Protein AF-A0A0M0JMT9-F1 (afdb_monomer_lite)

pLDDT: mean 76.73, std 19.04, range [31.12, 98.38]

Radius of gyration: 69.78 Å; chains: 1; bounding box: 155×120×174 Å

Organism: NCBI:txid1460289

Sequence (520 aa):
MPRNSSKAKDHQEELEELQKRFSHLVEQQKSTELSNSTLLLATRKSEKSLKGSSGFYDATEEGETKDAYAKEMELLKLDEQIVSLRRKHDQLHEKNAKKREELDLLADKLRDLHNTKFDPKVTPESRLAEMEQRLAECAARYDEEHRLRMSYDQVINRLKSEQLEWPAEVKQLETVLAQKEQDYEQLLVMSHDANSSKESAKAELSKFEALVLEERKQREKELQERRAILQKKQQIANELERTERERRQQLAEQQRMAGEDGAKEATRKVEEDIKIEQAKIRAYEAAFQQIKEATGVADVNEVIQRFTLQEETHQNLISMTKESQARIDELRRAVEEEKHLVMAAEYSRESKGASGSDEDQGRSSTLAAQKQLNRARERGRKTLKISTSVKNAVQHIVDVLEPLREKDEVVAPMSDDTLLQHMAFVESKLAVIAAAFAQIEEEHKELLTKVSGSKASKPPATLKKEATATFGLPEKDDDDDDDFEEDMEEEVMDRSSLKKQSENLVDKASGKKKGKKKKA

Secondary structure (DSSP, 8-state):
--SHHHHHHHHHHHHHHHHHHHHHHHHHHHHHHHHHHHHHHHHHHHHHHHTSS-----------TTHHHHHHHHHHHHHHHHHHHHHHHHHHHHHHHHHHHHHHHHHHHHHHHHHTS--TT--HHHHHHHHHHHHHHHHHHHHHHHHHHHHHHHHHHHHHHHHHHHHHHHHHHHHHHHHHHHHHHHHHHHHHHHHHHHHHHHHHHHHHHHHHHHHHHHHHHHHHHHHHHHHHHHHHHHHHHHHHHHHHHHHHHHTTT--TTHHHHHHHHHHHHHHHHHHHHHHHHHHHHHHHHHHT-S-HHHHHHHHHHHHHHHHHHHHHHHHHHHHHHHHHHHHHHHHHHHHHHHHHHHH-SS--SHHHHHHHHHHHHHHHHHHHHHHHHHHHHHHHHHHHHHHHHHHHHGGG--TT--PPP--TTTHHHHHHHHHHHHHHHHHHHHHHHHHHHHHHHHHHTT---------------PPPPPP-----------S-------HHHHHHHHHHHHHHHTT--PPPPPP-

Structure (mmCIF, N/CA/C/O backbone):
data_AF-A0A0M0JMT9-F1
#
_entry.id   AF-A0A0M0JMT9-F1
#
loop_
_atom_site.group_PDB
_atom_site.id
_atom_site.type_symbol
_atom_site.label_atom_id
_atom_site.label_alt_id
_atom_site.label_comp_id
_atom_site.label_asym_id
_atom_site.label_entity_id
_atom_site.label_seq_id
_atom_site.pdbx_PDB_ins_code
_atom_site.Cartn_x
_atom_site.Cartn_y
_atom_site.Cartn_z
_atom_site.occupancy
_atom_site.B_iso_or_equiv
_atom_site.auth_seq_id
_atom_site.auth_comp_id
_atom_site.auth_asym_id
_atom_site.auth_atom_id
_atom_site.pdbx_PDB_model_num
ATOM 1 N N . MET A 1 1 ? 34.679 -6.606 -24.581 1.00 52.38 1 MET A N 1
ATOM 2 C CA . MET A 1 1 ? 35.245 -5.244 -24.719 1.00 52.38 1 MET A CA 1
ATOM 3 C C . MET A 1 1 ? 36.747 -5.268 -24.398 1.00 52.38 1 MET A C 1
ATOM 5 O O . MET A 1 1 ? 37.092 -5.083 -23.242 1.00 52.38 1 MET A O 1
ATOM 9 N N . PRO A 1 2 ? 37.631 -5.637 -25.354 1.00 47.19 2 PRO A N 1
ATOM 10 C CA . PRO A 1 2 ? 38.920 -4.930 -25.486 1.00 47.19 2 PRO A CA 1
ATOM 11 C C . PRO A 1 2 ? 39.500 -5.022 -26.923 1.00 47.19 2 PRO A C 1
ATOM 13 O O . PRO A 1 2 ? 40.379 -5.833 -27.191 1.00 47.19 2 PRO A O 1
ATOM 16 N N . ARG A 1 3 ? 39.003 -4.238 -27.891 1.00 49.22 3 ARG A N 1
ATOM 17 C CA . ARG A 1 3 ? 39.617 -4.155 -29.245 1.00 49.22 3 ARG A CA 1
ATOM 18 C C . ARG A 1 3 ? 39.965 -2.734 -29.708 1.00 49.22 3 ARG A C 1
ATOM 20 O O . ARG A 1 3 ? 40.711 -2.586 -30.665 1.00 49.22 3 ARG A O 1
ATOM 27 N N . ASN A 1 4 ? 39.528 -1.697 -28.987 1.00 51.00 4 ASN A N 1
ATOM 28 C CA . ASN A 1 4 ? 39.838 -0.299 -29.326 1.00 51.00 4 ASN A CA 1
ATOM 29 C C . ASN A 1 4 ? 41.143 0.236 -28.714 1.00 51.00 4 ASN A C 1
ATOM 31 O O . ASN A 1 4 ? 41.581 1.317 -29.090 1.00 51.00 4 ASN A O 1
ATOM 35 N N . SER A 1 5 ? 41.784 -0.496 -27.797 1.00 53.25 5 SER A N 1
ATOM 36 C CA . SER A 1 5 ? 42.999 -0.008 -27.127 1.00 53.25 5 SER A CA 1
ATOM 37 C C . SER A 1 5 ? 44.284 -0.203 -27.940 1.00 53.25 5 SER A C 1
ATOM 39 O O . SER A 1 5 ? 45.241 0.513 -27.661 1.00 53.25 5 SER A O 1
ATOM 41 N N . SER A 1 6 ? 44.352 -1.149 -28.889 1.00 56.19 6 SER A N 1
ATOM 42 C CA . SER A 1 6 ? 45.591 -1.385 -29.654 1.00 56.19 6 SER A CA 1
ATOM 43 C C . SER A 1 6 ? 45.752 -0.371 -30.786 1.00 56.19 6 SER A C 1
ATOM 45 O O . SER A 1 6 ? 46.769 0.299 -30.843 1.00 56.19 6 SER A O 1
ATOM 47 N N . LYS A 1 7 ? 44.699 -0.132 -31.581 1.00 59.09 7 LYS A N 1
ATOM 48 C CA . LYS A 1 7 ? 44.728 0.869 -32.664 1.00 59.09 7 LYS A CA 1
ATOM 49 C C . LYS A 1 7 ? 45.003 2.289 -32.162 1.00 59.09 7 LYS A C 1
ATOM 51 O O . LYS A 1 7 ? 45.662 3.065 -32.837 1.00 59.09 7 LYS A O 1
ATOM 56 N N . ALA A 1 8 ? 44.521 2.629 -30.965 1.00 59.72 8 ALA A N 1
ATOM 57 C CA . ALA A 1 8 ? 44.813 3.922 -30.350 1.00 59.72 8 ALA A CA 1
ATOM 58 C C . ALA A 1 8 ? 46.289 4.067 -29.934 1.00 59.72 8 ALA A C 1
ATOM 60 O O . ALA A 1 8 ? 46.797 5.182 -29.927 1.00 59.72 8 ALA A O 1
ATOM 61 N N . LYS A 1 9 ? 46.977 2.962 -29.606 1.00 65.12 9 LYS A N 1
ATOM 62 C CA . LYS A 1 9 ? 48.421 2.967 -29.328 1.00 65.12 9 LYS A CA 1
ATOM 63 C C . LYS A 1 9 ? 49.237 3.066 -30.613 1.00 65.12 9 LYS A C 1
ATOM 65 O O . LYS A 1 9 ? 50.156 3.871 -30.651 1.00 65.12 9 LYS A O 1
ATOM 70 N N . ASP A 1 10 ? 48.835 2.357 -31.666 1.00 71.19 10 ASP A N 1
ATOM 71 C CA . ASP A 1 10 ? 49.525 2.399 -32.963 1.00 71.19 10 ASP A CA 1
ATOM 72 C C . ASP A 1 10 ? 49.504 3.822 -33.561 1.00 71.19 10 ASP A C 1
ATOM 74 O O . ASP A 1 10 ? 50.532 4.343 -33.982 1.00 71.19 10 ASP A O 1
ATOM 78 N N . HIS A 1 11 ? 48.363 4.522 -33.493 1.00 69.69 11 HIS A N 1
ATOM 79 C CA . HIS A 1 11 ? 48.275 5.920 -33.943 1.00 69.69 11 HIS A CA 1
ATOM 80 C C . HIS A 1 11 ? 49.051 6.907 -33.056 1.00 69.69 11 HIS A C 1
ATOM 82 O O . HIS A 1 11 ? 49.479 7.959 -33.532 1.00 69.69 11 HIS A O 1
ATOM 88 N N . GLN A 1 12 ? 49.233 6.588 -31.772 1.00 76.62 12 GLN A N 1
ATOM 89 C CA . GLN A 1 12 ? 50.043 7.397 -30.861 1.00 76.62 12 GLN A CA 1
ATOM 90 C C . GLN A 1 12 ? 51.539 7.229 -31.169 1.00 76.62 12 GLN A C 1
ATOM 92 O O . GLN A 1 12 ? 52.265 8.220 -31.197 1.00 76.62 12 GLN A O 1
ATOM 97 N N . GLU A 1 13 ? 51.986 6.006 -31.468 1.00 78.81 13 GLU A N 1
ATOM 98 C CA . GLU A 1 13 ? 53.363 5.717 -31.890 1.00 78.81 13 GLU A CA 1
ATOM 99 C C . GLU A 1 13 ? 53.690 6.368 -33.246 1.00 78.81 13 GLU A C 1
ATOM 101 O O . GLU A 1 13 ? 54.735 7.008 -33.382 1.00 78.81 13 GLU A O 1
ATOM 106 N N . GLU A 1 14 ? 52.768 6.322 -34.216 1.00 77.81 14 GLU A N 1
ATOM 107 C CA . GLU A 1 14 ? 52.911 7.024 -35.503 1.00 77.81 14 GLU A CA 1
ATOM 108 C C . GLU A 1 14 ? 53.031 8.550 -35.321 1.00 77.81 14 GLU A C 1
ATOM 110 O O . GLU A 1 14 ? 53.843 9.205 -35.983 1.00 77.81 14 GLU A O 1
ATOM 115 N N . LEU A 1 15 ? 52.259 9.136 -34.396 1.00 81.00 15 LEU A N 1
ATOM 116 C CA . LEU A 1 15 ? 52.325 10.566 -34.085 1.00 81.00 15 LEU A CA 1
ATOM 117 C C . LEU A 1 15 ? 53.666 10.946 -33.437 1.00 81.00 15 LEU A C 1
ATOM 119 O O . LEU A 1 15 ? 54.246 11.981 -33.781 1.00 81.00 15 LEU A O 1
ATOM 123 N N . GLU A 1 16 ? 54.177 10.111 -32.531 1.00 83.75 16 GLU A N 1
ATOM 124 C CA . GLU A 1 16 ? 55.479 10.309 -31.888 1.00 83.75 16 GLU A CA 1
ATOM 125 C C . GLU A 1 16 ? 56.641 10.195 -32.888 1.00 83.75 16 GLU A C 1
ATOM 127 O O . GLU A 1 16 ? 57.587 10.989 -32.833 1.00 83.75 16 GLU A O 1
ATOM 132 N N . GLU A 1 17 ? 56.577 9.264 -33.844 1.00 84.81 17 GLU A N 1
ATOM 133 C CA . GLU A 1 17 ? 57.560 9.170 -34.928 1.00 84.81 17 GLU A CA 1
ATOM 134 C C . GLU A 1 17 ? 57.517 10.386 -35.861 1.00 84.81 17 GLU A C 1
ATOM 136 O O . GLU A 1 17 ? 58.570 10.932 -36.216 1.00 84.81 17 GLU A O 1
ATOM 141 N N . LEU A 1 18 ? 56.324 10.879 -36.210 1.00 83.19 18 LEU A N 1
ATOM 142 C CA . LEU A 1 18 ? 56.176 12.104 -36.999 1.00 83.19 18 LEU A CA 1
ATOM 143 C C . LEU A 1 18 ? 56.733 13.332 -36.266 1.00 83.19 18 LEU A C 1
ATOM 145 O O . LEU A 1 18 ? 57.430 14.143 -36.880 1.00 83.19 18 LEU A O 1
ATOM 149 N N . GLN A 1 19 ? 56.491 13.457 -34.959 1.00 83.31 19 GLN A N 1
ATOM 150 C CA . GLN A 1 19 ? 57.044 14.542 -34.142 1.00 83.31 19 GLN A CA 1
ATOM 151 C C . GLN A 1 19 ? 58.576 14.485 -34.060 1.00 83.31 19 GLN A C 1
ATOM 153 O O . GLN A 1 19 ? 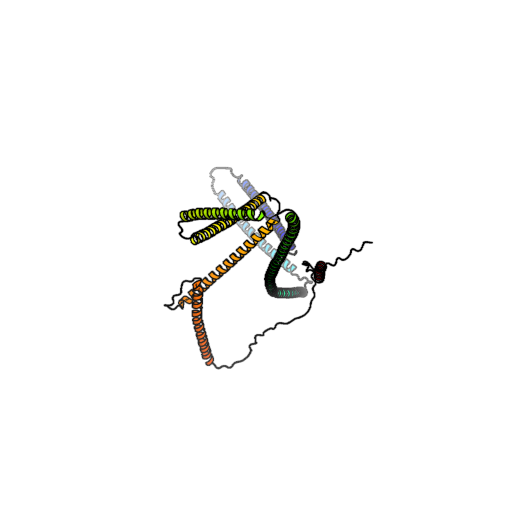59.238 15.523 -34.173 1.00 83.31 19 GLN A O 1
ATOM 158 N N . LYS A 1 20 ? 59.167 13.289 -33.938 1.00 86.94 20 LYS A N 1
ATOM 159 C CA . LYS A 1 20 ? 60.628 13.099 -33.996 1.00 86.94 20 LYS A CA 1
ATOM 160 C C . LYS A 1 20 ? 61.196 13.498 -35.357 1.00 86.94 20 LYS A C 1
ATOM 162 O O . LYS A 1 20 ? 62.201 14.207 -35.416 1.00 86.94 20 LYS A O 1
ATOM 167 N N . ARG A 1 21 ? 60.533 13.113 -36.452 1.00 84.56 21 ARG A N 1
ATOM 168 C CA . ARG A 1 21 ? 60.968 13.454 -37.816 1.00 84.56 21 ARG A CA 1
ATOM 169 C C . ARG A 1 21 ? 60.894 14.959 -38.085 1.00 84.56 21 ARG A C 1
ATOM 171 O O . ARG A 1 21 ? 61.818 15.512 -38.677 1.00 84.56 21 ARG A O 1
ATOM 178 N N . PHE A 1 22 ? 59.852 15.629 -37.592 1.00 84.81 22 PHE A N 1
ATOM 179 C CA . PHE A 1 22 ? 59.735 17.090 -37.655 1.00 84.81 22 PHE A CA 1
ATOM 180 C C . PHE A 1 22 ? 60.820 17.795 -36.845 1.00 84.81 22 PHE A C 1
ATOM 182 O O . PHE A 1 22 ? 61.413 18.759 -37.322 1.00 84.81 22 PHE A O 1
ATOM 189 N N . SER A 1 23 ? 61.120 17.288 -35.652 1.00 84.38 23 SER A N 1
ATOM 190 C CA . SER A 1 23 ? 62.161 17.846 -34.788 1.00 84.38 23 SER A CA 1
ATOM 191 C C . SER A 1 23 ? 63.531 17.759 -35.459 1.00 84.38 23 SER A C 1
ATOM 193 O O . SER A 1 23 ? 64.245 18.756 -35.520 1.00 84.38 23 SER A O 1
ATOM 195 N N . HIS A 1 24 ? 63.842 16.616 -36.075 1.00 82.69 24 HIS A N 1
ATOM 196 C CA . HIS A 1 24 ? 65.083 16.427 -36.820 1.00 82.69 24 HIS A CA 1
ATOM 197 C C . HIS A 1 24 ? 65.187 17.347 -38.045 1.00 82.69 24 HIS A C 1
ATOM 199 O O . HIS A 1 24 ? 66.246 17.914 -38.303 1.00 82.69 24 HIS A O 1
ATOM 205 N N . LEU A 1 25 ? 64.083 17.558 -38.772 1.00 82.88 25 LEU A N 1
ATOM 206 C CA . LEU A 1 25 ? 64.057 18.465 -39.922 1.00 82.88 25 LEU A CA 1
ATOM 207 C C . LEU A 1 25 ? 64.271 19.930 -39.505 1.00 82.88 25 LEU A C 1
ATOM 209 O O . LEU A 1 25 ? 65.023 20.652 -40.157 1.00 82.88 25 LEU A O 1
ATOM 213 N N . VAL A 1 26 ? 63.668 20.360 -38.391 1.00 83.31 26 VAL A N 1
ATOM 214 C CA . VAL A 1 26 ? 63.870 21.706 -37.822 1.00 83.31 26 VAL A CA 1
ATOM 215 C C . VAL A 1 26 ? 65.314 21.895 -37.349 1.00 83.31 26 VAL A C 1
ATOM 217 O O . VAL A 1 26 ? 65.897 22.965 -37.534 1.00 83.31 26 VAL A O 1
ATOM 220 N N . GLU A 1 27 ? 65.919 20.862 -36.767 1.00 80.00 27 GLU A N 1
ATOM 221 C CA . GLU A 1 27 ? 67.322 20.875 -36.346 1.00 80.00 27 GLU A CA 1
ATOM 222 C C . GLU A 1 27 ? 68.274 20.950 -37.549 1.00 80.00 27 GLU A C 1
ATOM 224 O O . GLU A 1 27 ? 69.220 21.743 -37.554 1.00 80.00 27 GLU A O 1
ATOM 229 N N . GLN A 1 28 ? 67.969 20.205 -38.616 1.00 77.69 28 GLN A N 1
ATOM 230 C CA . GLN A 1 28 ? 68.702 20.258 -39.876 1.00 77.69 28 GLN A CA 1
ATOM 231 C C . GLN A 1 28 ? 68.597 21.651 -40.513 1.00 77.69 28 GLN A C 1
ATOM 233 O O . GLN A 1 28 ? 69.620 22.219 -40.901 1.00 77.69 28 GLN A O 1
ATOM 238 N N . GLN A 1 29 ? 67.406 22.256 -40.530 1.00 77.94 29 GLN A N 1
ATOM 239 C CA . GLN A 1 29 ? 67.199 23.604 -41.058 1.00 77.94 29 GLN A CA 1
ATOM 240 C C . GLN A 1 29 ? 67.978 24.657 -40.249 1.00 77.94 29 GLN A C 1
ATOM 242 O O . GLN A 1 29 ? 68.728 25.443 -40.833 1.00 77.94 29 GLN A O 1
ATOM 247 N N . LYS A 1 30 ? 67.936 24.599 -38.910 1.00 78.06 30 LYS A N 1
ATOM 248 C CA . LYS A 1 30 ? 68.764 25.461 -38.043 1.00 78.06 30 LYS A CA 1
ATOM 249 C C . LYS A 1 30 ? 70.262 25.291 -38.301 1.00 78.06 30 LYS A C 1
ATOM 251 O O . LYS A 1 30 ? 70.990 26.282 -38.311 1.00 78.06 30 LYS A O 1
ATOM 256 N N . SER A 1 31 ? 70.735 24.065 -38.541 1.00 74.81 31 SER A N 1
ATOM 257 C CA . SER A 1 31 ? 72.148 23.819 -38.868 1.00 74.81 31 SER A CA 1
ATOM 258 C C . SER A 1 31 ? 72.556 24.475 -40.195 1.00 74.81 31 SER A C 1
ATOM 260 O O . SER A 1 31 ? 73.622 25.090 -40.281 1.00 74.81 31 SER A O 1
ATOM 262 N N . THR A 1 32 ? 71.678 24.434 -41.205 1.00 73.75 32 THR A N 1
ATOM 263 C CA . THR A 1 32 ? 71.921 25.079 -42.504 1.00 73.75 32 THR A CA 1
ATOM 264 C C . THR A 1 32 ? 71.874 26.603 -42.410 1.00 73.75 32 THR A C 1
ATOM 266 O O . THR A 1 32 ? 72.713 27.277 -43.003 1.00 73.75 32 THR A O 1
ATOM 269 N N . GLU A 1 33 ? 70.974 27.166 -41.602 1.00 73.88 33 GLU A N 1
ATOM 270 C CA . GLU A 1 33 ? 70.904 28.611 -41.357 1.00 73.88 33 GLU A CA 1
ATOM 271 C C . GLU A 1 33 ? 72.137 29.126 -40.600 1.00 73.88 33 GLU A C 1
ATOM 273 O O . GLU A 1 33 ? 72.692 30.166 -40.959 1.00 73.88 33 GLU A O 1
ATOM 278 N N . LEU A 1 34 ? 72.634 28.375 -39.610 1.00 73.88 34 LEU A N 1
ATOM 279 C CA . LEU A 1 34 ? 73.882 28.690 -38.905 1.00 73.88 34 LEU A CA 1
ATOM 280 C C . LEU A 1 34 ? 75.102 28.620 -39.838 1.00 73.88 34 LEU A C 1
ATOM 282 O O . LEU A 1 34 ? 75.978 29.489 -39.773 1.00 73.88 34 LEU A O 1
ATOM 286 N N . SER A 1 35 ? 75.150 27.633 -40.737 1.00 73.81 35 SER A N 1
ATOM 287 C CA . SER A 1 35 ? 76.201 27.515 -41.757 1.00 73.81 35 SER A CA 1
ATOM 288 C C . SER A 1 35 ? 76.169 28.687 -42.750 1.00 73.81 35 SER A C 1
ATOM 290 O O . SER A 1 35 ? 77.191 29.323 -43.005 1.00 73.81 35 SER A O 1
ATOM 292 N N . ASN A 1 36 ? 74.984 29.073 -43.224 1.00 72.00 36 ASN A N 1
ATOM 293 C CA . ASN A 1 36 ? 74.830 30.208 -44.137 1.00 72.00 36 ASN A CA 1
ATOM 294 C C . ASN A 1 36 ? 75.137 31.554 -43.451 1.00 72.00 36 ASN A C 1
ATOM 296 O O . ASN A 1 36 ? 75.783 32.422 -44.040 1.00 72.00 36 ASN A O 1
ATOM 300 N N . SER A 1 37 ? 74.750 31.720 -42.181 1.00 73.88 37 SER A N 1
ATOM 301 C CA . SER A 1 37 ? 75.074 32.905 -41.375 1.00 73.88 37 SER A CA 1
ATOM 302 C C . SER A 1 37 ? 76.581 33.035 -41.115 1.00 73.88 37 SER A C 1
ATOM 304 O O . SER A 1 37 ? 77.141 34.132 -41.194 1.00 73.88 37 SER A O 1
ATOM 306 N N . THR A 1 38 ? 77.273 31.924 -40.846 1.00 72.56 38 THR A N 1
ATOM 307 C CA . THR A 1 38 ? 78.737 31.926 -40.677 1.00 72.56 38 THR A CA 1
ATOM 308 C C . THR A 1 38 ? 79.467 32.236 -41.985 1.00 72.56 38 THR A C 1
ATOM 310 O O . THR A 1 38 ? 80.443 32.990 -41.957 1.00 72.56 38 THR A O 1
ATOM 313 N N . LEU A 1 39 ? 78.956 31.772 -43.131 1.00 68.81 39 LEU A N 1
ATOM 314 C CA . LEU A 1 39 ? 79.492 32.120 -44.451 1.00 68.81 39 LEU A CA 1
ATOM 315 C C . LEU A 1 39 ? 79.332 33.621 -44.768 1.00 68.81 39 LEU A C 1
ATOM 317 O O . LEU A 1 39 ? 80.271 34.256 -45.246 1.00 68.81 39 LEU A O 1
ATOM 321 N N . LEU A 1 40 ? 78.182 34.216 -44.424 1.00 66.50 40 LEU A N 1
ATOM 322 C CA . LEU A 1 40 ? 77.915 35.656 -44.587 1.00 66.50 40 LEU A CA 1
ATOM 323 C C . LEU A 1 40 ? 78.757 36.541 -43.651 1.00 66.50 40 LEU A C 1
ATOM 325 O O . LEU A 1 40 ? 79.148 37.654 -44.005 1.00 66.50 40 LEU A O 1
ATOM 329 N N . LEU A 1 41 ? 79.070 36.060 -42.445 1.00 67.31 41 LEU A N 1
ATOM 330 C CA . LEU A 1 41 ? 79.998 36.736 -41.533 1.00 67.31 41 LEU A CA 1
ATOM 331 C C . LEU A 1 41 ? 81.451 36.656 -42.025 1.00 67.31 41 LEU A C 1
ATOM 333 O O . LEU A 1 41 ? 82.211 37.607 -41.822 1.00 67.31 41 LEU A O 1
ATOM 337 N N . ALA A 1 42 ? 81.835 35.562 -42.692 1.00 65.31 42 ALA A N 1
ATOM 338 C CA . ALA A 1 42 ? 83.150 35.416 -43.311 1.00 65.31 42 ALA A CA 1
ATOM 339 C C . ALA A 1 42 ? 83.329 36.372 -44.504 1.00 65.31 42 ALA A C 1
ATOM 341 O O . ALA A 1 42 ? 84.352 37.057 -44.574 1.00 65.31 42 ALA A O 1
ATOM 342 N N . THR A 1 43 ? 82.318 36.516 -45.369 1.00 62.31 43 THR A N 1
ATOM 343 C CA . THR A 1 43 ? 82.355 37.473 -46.490 1.00 62.31 43 THR A CA 1
ATOM 344 C C . THR A 1 43 ? 82.334 38.930 -46.021 1.00 62.31 43 THR A C 1
ATOM 346 O O . THR A 1 43 ? 83.093 39.756 -46.531 1.00 62.31 43 THR A O 1
ATOM 349 N N . ARG A 1 44 ? 81.585 39.260 -44.957 1.00 62.25 44 ARG A N 1
ATOM 350 C CA . ARG A 1 44 ? 81.666 40.595 -44.331 1.00 62.25 44 ARG A CA 1
ATOM 351 C C . ARG A 1 44 ? 83.026 40.879 -43.692 1.00 62.25 44 ARG A C 1
ATOM 353 O O . ARG A 1 44 ? 83.476 42.022 -43.735 1.00 62.25 44 ARG A O 1
ATOM 360 N N . LYS A 1 45 ? 83.701 39.883 -43.102 1.00 61.41 45 LYS A N 1
ATOM 361 C CA . LYS A 1 45 ? 85.076 40.048 -42.590 1.00 61.41 45 LYS A CA 1
ATOM 362 C C . LYS A 1 45 ? 86.082 40.274 -43.722 1.00 61.41 45 LYS A C 1
ATOM 364 O O . LYS A 1 45 ? 86.952 41.128 -43.557 1.00 61.41 45 LYS A O 1
ATOM 369 N N . SER A 1 46 ? 85.945 39.599 -44.868 1.00 57.28 46 SER A N 1
ATOM 370 C CA . SER A 1 46 ? 86.806 39.861 -46.032 1.00 57.28 46 SER A CA 1
ATOM 371 C C . SER A 1 46 ? 86.559 41.244 -46.641 1.00 57.28 46 SER A C 1
ATOM 373 O O . SER A 1 46 ? 87.518 41.958 -46.918 1.00 57.28 46 SER A O 1
ATOM 375 N N . GLU A 1 47 ? 85.305 41.694 -46.747 1.00 54.69 47 GLU A N 1
ATOM 376 C CA . GLU A 1 47 ? 84.987 43.044 -47.243 1.00 54.69 47 GLU A CA 1
ATOM 377 C C . GLU A 1 47 ? 85.461 44.153 -46.286 1.00 54.69 47 GLU A C 1
ATOM 379 O O . GLU A 1 47 ? 85.914 45.210 -46.728 1.00 54.69 47 GLU A O 1
ATOM 384 N N . LYS A 1 48 ? 85.440 43.909 -44.966 1.00 57.28 48 LYS A N 1
ATOM 385 C CA . LYS A 1 48 ? 85.973 44.849 -43.962 1.00 57.28 48 LYS A CA 1
ATOM 386 C C . LYS A 1 48 ? 87.509 44.876 -43.929 1.00 57.28 48 LYS A C 1
ATOM 388 O O . LYS A 1 48 ? 88.073 45.908 -43.582 1.00 57.28 48 LYS A O 1
ATOM 393 N N . SER A 1 49 ? 88.178 43.791 -44.337 1.00 51.81 49 SER A N 1
ATOM 394 C CA . SER A 1 49 ? 89.642 43.726 -44.490 1.00 51.81 49 SER A CA 1
ATOM 395 C C . SER A 1 49 ? 90.143 44.417 -45.765 1.00 51.81 49 SER A C 1
ATOM 397 O O . SER A 1 49 ? 91.260 44.924 -45.773 1.00 51.81 49 SER A O 1
ATOM 399 N N . LEU A 1 50 ? 89.324 44.488 -46.820 1.00 51.53 50 LEU A N 1
ATOM 400 C CA . LEU A 1 50 ? 89.645 45.181 -48.079 1.00 51.53 50 LEU A CA 1
ATOM 401 C C . LEU A 1 50 ? 89.396 46.700 -48.033 1.00 51.53 50 LEU A C 1
ATOM 403 O O . LEU A 1 50 ? 89.893 47.428 -48.886 1.00 51.53 50 LEU A O 1
ATOM 407 N N . LYS A 1 51 ? 88.684 47.205 -47.015 1.00 49.81 51 LYS A N 1
ATOM 408 C CA . LYS A 1 51 ? 88.433 48.647 -46.813 1.00 49.81 51 LYS A CA 1
ATOM 409 C C . LYS A 1 51 ? 89.430 49.330 -45.857 1.00 49.81 51 LYS A C 1
ATOM 411 O O . LYS A 1 51 ? 89.289 50.515 -45.576 1.00 49.81 51 LYS A O 1
ATOM 416 N N . GLY A 1 52 ? 90.430 48.591 -45.364 1.00 46.91 52 GLY A N 1
ATOM 417 C CA . GLY A 1 52 ? 91.448 49.060 -44.413 1.00 46.91 52 GLY A CA 1
ATOM 418 C C . GLY A 1 52 ? 92.827 49.374 -45.008 1.00 46.91 52 GLY A C 1
ATOM 419 O O . GLY A 1 52 ? 93.744 49.643 -44.241 1.00 46.91 52 GLY A O 1
ATOM 420 N N . SER A 1 53 ? 93.007 49.330 -46.336 1.00 45.47 53 SER A N 1
ATOM 421 C CA . SER A 1 53 ? 94.337 49.453 -46.965 1.00 45.47 53 SER A CA 1
ATOM 422 C C . SER A 1 53 ? 94.428 50.425 -48.149 1.00 45.47 53 SER A C 1
ATOM 424 O O . SER A 1 53 ? 95.252 50.226 -49.038 1.00 45.47 53 SER A O 1
ATOM 426 N N . SER A 1 54 ? 93.616 51.483 -48.197 1.00 38.28 54 SER A N 1
ATOM 427 C CA . SER A 1 54 ? 93.861 52.577 -49.149 1.00 38.28 54 SER A CA 1
ATOM 428 C C . SER A 1 54 ? 93.369 53.911 -48.599 1.00 38.28 54 SER A C 1
ATOM 430 O O . SER A 1 54 ? 92.308 54.420 -48.943 1.00 38.28 54 SER A O 1
ATOM 432 N N . GLY A 1 55 ? 94.154 54.453 -47.677 1.00 37.88 55 GLY A N 1
ATOM 433 C CA . GLY A 1 55 ? 94.206 55.882 -47.435 1.00 37.88 55 GLY A CA 1
ATOM 434 C C . GLY A 1 55 ? 95.668 56.256 -47.311 1.00 37.88 55 GLY A C 1
ATOM 435 O O . GLY A 1 55 ? 96.259 55.943 -46.285 1.00 37.88 55 GLY A O 1
ATOM 436 N N . PHE A 1 56 ? 96.252 56.862 -48.347 1.00 38.00 56 PHE A N 1
ATOM 437 C CA . PHE A 1 56 ? 97.425 57.717 -48.194 1.00 38.00 56 PHE A CA 1
ATOM 438 C C . PHE A 1 56 ? 97.739 58.489 -49.486 1.00 38.00 56 PHE A C 1
ATOM 440 O O . PHE A 1 56 ? 97.735 57.903 -50.564 1.00 38.00 56 PHE A O 1
ATOM 447 N N . TYR A 1 57 ? 98.081 59.765 -49.303 1.00 39.03 57 TYR A N 1
ATOM 448 C CA . TYR A 1 57 ? 98.591 60.764 -50.251 1.00 39.03 57 TYR A CA 1
ATOM 449 C C . TYR A 1 57 ? 97.591 61.691 -50.957 1.00 39.03 57 TYR A C 1
ATOM 451 O O . TYR A 1 57 ? 97.077 61.466 -52.047 1.00 39.03 57 TYR A O 1
ATOM 459 N N . ASP A 1 58 ? 97.387 62.764 -50.201 1.00 31.12 58 ASP A N 1
ATOM 460 C CA . ASP A 1 58 ? 97.125 64.157 -50.525 1.00 31.12 58 ASP A CA 1
ATOM 461 C C . ASP A 1 58 ? 98.004 64.754 -51.650 1.00 31.12 58 ASP A C 1
ATOM 463 O O . ASP A 1 58 ? 99.120 64.291 -51.877 1.00 31.12 58 ASP A O 1
ATOM 467 N N . ALA A 1 59 ? 97.454 65.809 -52.265 1.00 35.31 59 ALA A N 1
ATOM 468 C CA . ALA A 1 59 ? 98.067 66.963 -52.937 1.00 35.31 59 ALA A CA 1
ATOM 469 C C . ALA A 1 59 ? 99.290 66.779 -53.867 1.00 35.31 59 ALA A C 1
ATOM 471 O O . ALA A 1 59 ? 100.361 66.395 -53.425 1.00 35.31 59 ALA A O 1
ATOM 472 N N . THR A 1 60 ? 99.154 67.177 -55.143 1.00 32.88 60 THR A N 1
ATOM 473 C CA . THR A 1 60 ? 99.685 68.440 -55.728 1.00 32.88 60 THR A CA 1
ATOM 474 C C . THR A 1 60 ? 99.864 68.344 -57.253 1.00 32.88 60 THR A C 1
ATOM 476 O O . THR A 1 60 ? 100.369 67.350 -57.761 1.00 32.88 60 THR A O 1
ATOM 479 N N . GLU A 1 61 ? 99.508 69.443 -57.926 1.00 37.81 61 GLU A N 1
ATOM 480 C CA . GLU A 1 61 ? 100.201 70.036 -59.087 1.00 37.81 61 GLU A CA 1
ATOM 481 C C . GLU A 1 61 ? 100.135 69.358 -60.475 1.00 37.81 61 GLU A C 1
ATOM 483 O O . GLU A 1 61 ? 100.832 68.408 -60.808 1.00 37.81 61 GLU A O 1
ATOM 488 N N . GLU A 1 62 ? 99.266 69.951 -61.304 1.00 36.25 62 GLU A N 1
ATOM 489 C CA . GLU A 1 62 ? 99.595 70.592 -62.592 1.00 36.25 62 GLU A CA 1
ATOM 490 C C . GLU A 1 62 ? 100.589 69.876 -63.532 1.00 36.25 62 GLU A C 1
ATOM 492 O O . GLU A 1 62 ? 101.805 69.986 -63.407 1.00 36.25 62 GLU A O 1
ATOM 497 N N . GLY A 1 63 ? 100.044 69.218 -64.567 1.00 40.88 63 GLY A N 1
ATOM 498 C CA . GLY A 1 63 ? 100.830 68.611 -65.647 1.00 40.88 63 GLY A CA 1
ATOM 499 C C . GLY A 1 63 ? 100.005 67.909 -66.735 1.00 40.88 63 GLY A C 1
ATOM 500 O O . GLY A 1 63 ? 100.139 66.711 -66.947 1.00 40.88 63 GLY A O 1
ATOM 501 N N . GLU A 1 64 ? 99.122 68.653 -67.404 1.00 47.53 64 GLU A N 1
ATOM 502 C CA . GLU A 1 64 ? 98.854 68.531 -68.854 1.00 47.53 64 GLU A CA 1
ATOM 503 C C . GLU A 1 64 ? 98.478 67.143 -69.446 1.00 47.53 64 GLU A C 1
ATOM 505 O O . GLU A 1 64 ? 99.078 66.636 -70.389 1.00 47.53 64 GLU A O 1
ATOM 510 N N . THR A 1 65 ? 97.412 66.540 -68.912 1.00 51.62 65 THR A N 1
ATOM 511 C CA . THR A 1 65 ? 96.123 66.223 -69.591 1.00 51.62 65 THR A CA 1
ATOM 512 C C . THR A 1 65 ? 96.038 65.530 -70.972 1.00 51.62 65 THR A C 1
ATOM 514 O O . THR A 1 65 ? 94.924 65.182 -71.361 1.00 51.62 65 THR A O 1
ATOM 517 N N . LYS A 1 66 ? 97.117 65.243 -71.716 1.00 53.97 66 LYS A N 1
ATOM 518 C CA . LYS A 1 66 ? 97.031 64.549 -73.028 1.00 53.97 66 LYS A CA 1
ATOM 519 C C . LYS A 1 66 ? 97.376 63.056 -72.983 1.00 53.97 66 LYS A C 1
ATOM 521 O O . LYS A 1 66 ? 96.634 62.259 -73.553 1.00 53.97 66 LYS A O 1
ATOM 526 N N . ASP A 1 67 ? 98.412 62.651 -72.249 1.00 56.53 67 ASP A N 1
ATOM 527 C CA . ASP A 1 67 ? 98.778 61.227 -72.103 1.00 56.53 67 ASP A CA 1
ATOM 528 C C . ASP A 1 67 ? 97.848 60.462 -71.150 1.00 56.53 67 ASP A C 1
ATOM 530 O O . ASP A 1 67 ? 97.596 59.271 -71.342 1.00 56.53 67 ASP A O 1
ATOM 534 N N . ALA A 1 68 ? 97.289 61.147 -70.147 1.00 60.50 68 ALA A N 1
ATOM 535 C CA . ALA A 1 68 ? 96.251 60.586 -69.285 1.00 60.50 68 ALA A CA 1
ATOM 536 C C . ALA A 1 68 ? 94.976 60.284 -70.087 1.00 60.50 68 ALA A C 1
ATOM 538 O O . ALA A 1 68 ? 94.428 59.196 -69.959 1.00 60.50 68 ALA A O 1
ATOM 539 N N . TYR A 1 69 ? 94.582 61.184 -70.995 1.00 63.88 69 TYR A N 1
ATOM 540 C CA . TYR A 1 69 ? 93.409 61.008 -71.854 1.00 63.88 69 TYR A CA 1
ATOM 541 C C . TYR A 1 69 ? 93.603 59.883 -72.884 1.00 63.88 69 TYR A C 1
ATOM 543 O O . TYR A 1 69 ? 92.679 59.124 -73.162 1.00 63.88 69 TYR A O 1
ATOM 551 N N . ALA A 1 70 ? 94.814 59.718 -73.429 1.00 66.75 70 ALA A N 1
ATOM 552 C CA . ALA A 1 70 ? 95.132 58.610 -74.333 1.00 66.75 70 ALA A CA 1
ATOM 553 C C . ALA A 1 70 ? 95.104 57.244 -73.620 1.00 66.75 70 ALA A C 1
ATOM 555 O O . ALA A 1 70 ? 94.496 56.303 -74.131 1.00 66.75 70 ALA A O 1
ATOM 556 N N . LYS A 1 71 ? 95.692 57.144 -72.418 1.00 72.69 71 LYS A N 1
ATOM 557 C CA . LYS A 1 71 ? 95.627 55.932 -71.581 1.00 72.69 71 LYS A CA 1
ATOM 558 C C . LYS A 1 71 ? 94.208 55.639 -71.103 1.00 72.69 71 LYS A C 1
ATOM 560 O O . LYS A 1 71 ? 93.808 54.484 -71.090 1.00 72.69 71 LYS A O 1
ATOM 565 N N . GLU A 1 72 ? 93.435 56.664 -70.762 1.00 74.88 72 GLU A N 1
ATOM 566 C CA . GLU A 1 72 ? 92.022 56.534 -70.398 1.00 74.88 72 GLU A CA 1
ATOM 567 C C . GLU A 1 72 ? 91.185 56.034 -71.585 1.00 74.88 72 GLU A C 1
ATOM 569 O O . GLU A 1 72 ? 90.384 55.117 -71.430 1.00 74.88 72 GLU A O 1
ATOM 574 N N . MET A 1 73 ? 91.444 56.518 -72.804 1.00 74.56 73 MET A N 1
ATOM 575 C CA . MET A 1 73 ? 90.799 56.011 -74.022 1.00 74.56 73 MET A CA 1
ATOM 576 C C . MET A 1 73 ? 91.217 54.576 -74.389 1.00 74.56 73 MET A C 1
ATOM 578 O O . MET A 1 73 ? 90.404 53.825 -74.931 1.00 74.56 73 MET A O 1
ATOM 582 N N . GLU A 1 74 ? 92.458 54.160 -74.121 1.00 79.38 74 GLU A N 1
ATOM 583 C CA . GLU A 1 74 ? 92.887 52.761 -74.280 1.00 79.38 74 GLU A CA 1
ATOM 584 C C . GLU A 1 74 ? 92.294 51.841 -73.207 1.00 79.38 74 GLU A C 1
ATOM 586 O O . GLU A 1 74 ? 91.859 50.735 -73.534 1.00 79.38 74 GLU A O 1
ATOM 591 N N . LEU A 1 75 ? 92.202 52.308 -71.959 1.00 80.69 75 LEU A N 1
ATOM 592 C CA . LEU A 1 75 ? 91.512 51.606 -70.877 1.00 80.69 75 LEU A CA 1
ATOM 593 C C . LEU A 1 75 ? 90.027 51.433 -71.195 1.00 80.69 75 LEU A C 1
ATOM 595 O O . LEU A 1 75 ? 89.524 50.326 -71.063 1.00 80.69 75 LEU A O 1
ATOM 599 N N . LEU A 1 76 ? 89.355 52.456 -71.732 1.00 82.19 76 LEU A N 1
ATOM 600 C CA . LEU A 1 76 ? 87.962 52.349 -72.179 1.00 82.19 76 LEU A CA 1
ATOM 601 C C . LEU A 1 76 ? 87.784 51.314 -73.300 1.00 82.19 76 LEU A C 1
ATOM 603 O O . LEU A 1 76 ? 86.813 50.561 -73.290 1.00 82.19 76 LEU A O 1
ATOM 607 N N . LYS A 1 77 ? 88.726 51.225 -74.249 1.00 83.19 77 LYS A N 1
ATOM 608 C CA . LYS A 1 77 ? 88.700 50.189 -75.300 1.00 83.19 77 LYS A CA 1
ATOM 609 C C . LYS A 1 77 ? 88.942 48.790 -74.738 1.00 83.19 77 LYS A C 1
ATOM 611 O O . LYS A 1 77 ? 88.301 47.840 -75.184 1.00 83.19 77 LYS A O 1
ATOM 616 N N . LEU A 1 78 ? 89.862 48.644 -73.786 1.00 83.62 78 LEU A N 1
ATOM 617 C CA . LEU A 1 78 ? 90.109 47.376 -73.097 1.00 83.62 78 LEU A CA 1
ATOM 618 C C . LEU A 1 78 ? 88.908 46.971 -72.242 1.00 83.62 78 LEU A C 1
ATOM 620 O O . LEU A 1 78 ? 88.519 45.808 -72.275 1.00 83.62 78 LEU A O 1
ATOM 624 N N . ASP A 1 79 ? 88.265 47.916 -71.563 1.00 84.38 79 ASP A N 1
ATOM 625 C CA . ASP A 1 79 ? 87.030 47.691 -70.817 1.00 84.38 79 ASP A CA 1
ATOM 626 C C . ASP A 1 79 ? 85.889 47.286 -71.751 1.00 84.38 79 ASP A C 1
ATOM 628 O O . ASP A 1 79 ? 85.187 46.314 -71.476 1.00 84.38 79 ASP A O 1
ATOM 632 N N . GLU A 1 80 ? 85.742 47.935 -72.908 1.00 86.62 80 GLU A N 1
ATOM 633 C CA . GLU A 1 80 ? 84.770 47.533 -73.927 1.00 86.62 80 GLU A CA 1
ATOM 634 C C . GLU A 1 80 ? 85.062 46.118 -74.457 1.00 86.62 80 GLU A C 1
ATOM 636 O O . GLU A 1 80 ? 84.149 45.294 -74.594 1.00 86.62 80 GLU A O 1
ATOM 641 N N . GLN A 1 81 ? 86.336 45.776 -74.675 1.00 89.38 81 GLN A N 1
ATOM 642 C CA . GLN A 1 81 ? 86.749 44.423 -75.048 1.00 89.38 81 GLN A CA 1
ATOM 643 C C . GLN A 1 81 ? 86.464 43.406 -73.937 1.00 89.38 81 GLN A C 1
ATOM 645 O O . GLN A 1 81 ? 85.922 42.339 -74.234 1.00 89.38 81 GLN A O 1
ATOM 650 N N . ILE A 1 82 ? 86.742 43.727 -72.672 1.00 88.12 82 ILE A N 1
ATOM 651 C CA . ILE A 1 82 ? 86.446 42.884 -71.506 1.00 88.12 82 ILE A CA 1
ATOM 652 C C . ILE A 1 82 ? 84.938 42.672 -71.380 1.00 88.12 82 ILE A C 1
ATOM 654 O O . ILE A 1 82 ? 84.498 41.538 -71.192 1.00 88.12 82 ILE A O 1
ATOM 658 N N . VAL A 1 83 ? 84.129 43.721 -71.543 1.00 88.25 83 VAL A N 1
ATOM 659 C CA . VAL A 1 83 ? 82.664 43.623 -71.553 1.00 88.25 83 VAL A CA 1
ATOM 660 C C . VAL A 1 83 ? 82.199 42.749 -72.718 1.00 88.25 83 VAL A C 1
ATOM 662 O O . VAL A 1 83 ? 81.335 41.891 -72.532 1.00 88.25 83 VAL A O 1
ATOM 665 N N . SER A 1 84 ? 82.793 42.890 -73.906 1.00 89.44 84 SER A N 1
ATOM 666 C CA . SER A 1 84 ? 82.459 42.053 -75.065 1.00 89.44 84 SER A CA 1
ATOM 667 C C . SER A 1 84 ? 82.815 40.575 -74.846 1.00 89.44 84 SER A C 1
ATOM 669 O O . SER A 1 84 ? 82.041 39.691 -75.218 1.00 89.44 84 SER A O 1
ATOM 671 N N . LEU A 1 85 ? 83.953 40.292 -74.204 1.00 90.25 85 LEU A N 1
ATOM 672 C CA . LEU A 1 85 ? 84.410 38.940 -73.891 1.00 90.25 85 LEU A CA 1
ATOM 673 C C . LEU A 1 85 ? 83.579 38.315 -72.774 1.00 90.25 85 LEU A C 1
ATOM 675 O O . LEU A 1 85 ? 83.209 37.151 -72.899 1.00 90.25 85 LEU A O 1
ATOM 679 N N . ARG A 1 86 ? 83.210 39.084 -71.743 1.00 90.38 86 ARG A N 1
ATOM 680 C CA . ARG A 1 86 ? 82.266 38.648 -70.704 1.00 90.38 86 ARG A CA 1
ATOM 681 C C . ARG A 1 86 ? 80.910 38.308 -71.310 1.00 90.38 86 ARG A C 1
ATOM 683 O O . ARG A 1 86 ? 80.442 37.198 -71.119 1.00 90.38 86 ARG A O 1
ATOM 690 N N . ARG A 1 87 ? 80.350 39.175 -72.164 1.00 90.94 87 ARG A N 1
ATOM 691 C CA . ARG A 1 87 ? 79.098 38.877 -72.887 1.00 90.94 87 ARG A CA 1
ATOM 692 C C . ARG A 1 87 ? 79.199 37.597 -73.720 1.00 90.94 87 ARG A C 1
ATOM 694 O O . ARG A 1 87 ? 78.273 36.795 -73.708 1.00 90.94 87 ARG A O 1
ATOM 701 N N . LYS A 1 88 ? 80.310 37.380 -74.435 1.00 92.31 88 LYS A N 1
ATOM 702 C CA . LYS A 1 88 ? 80.538 36.138 -75.200 1.00 92.31 88 LYS A CA 1
ATOM 703 C C . LYS A 1 88 ? 80.666 34.915 -74.290 1.00 92.31 88 LYS A C 1
ATOM 705 O O . LYS A 1 88 ? 80.122 33.865 -74.624 1.00 92.31 88 LYS A O 1
ATOM 710 N N . HIS A 1 89 ? 81.364 35.043 -73.165 1.00 92.81 89 HIS A N 1
ATOM 711 C CA . HIS A 1 89 ? 81.485 33.988 -72.166 1.00 92.81 89 HIS A CA 1
ATOM 712 C C . HIS A 1 89 ? 80.116 33.634 -71.582 1.00 92.81 89 HIS A C 1
ATOM 714 O O . HIS A 1 89 ? 79.750 32.465 -71.596 1.00 92.81 89 HIS A O 1
ATOM 720 N N . ASP A 1 90 ? 79.328 34.625 -71.170 1.00 91.44 90 ASP A N 1
ATOM 721 C CA . ASP A 1 90 ? 77.992 34.426 -70.607 1.00 91.44 90 ASP A CA 1
ATOM 722 C C . ASP A 1 90 ? 77.056 33.770 -71.631 1.00 91.44 90 ASP A C 1
ATOM 724 O O . ASP A 1 90 ? 76.371 32.803 -71.312 1.00 91.44 90 ASP A O 1
ATOM 728 N N . GLN A 1 91 ? 77.110 34.195 -72.900 1.00 93.19 91 GLN A N 1
ATOM 729 C CA . GLN A 1 91 ? 76.362 33.556 -73.989 1.00 93.19 91 GLN A CA 1
ATOM 730 C C . GLN A 1 91 ? 76.779 32.099 -74.231 1.00 93.19 91 GLN A C 1
ATOM 732 O O . GLN A 1 91 ? 75.932 31.246 -74.500 1.00 93.19 91 GLN A O 1
ATOM 737 N N . LEU A 1 92 ? 78.079 31.791 -74.193 1.00 92.62 92 LEU A N 1
ATOM 738 C CA . LEU A 1 92 ? 78.564 30.419 -74.351 1.00 92.62 92 LEU A CA 1
ATOM 739 C C . LEU A 1 92 ? 78.229 29.562 -73.131 1.00 92.62 92 LEU A C 1
ATOM 741 O O . LEU A 1 92 ? 77.862 28.401 -73.301 1.00 92.62 92 LEU A O 1
ATOM 745 N N . HIS A 1 93 ? 78.310 30.131 -71.932 1.00 94.44 93 HIS A N 1
ATOM 746 C CA . HIS A 1 93 ? 77.940 29.475 -70.688 1.00 94.44 93 HIS A CA 1
ATOM 747 C C . HIS A 1 93 ? 76.445 29.145 -70.675 1.00 94.44 93 HIS A C 1
ATOM 749 O O . HIS A 1 93 ? 76.083 28.003 -70.411 1.00 94.44 93 HIS A O 1
ATOM 755 N N . GLU A 1 94 ? 75.581 30.085 -71.070 1.00 92.25 94 GLU A N 1
ATOM 756 C CA . GLU A 1 94 ? 74.139 29.857 -71.209 1.00 92.25 94 GLU A CA 1
ATOM 757 C C . GLU A 1 94 ? 73.836 28.778 -72.262 1.00 92.25 94 GLU A C 1
ATOM 759 O O . GLU A 1 94 ? 73.040 27.874 -72.019 1.00 92.25 94 GLU A O 1
ATOM 764 N N . LYS A 1 95 ? 74.508 28.803 -73.421 1.00 94.06 95 LYS A N 1
ATOM 765 C CA . LYS A 1 95 ? 74.355 27.751 -74.444 1.00 94.06 95 LYS A CA 1
ATOM 766 C C . LYS A 1 95 ? 74.826 26.380 -73.952 1.00 94.06 95 LYS A C 1
ATOM 768 O O . LYS A 1 95 ? 74.221 25.373 -74.310 1.00 94.06 95 LYS A O 1
ATOM 773 N N . ASN A 1 96 ? 75.905 26.319 -73.173 1.00 91.81 96 ASN A N 1
ATOM 774 C CA . ASN A 1 96 ? 76.407 25.066 -72.606 1.00 91.81 96 ASN A CA 1
ATOM 775 C C . ASN A 1 96 ? 75.457 24.540 -71.522 1.00 91.81 96 ASN A C 1
ATOM 777 O O . ASN A 1 96 ? 75.159 23.351 -71.518 1.00 91.81 96 ASN A O 1
ATOM 781 N N . ALA A 1 97 ? 74.920 25.425 -70.676 1.00 92.88 97 ALA A N 1
ATOM 782 C CA . ALA A 1 97 ? 73.899 25.091 -69.688 1.00 92.88 97 ALA A CA 1
ATOM 783 C C . ALA A 1 97 ? 72.646 24.503 -70.356 1.00 92.88 97 ALA A C 1
ATOM 785 O O . ALA A 1 97 ? 72.256 23.393 -70.011 1.00 92.88 97 ALA A O 1
ATOM 786 N N . LYS A 1 98 ? 72.115 25.153 -71.402 1.00 93.81 98 LYS A N 1
ATOM 787 C CA . LYS A 1 98 ? 70.970 24.633 -72.176 1.00 93.81 98 LYS A CA 1
ATOM 788 C C . LYS A 1 98 ? 71.244 23.256 -72.780 1.00 93.81 98 LYS A C 1
ATOM 790 O O . LYS A 1 98 ? 70.407 22.370 -72.697 1.00 93.81 98 LYS A O 1
ATOM 795 N N . LYS A 1 99 ? 72.437 23.036 -73.344 1.00 92.94 99 LYS A N 1
ATOM 796 C CA . LYS A 1 99 ? 72.809 21.716 -73.883 1.00 92.94 99 LYS A CA 1
ATOM 797 C C . LYS A 1 99 ? 72.957 20.643 -72.806 1.00 92.94 99 LYS A C 1
ATOM 799 O O . LYS A 1 99 ? 72.685 19.482 -73.086 1.00 92.94 99 LYS A O 1
ATOM 804 N N . ARG A 1 100 ? 73.413 20.998 -71.602 1.00 92.25 100 ARG A N 1
ATOM 805 C CA . ARG A 1 100 ? 73.468 20.064 -70.468 1.00 92.25 100 ARG A CA 1
ATOM 806 C C . ARG A 1 100 ? 72.066 19.701 -69.998 1.00 92.25 100 ARG A C 1
ATOM 808 O O . ARG A 1 100 ? 71.790 18.520 -69.881 1.00 92.25 100 ARG A O 1
ATOM 815 N N . GLU A 1 101 ? 71.175 20.682 -69.868 1.00 92.12 101 GLU A N 1
ATOM 816 C CA . GLU A 1 101 ? 69.759 20.433 -69.569 1.00 92.12 101 GLU A CA 1
ATOM 817 C C . GLU A 1 101 ? 69.105 19.539 -70.633 1.00 92.12 101 GLU A C 1
ATOM 819 O O . GLU A 1 101 ? 68.405 18.589 -70.299 1.00 92.12 101 GLU A O 1
ATOM 824 N N . GLU A 1 102 ? 69.370 19.776 -71.921 1.00 92.94 102 GLU A N 1
ATOM 825 C CA . GLU A 1 102 ? 68.884 18.909 -73.002 1.00 92.94 102 GLU A CA 1
ATOM 826 C C . GLU A 1 102 ? 69.434 17.478 -72.903 1.00 92.94 102 GLU A C 1
ATOM 828 O O . GLU A 1 102 ? 68.695 16.523 -73.144 1.00 92.94 102 GLU A O 1
ATOM 833 N N . LEU A 1 103 ? 70.713 17.314 -72.548 1.00 92.38 103 LEU A N 1
ATOM 834 C CA . LEU A 1 103 ? 71.325 15.999 -72.349 1.00 92.38 103 LEU A CA 1
ATOM 835 C C . LEU A 1 103 ? 70.761 15.280 -71.124 1.00 92.38 103 LEU A C 1
ATOM 837 O O . LEU A 1 103 ? 70.509 14.083 -71.220 1.00 92.38 103 LEU A O 1
ATOM 841 N N . ASP A 1 104 ? 70.517 15.990 -70.024 1.00 91.94 104 ASP A N 1
ATOM 842 C CA . ASP A 1 104 ? 69.895 15.433 -68.822 1.00 91.94 104 ASP A CA 1
ATOM 843 C C . ASP A 1 104 ? 68.456 15.000 -69.123 1.00 91.94 104 ASP A C 1
ATOM 845 O O . ASP A 1 104 ? 68.073 13.867 -68.837 1.00 91.94 104 ASP A O 1
ATOM 849 N N . LEU A 1 105 ? 67.693 15.826 -69.846 1.00 92.75 105 LEU A N 1
ATOM 850 C CA . LEU A 1 105 ? 66.356 15.466 -70.320 1.00 92.75 105 LEU A CA 1
ATOM 851 C C . LEU A 1 105 ? 66.374 14.250 -71.254 1.00 92.75 105 LEU A C 1
ATOM 853 O O . LEU A 1 105 ? 65.468 13.416 -71.201 1.00 92.75 105 LEU A O 1
ATOM 857 N N . LEU A 1 106 ? 67.362 14.136 -72.145 1.00 91.69 106 LEU A N 1
ATOM 858 C CA . LEU A 1 106 ? 67.504 12.957 -73.002 1.00 91.69 106 LEU A CA 1
ATOM 859 C C . LEU A 1 106 ? 67.930 11.719 -72.207 1.00 91.69 106 LEU A C 1
ATOM 861 O O . LEU A 1 106 ? 67.465 10.623 -72.518 1.00 91.69 106 LEU A O 1
ATOM 865 N N . ALA A 1 107 ? 68.789 11.876 -71.202 1.00 90.12 107 ALA A N 1
ATOM 866 C CA . ALA A 1 107 ? 69.228 10.797 -70.328 1.00 90.12 107 ALA A CA 1
ATOM 867 C C . ALA A 1 107 ? 68.071 10.269 -69.470 1.00 90.12 107 ALA A C 1
ATOM 869 O O . ALA A 1 107 ? 67.902 9.054 -69.369 1.00 90.12 107 ALA A O 1
ATOM 870 N N . ASP A 1 108 ? 67.231 11.157 -68.938 1.00 86.56 108 ASP A N 1
ATOM 871 C CA . ASP A 1 108 ? 66.020 10.790 -68.205 1.00 86.56 108 ASP A CA 1
ATOM 872 C C . ASP A 1 108 ? 65.018 10.088 -69.119 1.00 86.56 108 ASP A C 1
ATOM 874 O O . ASP A 1 108 ? 64.559 8.993 -68.802 1.00 86.56 108 ASP A O 1
ATOM 878 N N . LYS A 1 109 ? 64.785 10.612 -70.329 1.00 87.31 109 LYS A N 1
ATOM 879 C CA . LYS A 1 109 ? 63.951 9.923 -71.329 1.00 87.31 109 LYS A CA 1
ATOM 880 C C . LYS A 1 109 ? 64.497 8.542 -71.686 1.00 87.31 109 LYS A C 1
ATOM 882 O O . LYS A 1 109 ? 63.722 7.602 -71.837 1.00 87.31 109 LYS A O 1
ATOM 887 N N . LEU A 1 110 ? 65.815 8.391 -71.825 1.00 83.94 110 LEU A N 1
ATOM 888 C CA . LEU A 1 110 ? 66.454 7.095 -72.072 1.00 83.94 110 LEU A CA 1
ATOM 889 C C . LEU A 1 110 ? 66.298 6.143 -70.886 1.00 83.94 110 LEU A C 1
ATOM 891 O O . LEU A 1 110 ? 66.084 4.951 -71.098 1.00 83.94 110 LEU A O 1
ATOM 895 N N . ARG A 1 111 ? 66.384 6.650 -69.655 1.00 84.62 111 ARG A N 1
ATOM 896 C CA . ARG A 1 111 ? 66.166 5.874 -68.432 1.00 84.62 111 ARG A CA 1
ATOM 897 C C . ARG A 1 111 ? 64.707 5.428 -68.314 1.00 84.62 111 ARG A C 1
ATOM 899 O O . ARG A 1 111 ? 64.470 4.261 -68.021 1.00 84.62 111 ARG A O 1
ATOM 906 N N . ASP A 1 112 ? 63.751 6.286 -68.647 1.00 79.75 112 ASP A N 1
ATOM 907 C CA . ASP A 1 112 ? 62.326 5.944 -68.690 1.00 79.75 112 ASP A CA 1
ATOM 908 C C . ASP A 1 112 ? 62.023 4.919 -69.790 1.00 79.75 112 ASP A C 1
ATOM 910 O O . ASP A 1 112 ? 61.340 3.922 -69.556 1.00 79.75 112 ASP A O 1
ATOM 914 N N . LEU A 1 113 ? 62.600 5.089 -70.982 1.00 78.31 113 LEU A N 1
ATOM 915 C CA . LEU A 1 113 ? 62.523 4.108 -72.071 1.00 78.31 113 LEU A CA 1
ATOM 916 C C . LEU A 1 113 ? 63.179 2.772 -71.700 1.00 78.31 113 LEU A C 1
ATOM 918 O O . LEU A 1 113 ? 62.754 1.717 -72.166 1.00 78.31 113 LEU A O 1
ATOM 922 N N . HIS A 1 114 ? 64.218 2.794 -70.866 1.00 73.31 114 HIS A N 1
ATOM 923 C CA . HIS A 1 114 ? 64.857 1.586 -70.364 1.00 73.31 114 HIS A CA 1
ATOM 924 C C . HIS A 1 114 ? 64.001 0.883 -69.305 1.00 73.31 114 HIS A C 1
ATOM 926 O O . HIS A 1 114 ? 63.828 -0.329 -69.386 1.00 73.31 114 HIS A O 1
ATOM 932 N N . ASN A 1 115 ? 63.403 1.638 -68.381 1.00 68.44 115 ASN A N 1
ATOM 933 C CA . ASN A 1 115 ? 62.506 1.127 -67.340 1.00 68.44 115 ASN A CA 1
ATOM 934 C C . ASN A 1 115 ? 61.148 0.657 -67.888 1.00 68.44 115 ASN A C 1
ATOM 936 O O . ASN A 1 115 ? 60.461 -0.131 -67.247 1.00 68.44 115 ASN A O 1
ATOM 940 N N . THR A 1 116 ? 60.761 1.118 -69.078 1.00 63.50 116 THR A N 1
ATOM 941 C CA . THR A 1 116 ? 59.558 0.666 -69.797 1.00 63.50 116 THR A CA 1
ATOM 942 C C . THR A 1 116 ? 59.825 -0.504 -70.744 1.00 63.50 116 THR A C 1
ATOM 944 O O . THR A 1 116 ? 58.893 -0.974 -71.403 1.00 63.50 116 THR A O 1
ATOM 947 N N . LYS A 1 117 ? 61.062 -1.027 -70.816 1.00 60.28 117 LYS A N 1
ATOM 948 C CA . LYS A 1 117 ? 61.317 -2.283 -71.529 1.00 60.28 117 LYS A CA 1
ATOM 949 C C . LYS A 1 117 ? 60.569 -3.411 -70.823 1.00 60.28 117 LYS A C 1
ATOM 951 O O . LYS A 1 117 ? 60.932 -3.828 -69.732 1.00 60.28 117 LYS A O 1
ATOM 956 N N . PHE A 1 118 ? 59.517 -3.852 -71.503 1.00 56.22 118 PHE A N 1
ATOM 957 C CA . PHE A 1 118 ? 58.704 -5.041 -71.282 1.00 56.22 118 PHE A CA 1
ATOM 958 C C . PHE A 1 118 ? 59.414 -6.132 -70.470 1.00 56.22 118 PHE A C 1
ATOM 960 O O . PHE A 1 118 ? 60.376 -6.742 -70.940 1.00 56.22 118 PHE A O 1
ATOM 967 N N . ASP A 1 119 ? 58.901 -6.381 -69.267 1.00 60.03 119 ASP A N 1
ATOM 968 C CA . ASP A 1 119 ? 59.324 -7.484 -68.416 1.00 60.03 119 ASP A CA 1
ATOM 969 C C . ASP A 1 119 ? 58.582 -8.754 -68.889 1.00 60.03 119 ASP A C 1
ATOM 971 O O . ASP A 1 119 ? 57.360 -8.839 -68.736 1.00 60.03 119 ASP A O 1
ATOM 975 N N . PRO A 1 120 ? 59.251 -9.750 -69.501 1.00 59.34 120 PRO A N 1
ATOM 976 C CA . PRO A 1 120 ? 58.592 -10.863 -70.199 1.00 59.34 120 PRO A CA 1
ATOM 977 C C . PRO A 1 120 ? 57.830 -11.834 -69.281 1.00 59.34 120 PRO A C 1
ATOM 979 O O . PRO A 1 120 ? 57.252 -12.808 -69.759 1.00 59.34 120 PRO A O 1
ATOM 982 N N . LYS A 1 121 ? 57.826 -11.585 -67.966 1.00 60.66 121 LYS A N 1
ATOM 983 C CA . LYS A 1 121 ? 57.060 -12.336 -66.962 1.00 60.66 121 LYS A CA 1
ATOM 984 C C . LYS A 1 121 ? 55.718 -11.695 -66.604 1.00 60.66 121 LYS A C 1
ATOM 986 O O . LYS A 1 121 ? 54.869 -12.386 -66.055 1.00 60.66 121 LYS A O 1
ATOM 991 N N . VAL A 1 122 ? 55.505 -10.415 -66.918 1.00 63.31 122 VAL A N 1
ATOM 992 C CA . VAL A 1 122 ? 54.226 -9.725 -66.692 1.00 63.31 122 VAL A CA 1
ATOM 993 C C . VAL A 1 122 ? 53.581 -9.488 -68.048 1.00 63.31 122 VAL A C 1
ATOM 995 O O . VAL A 1 122 ? 53.568 -8.381 -68.587 1.00 63.31 122 VAL A O 1
ATOM 998 N N . THR A 1 123 ? 53.062 -10.564 -68.634 1.00 74.19 123 THR A N 1
ATOM 999 C CA . THR A 1 123 ? 52.176 -10.435 -69.788 1.00 74.19 123 THR A CA 1
ATOM 1000 C C . THR A 1 123 ? 50.921 -9.662 -69.366 1.00 74.19 123 THR A C 1
ATOM 1002 O O . THR A 1 123 ? 50.471 -9.784 -68.221 1.00 74.19 123 THR A O 1
ATOM 1005 N N . PRO A 1 124 ? 50.321 -8.859 -70.263 1.00 75.38 124 PRO A N 1
ATOM 1006 C CA . PRO A 1 124 ? 49.061 -8.171 -69.973 1.00 75.38 124 PRO A CA 1
ATOM 1007 C C . PRO A 1 124 ? 47.970 -9.149 -69.509 1.00 75.38 124 PRO A C 1
ATOM 1009 O O . PRO A 1 124 ? 47.147 -8.795 -68.673 1.00 75.38 124 PRO A O 1
ATOM 1012 N N . GLU A 1 125 ? 48.031 -10.397 -69.977 1.00 78.12 125 GLU A N 1
ATOM 1013 C CA . GLU A 1 125 ? 47.176 -11.512 -69.564 1.00 78.12 125 GLU A CA 1
ATOM 1014 C C . GLU A 1 125 ? 47.390 -11.925 -68.099 1.00 78.12 125 GLU A C 1
ATOM 1016 O O . GLU A 1 125 ? 46.418 -12.088 -67.370 1.00 78.12 125 GLU A O 1
ATOM 1021 N N . SER A 1 126 ? 48.637 -12.026 -67.620 1.00 80.88 126 SER A N 1
ATOM 1022 C CA . SER A 1 126 ? 48.912 -12.330 -66.206 1.00 80.88 126 SER A CA 1
ATOM 1023 C C . SER A 1 126 ? 48.436 -11.211 -65.281 1.00 80.88 126 SER A C 1
ATOM 1025 O O . SER A 1 126 ? 47.964 -11.481 -64.178 1.00 80.88 126 SER A O 1
ATOM 1027 N N . ARG A 1 127 ? 48.549 -9.953 -65.722 1.00 82.62 127 ARG A N 1
ATOM 1028 C CA . ARG A 1 127 ? 48.040 -8.802 -64.969 1.00 82.62 127 ARG A CA 1
ATOM 1029 C C . ARG A 1 127 ? 46.513 -8.773 -64.963 1.00 82.62 127 ARG A C 1
ATOM 1031 O O . ARG A 1 127 ? 45.930 -8.439 -63.940 1.00 82.62 127 ARG A O 1
ATOM 1038 N N . LEU A 1 128 ? 45.872 -9.128 -66.076 1.00 84.38 128 LEU A N 1
ATOM 1039 C CA . LEU A 1 128 ? 44.420 -9.272 -66.158 1.00 84.38 128 LEU A CA 1
ATOM 1040 C C . LEU A 1 128 ? 43.929 -10.359 -65.190 1.00 84.38 128 LEU A C 1
ATOM 1042 O O . LEU A 1 128 ? 43.065 -10.071 -64.371 1.00 84.38 128 LEU A O 1
ATOM 1046 N N . ALA A 1 129 ? 44.560 -11.537 -65.193 1.00 87.25 129 ALA A N 1
ATOM 1047 C CA . ALA A 1 129 ? 44.227 -12.637 -64.286 1.00 87.25 129 ALA A CA 1
ATOM 1048 C C . ALA A 1 129 ? 44.401 -12.262 -62.801 1.00 87.25 129 ALA A C 1
ATOM 1050 O O . ALA A 1 129 ? 43.561 -12.599 -61.970 1.00 87.25 129 ALA A O 1
ATOM 1051 N N . GLU A 1 130 ? 45.454 -11.516 -62.450 1.00 88.75 130 GLU A N 1
ATOM 1052 C CA . GLU A 1 130 ? 45.640 -11.015 -61.081 1.00 88.75 130 GLU A CA 1
ATOM 1053 C C . GLU A 1 130 ? 44.539 -10.019 -60.678 1.00 88.75 130 GLU A C 1
ATOM 1055 O O . GLU A 1 130 ? 44.027 -10.070 -59.559 1.00 88.75 130 GLU A O 1
ATOM 1060 N N . MET A 1 131 ? 44.149 -9.108 -61.577 1.00 88.44 131 MET A N 1
ATOM 1061 C CA . MET A 1 131 ? 43.060 -8.164 -61.305 1.00 88.44 131 MET A CA 1
ATOM 1062 C C . MET A 1 131 ? 41.705 -8.873 -61.200 1.00 88.44 131 MET A C 1
ATOM 1064 O O . MET A 1 131 ? 40.902 -8.510 -60.343 1.00 88.44 131 MET A O 1
ATOM 1068 N N . GLU A 1 132 ? 41.465 -9.901 -62.015 1.00 91.44 132 GLU A N 1
ATOM 1069 C CA . GLU A 1 132 ? 40.278 -10.758 -61.933 1.00 91.44 132 GLU A CA 1
ATOM 1070 C C . GLU A 1 132 ? 40.229 -11.524 -60.608 1.00 91.44 132 GLU A C 1
ATOM 1072 O O . GLU A 1 132 ? 39.191 -11.531 -59.947 1.00 91.44 132 GLU A O 1
ATOM 1077 N N . GLN A 1 133 ? 41.353 -12.094 -60.162 1.00 93.81 133 GLN A N 1
ATOM 1078 C CA . GLN A 1 133 ? 41.446 -12.747 -58.856 1.00 93.81 133 GLN A CA 1
ATOM 1079 C C . GLN A 1 133 ? 41.148 -11.761 -57.720 1.00 93.81 133 GL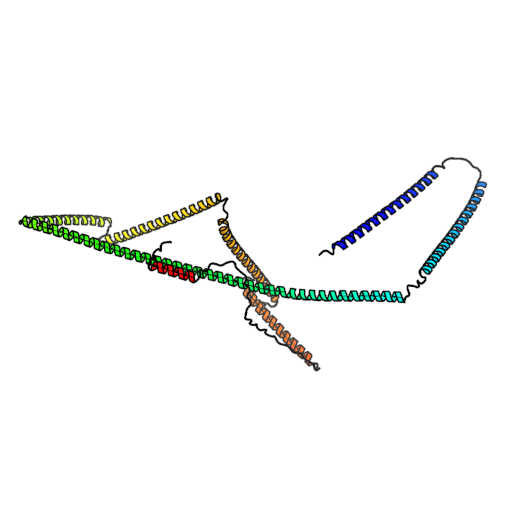N A C 1
ATOM 1081 O O . GLN A 1 133 ? 40.342 -12.063 -56.842 1.00 93.81 133 GLN A O 1
ATOM 1086 N N . ARG A 1 134 ? 41.740 -10.561 -57.744 1.00 94.75 134 ARG A N 1
ATOM 1087 C CA . ARG A 1 134 ? 41.469 -9.525 -56.732 1.00 94.75 134 ARG A CA 1
ATOM 1088 C C . ARG A 1 134 ? 40.004 -9.095 -56.734 1.00 94.75 134 ARG A C 1
ATOM 1090 O O . ARG A 1 134 ? 39.434 -8.874 -55.670 1.00 94.75 134 ARG A O 1
ATOM 1097 N N . LEU A 1 135 ? 39.381 -8.994 -57.908 1.00 95.81 135 LEU A N 1
ATOM 1098 C CA . LEU A 1 135 ? 37.960 -8.679 -58.026 1.00 95.81 135 LEU A CA 1
ATOM 1099 C C . LEU A 1 135 ? 37.087 -9.799 -57.445 1.00 95.81 135 LEU A C 1
ATOM 1101 O O . LEU A 1 135 ? 36.147 -9.506 -56.707 1.00 95.81 135 LEU A O 1
ATOM 1105 N N . ALA A 1 136 ? 37.426 -11.064 -57.704 1.00 95.62 136 ALA A N 1
ATOM 1106 C CA . ALA A 1 136 ? 36.747 -12.214 -57.112 1.00 95.62 136 ALA A CA 1
ATOM 1107 C C . ALA A 1 136 ? 36.909 -12.255 -55.582 1.00 95.62 136 ALA A C 1
ATOM 1109 O O . ALA A 1 136 ? 35.937 -12.490 -54.866 1.00 95.62 136 ALA A O 1
ATOM 1110 N N . GLU A 1 137 ? 38.102 -11.959 -55.062 1.00 96.00 137 GLU A N 1
ATOM 1111 C CA . GLU A 1 137 ? 38.351 -11.847 -53.620 1.00 96.00 137 GLU A CA 1
ATOM 1112 C C . GLU A 1 137 ? 37.540 -10.706 -52.987 1.00 96.00 137 GLU A C 1
ATOM 1114 O O . GLU A 1 137 ? 36.953 -10.881 -51.919 1.00 96.00 137 GLU A O 1
ATOM 1119 N N . CYS A 1 138 ? 37.461 -9.543 -53.641 1.00 96.44 138 CYS A N 1
ATOM 1120 C CA . CYS A 1 138 ? 36.619 -8.435 -53.192 1.00 96.44 138 CYS A CA 1
ATOM 1121 C C . CYS A 1 138 ? 35.126 -8.792 -53.211 1.00 96.44 138 CYS A C 1
ATOM 1123 O O . CYS A 1 138 ? 34.417 -8.429 -52.273 1.00 96.44 138 CYS A O 1
ATOM 1125 N N . ALA A 1 139 ? 34.657 -9.512 -54.232 1.00 96.06 139 ALA A N 1
ATOM 1126 C CA . ALA A 1 139 ? 33.274 -9.975 -54.318 1.00 96.06 139 ALA A CA 1
ATOM 1127 C C . ALA A 1 139 ? 32.945 -10.982 -53.204 1.00 96.06 139 ALA A C 1
ATOM 1129 O O . ALA A 1 139 ? 31.962 -10.799 -52.494 1.00 96.06 139 ALA A O 1
ATOM 1130 N N . ALA A 1 140 ? 33.815 -11.968 -52.962 1.00 96.44 140 ALA A N 1
ATOM 1131 C CA . ALA A 1 140 ? 33.633 -12.937 -51.881 1.00 96.44 140 ALA A CA 1
ATOM 1132 C C . ALA A 1 140 ? 33.584 -12.262 -50.499 1.00 96.44 140 ALA A C 1
ATOM 1134 O O . ALA A 1 140 ? 32.735 -12.597 -49.674 1.00 96.44 140 ALA A O 1
ATOM 1135 N N . ARG A 1 141 ? 34.450 -11.264 -50.261 1.00 96.56 141 ARG A N 1
ATOM 1136 C CA . ARG A 1 141 ? 34.409 -10.455 -49.031 1.00 96.56 141 ARG A CA 1
ATOM 1137 C C . ARG A 1 141 ? 33.121 -9.643 -48.923 1.00 96.56 141 ARG A C 1
ATOM 1139 O O . ARG A 1 141 ? 32.553 -9.561 -47.841 1.00 96.56 141 ARG A O 1
ATOM 1146 N N . TYR A 1 142 ? 32.650 -9.050 -50.020 1.00 97.19 142 TYR A N 1
ATOM 1147 C CA . TYR A 1 142 ? 31.378 -8.328 -50.031 1.00 97.19 142 TYR A CA 1
ATOM 1148 C C . TYR A 1 142 ? 30.207 -9.247 -49.675 1.00 97.19 142 TYR A C 1
ATOM 1150 O O . TYR A 1 142 ? 29.386 -8.874 -48.843 1.00 97.19 142 TYR A O 1
ATOM 1158 N N . ASP A 1 143 ? 30.150 -10.447 -50.252 1.00 96.81 143 ASP A N 1
ATOM 1159 C CA . ASP A 1 143 ? 29.083 -11.413 -49.981 1.00 96.81 143 ASP A CA 1
ATOM 1160 C C . ASP A 1 143 ? 29.106 -11.898 -48.523 1.00 96.81 143 ASP A C 1
ATOM 1162 O O . ASP A 1 143 ? 28.052 -12.037 -47.896 1.00 96.81 143 ASP A O 1
ATOM 1166 N N . GLU A 1 144 ? 30.294 -12.107 -47.947 1.00 96.81 144 GLU A N 1
ATOM 1167 C CA . GLU A 1 144 ? 30.452 -12.461 -46.533 1.00 96.81 144 GLU A CA 1
ATOM 1168 C C . GLU A 1 144 ? 29.961 -11.340 -45.607 1.00 96.81 144 GLU A C 1
ATOM 1170 O O . GLU A 1 144 ? 29.127 -11.579 -44.727 1.00 96.81 144 GLU A O 1
ATOM 1175 N N . GLU A 1 145 ? 30.408 -10.105 -45.844 1.00 97.69 145 GLU A N 1
ATOM 1176 C CA . GLU A 1 145 ? 29.968 -8.928 -45.089 1.00 97.69 145 GLU A CA 1
ATOM 1177 C C . GLU A 1 145 ? 28.468 -8.671 -45.272 1.00 97.69 145 GLU A C 1
ATOM 1179 O O . GLU A 1 145 ? 27.764 -8.311 -44.326 1.00 97.69 145 GLU A O 1
ATOM 1184 N N . HIS A 1 146 ? 27.936 -8.913 -46.469 1.00 96.88 146 HIS A N 1
ATOM 1185 C CA . HIS A 1 146 ? 26.511 -8.810 -46.740 1.00 96.88 146 HIS A CA 1
ATOM 1186 C C . HIS A 1 146 ? 25.716 -9.857 -45.952 1.00 96.88 146 HIS A C 1
ATOM 1188 O O . HIS A 1 146 ? 24.707 -9.520 -45.328 1.00 96.88 146 HIS A O 1
ATOM 1194 N N . ARG A 1 147 ? 26.185 -11.112 -45.902 1.00 97.50 147 ARG A N 1
ATOM 1195 C CA . ARG A 1 147 ? 25.567 -12.167 -45.084 1.00 97.50 147 ARG A CA 1
ATOM 1196 C C . ARG A 1 147 ? 25.599 -11.811 -43.599 1.00 97.50 147 ARG A C 1
ATOM 1198 O O . ARG A 1 147 ? 24.601 -11.999 -42.902 1.00 97.50 147 ARG A O 1
ATOM 1205 N N . LEU A 1 148 ? 26.720 -11.274 -43.120 1.00 96.81 148 LEU A N 1
ATOM 1206 C CA . LEU A 1 148 ? 26.866 -10.829 -41.739 1.00 96.81 148 LEU A CA 1
ATOM 1207 C C . LEU A 1 148 ? 25.910 -9.668 -41.431 1.00 96.81 148 LEU A C 1
ATOM 1209 O O . LEU A 1 148 ? 25.193 -9.718 -40.430 1.00 96.81 148 LEU A O 1
ATOM 1213 N N . ARG A 1 149 ? 25.807 -8.679 -42.324 1.00 97.88 149 ARG A N 1
ATOM 1214 C CA . ARG A 1 149 ? 24.829 -7.589 -42.222 1.00 97.88 149 ARG A CA 1
ATOM 1215 C C . ARG A 1 149 ? 23.399 -8.116 -42.144 1.00 97.88 149 ARG A C 1
ATOM 1217 O O . ARG A 1 149 ? 22.669 -7.698 -41.256 1.00 97.88 149 ARG A O 1
ATOM 1224 N N . MET A 1 150 ? 23.016 -9.059 -43.005 1.00 97.75 150 MET A N 1
ATOM 1225 C CA . MET A 1 150 ? 21.685 -9.679 -42.954 1.00 97.75 150 MET A CA 1
ATOM 1226 C C . MET A 1 150 ? 21.421 -10.375 -41.615 1.00 97.75 150 MET A C 1
ATOM 1228 O O . MET A 1 150 ? 20.327 -10.249 -41.069 1.00 97.75 150 MET A O 1
ATOM 1232 N N . SER A 1 151 ? 22.419 -11.059 -41.047 1.00 97.75 151 SER A N 1
ATOM 1233 C CA . SER A 1 151 ? 22.275 -11.679 -39.723 1.00 97.75 151 SER A CA 1
ATOM 1234 C C . SER A 1 151 ? 22.109 -10.644 -38.604 1.00 97.75 151 SER A C 1
ATOM 1236 O O . SER A 1 151 ? 21.253 -10.811 -37.737 1.00 97.75 151 SER A O 1
ATOM 1238 N N . TYR A 1 152 ? 22.849 -9.531 -38.648 1.00 98.06 152 TYR A N 1
ATOM 1239 C CA . TYR A 1 152 ? 22.672 -8.444 -37.685 1.00 98.06 152 TYR A CA 1
ATOM 1240 C C . TYR A 1 152 ? 21.330 -7.738 -37.859 1.00 98.06 152 TYR A C 1
ATOM 1242 O O . TYR A 1 152 ? 20.684 -7.437 -36.861 1.00 98.06 152 TYR A O 1
ATOM 1250 N N . ASP A 1 153 ? 20.870 -7.531 -39.092 1.00 97.75 153 ASP A N 1
ATOM 1251 C CA . ASP A 1 153 ? 19.553 -6.959 -39.368 1.00 97.75 153 ASP A CA 1
ATOM 1252 C C . ASP A 1 153 ? 18.435 -7.850 -38.787 1.00 97.75 153 ASP A C 1
ATOM 1254 O O . ASP A 1 153 ? 17.489 -7.336 -38.189 1.00 97.75 153 ASP A O 1
ATOM 1258 N N . GLN A 1 154 ? 18.563 -9.182 -38.865 1.00 97.88 154 GLN A N 1
ATOM 1259 C CA . GLN A 1 154 ? 17.635 -10.117 -38.210 1.00 97.88 154 GLN A CA 1
ATOM 1260 C C . GLN A 1 154 ? 17.650 -9.977 -36.683 1.00 97.88 154 GLN A C 1
ATOM 1262 O O . GLN A 1 154 ? 16.587 -9.871 -36.070 1.00 97.88 154 GLN A O 1
ATOM 1267 N N . VAL A 1 155 ? 18.838 -9.934 -36.070 1.00 97.44 155 VAL A N 1
ATOM 1268 C CA . VAL A 1 155 ? 18.981 -9.733 -34.618 1.00 97.44 155 VAL A CA 1
ATOM 1269 C C . VAL A 1 155 ? 18.370 -8.396 -34.196 1.00 97.44 155 VAL A C 1
ATOM 1271 O O . VAL A 1 155 ? 17.621 -8.346 -33.227 1.00 97.44 155 VAL A O 1
ATOM 1274 N N . ILE A 1 156 ? 18.624 -7.320 -34.943 1.00 97.69 156 ILE A N 1
ATOM 1275 C CA . ILE A 1 156 ? 18.063 -5.992 -34.670 1.00 97.69 156 ILE A CA 1
ATOM 1276 C C . ILE A 1 156 ? 16.537 -6.015 -34.767 1.00 97.69 156 ILE A C 1
ATOM 1278 O O . ILE A 1 156 ? 15.871 -5.426 -33.921 1.00 97.69 156 ILE A O 1
ATOM 1282 N N . ASN A 1 157 ? 15.969 -6.678 -35.775 1.00 97.31 157 ASN A N 1
ATOM 1283 C CA . ASN A 1 157 ? 14.517 -6.757 -35.929 1.00 97.31 157 ASN A CA 1
ATOM 1284 C C . ASN A 1 157 ? 13.863 -7.533 -34.783 1.00 97.31 157 ASN A C 1
ATOM 1286 O O . ASN A 1 157 ? 12.842 -7.083 -34.271 1.00 97.31 157 ASN A O 1
ATOM 1290 N N . ARG A 1 158 ? 14.484 -8.629 -34.334 1.00 96.88 158 ARG A N 1
ATOM 1291 C CA . ARG A 1 158 ? 14.028 -9.373 -33.155 1.00 96.88 158 ARG A CA 1
ATOM 1292 C C . ARG A 1 158 ? 14.127 -8.538 -31.877 1.00 96.88 158 ARG A C 1
ATOM 1294 O O . ARG A 1 158 ? 13.175 -8.472 -31.115 1.00 96.88 158 ARG A O 1
ATOM 1301 N N . LEU A 1 159 ? 15.241 -7.842 -31.660 1.00 96.62 159 LEU A N 1
ATOM 1302 C CA . LEU A 1 159 ? 15.385 -6.970 -30.491 1.00 96.62 159 LEU A CA 1
ATOM 1303 C C . LEU A 1 159 ? 14.368 -5.823 -30.506 1.00 96.62 159 LEU A C 1
ATOM 1305 O O . LEU A 1 159 ? 13.881 -5.429 -29.455 1.00 96.62 159 LEU A O 1
ATOM 1309 N N . LYS A 1 160 ? 14.020 -5.296 -31.685 1.00 96.12 160 LYS A N 1
ATOM 1310 C CA . LYS A 1 160 ? 12.968 -4.280 -31.828 1.00 96.12 160 LYS A CA 1
ATOM 1311 C C . LYS A 1 160 ? 11.569 -4.833 -31.558 1.00 96.12 160 LYS A C 1
ATOM 1313 O O . LYS A 1 160 ? 10.760 -4.098 -30.999 1.00 96.12 160 LYS A O 1
ATOM 1318 N N . SER A 1 161 ? 11.269 -6.075 -31.955 1.00 95.06 161 SER A N 1
ATOM 1319 C CA . SER A 1 161 ? 9.982 -6.702 -31.623 1.00 95.06 161 SER A CA 1
ATOM 1320 C C . SER A 1 161 ? 9.885 -6.984 -30.127 1.00 95.06 161 SER A C 1
ATOM 1322 O O . SER A 1 161 ? 8.925 -6.552 -29.504 1.00 95.06 161 SER A O 1
ATOM 1324 N N . GLU A 1 162 ? 10.930 -7.565 -29.532 1.00 95.06 162 GLU A N 1
ATOM 1325 C CA . GLU A 1 162 ? 11.004 -7.797 -28.084 1.00 95.06 162 GLU A CA 1
ATOM 1326 C C . GLU A 1 162 ? 10.901 -6.466 -27.313 1.00 95.06 162 GLU A C 1
ATOM 1328 O O . GLU A 1 162 ? 10.138 -6.347 -26.361 1.00 95.06 162 GLU A O 1
ATOM 1333 N N . GLN A 1 163 ? 11.581 -5.403 -27.768 1.00 95.00 163 GLN A N 1
ATOM 1334 C CA . GLN A 1 163 ? 11.472 -4.065 -27.171 1.00 95.00 163 GLN A CA 1
ATOM 1335 C C . GLN A 1 163 ? 10.035 -3.516 -27.170 1.00 95.00 163 GLN A C 1
ATOM 1337 O O . GLN A 1 163 ? 9.697 -2.719 -26.294 1.00 95.00 163 GLN A O 1
ATOM 1342 N N . LEU A 1 164 ? 9.203 -3.900 -28.139 1.00 93.00 164 LEU A N 1
ATOM 1343 C CA . LEU A 1 164 ? 7.801 -3.491 -28.192 1.00 93.00 164 LEU A CA 1
ATOM 1344 C C . LEU A 1 164 ? 6.909 -4.340 -27.269 1.00 93.00 164 LEU A C 1
ATOM 1346 O O . LEU A 1 164 ? 5.902 -3.833 -26.778 1.00 93.00 164 LEU A O 1
ATOM 1350 N N . GLU A 1 165 ? 7.282 -5.596 -27.021 1.00 95.38 165 GLU A N 1
ATOM 1351 C CA . GLU A 1 165 ? 6.546 -6.555 -26.186 1.00 95.38 165 GLU A CA 1
ATOM 1352 C C . GLU A 1 165 ? 6.772 -6.311 -24.684 1.00 95.38 165 GLU A C 1
ATOM 1354 O O . GLU A 1 165 ? 5.801 -6.245 -23.927 1.00 95.38 165 GLU A O 1
ATOM 1359 N N . TRP A 1 166 ? 8.015 -6.046 -24.252 1.00 95.62 166 TRP A N 1
ATOM 1360 C CA . TRP A 1 166 ? 8.345 -5.850 -22.829 1.00 95.62 166 TRP A CA 1
ATOM 1361 C C . TRP A 1 166 ? 7.485 -4.799 -22.106 1.00 95.62 166 TRP A C 1
ATOM 1363 O O . TRP A 1 166 ? 7.038 -5.064 -20.992 1.00 95.62 166 TRP A O 1
ATOM 1373 N N . PRO A 1 167 ? 7.190 -3.613 -22.678 1.00 96.44 167 PRO A N 1
ATOM 1374 C CA . PRO A 1 167 ? 6.327 -2.637 -22.017 1.00 96.44 167 PRO A CA 1
ATOM 1375 C C . PRO A 1 167 ? 4.895 -3.140 -21.804 1.00 96.44 167 PRO A C 1
ATOM 1377 O O . PRO A 1 167 ? 4.249 -2.741 -20.836 1.00 96.44 167 PRO A O 1
ATOM 1380 N N . ALA A 1 168 ? 4.381 -3.987 -22.702 1.00 94.88 168 ALA A N 1
ATOM 1381 C CA . ALA A 1 168 ? 3.051 -4.565 -22.560 1.00 94.88 168 ALA A CA 1
ATOM 1382 C C . ALA A 1 168 ? 3.022 -5.588 -21.419 1.00 94.88 168 ALA A C 1
ATOM 1384 O O . ALA A 1 168 ? 2.115 -5.534 -20.589 1.00 94.88 168 ALA A O 1
ATOM 1385 N N . GLU A 1 169 ? 4.037 -6.448 -21.332 1.00 96.81 169 GLU A N 1
ATOM 1386 C CA . GLU A 1 169 ? 4.194 -7.414 -20.238 1.00 96.81 169 GLU A CA 1
ATOM 1387 C C . GLU A 1 169 ? 4.395 -6.720 -18.886 1.00 96.81 169 GLU A C 1
ATOM 1389 O O . GLU A 1 169 ? 3.715 -7.043 -17.914 1.00 96.81 169 GLU A O 1
ATOM 1394 N N . VAL A 1 170 ? 5.251 -5.693 -18.827 1.00 97.75 170 VAL A N 1
ATOM 1395 C CA . VAL A 1 170 ? 5.451 -4.888 -17.611 1.00 97.75 170 VAL A CA 1
ATOM 1396 C C . VAL A 1 170 ? 4.137 -4.251 -17.174 1.00 97.75 170 VAL A C 1
ATOM 1398 O O . VAL A 1 170 ? 3.774 -4.342 -16.006 1.00 97.75 170 VAL A O 1
ATOM 1401 N N . LYS A 1 171 ? 3.372 -3.674 -18.105 1.00 97.44 171 LYS A N 1
ATOM 1402 C CA . LYS A 1 171 ? 2.071 -3.083 -17.784 1.00 97.44 171 LYS A CA 1
ATOM 1403 C C . LYS A 1 171 ? 1.070 -4.127 -17.279 1.00 97.44 171 LYS A C 1
ATOM 1405 O O . LYS A 1 171 ? 0.299 -3.828 -16.373 1.00 97.44 171 LYS A O 1
ATOM 1410 N N . GLN A 1 172 ? 1.063 -5.336 -17.843 1.00 97.69 172 GLN A N 1
ATOM 1411 C CA . GLN A 1 172 ? 0.226 -6.431 -17.344 1.00 97.69 172 GLN A CA 1
ATOM 1412 C C . GLN A 1 172 ? 0.614 -6.803 -15.908 1.00 97.69 172 GLN A C 1
ATOM 1414 O O . GLN A 1 172 ? -0.257 -6.855 -15.038 1.00 97.69 172 GLN A O 1
ATOM 1419 N N . LEU A 1 173 ? 1.909 -6.961 -15.625 1.00 97.62 173 LEU A N 1
ATOM 1420 C CA . LEU A 1 173 ? 2.400 -7.244 -14.274 1.00 97.62 173 LEU A CA 1
ATOM 1421 C C . LEU A 1 173 ? 2.064 -6.118 -13.288 1.00 97.62 173 LEU A C 1
ATOM 1423 O O . LEU A 1 173 ? 1.600 -6.398 -12.188 1.00 97.62 173 LEU A O 1
ATOM 1427 N N . GLU A 1 174 ? 2.210 -4.854 -13.687 1.00 97.88 174 GLU A N 1
ATOM 1428 C CA . GLU A 1 174 ? 1.809 -3.696 -12.878 1.00 97.88 174 GLU A CA 1
ATOM 1429 C C . GLU A 1 174 ? 0.304 -3.706 -12.570 1.00 97.88 174 GLU A C 1
ATOM 1431 O O . GLU A 1 174 ? -0.096 -3.411 -11.444 1.00 97.88 174 GLU A O 1
ATOM 1436 N N . THR A 1 175 ? -0.545 -4.080 -13.537 1.00 98.31 175 THR A N 1
ATOM 1437 C CA . THR A 1 175 ? -1.993 -4.186 -13.293 1.00 98.31 175 THR A CA 1
ATOM 1438 C C . THR A 1 175 ? -2.347 -5.319 -12.337 1.00 98.31 175 THR A C 1
ATOM 1440 O O . THR A 1 175 ? -3.201 -5.128 -11.473 1.00 98.31 175 THR A O 1
ATOM 1443 N N . VAL A 1 176 ? -1.678 -6.469 -12.447 1.00 98.12 176 VAL A N 1
ATOM 1444 C CA . VAL A 1 176 ? -1.883 -7.598 -11.529 1.00 98.12 176 VAL A CA 1
ATOM 1445 C C . VAL A 1 176 ? -1.388 -7.241 -10.131 1.00 98.12 176 VAL A C 1
ATOM 1447 O O . VAL A 1 176 ? -2.085 -7.505 -9.156 1.00 98.12 176 VAL A O 1
ATOM 1450 N N . LEU A 1 177 ? -0.233 -6.582 -10.015 1.00 98.25 177 LEU A N 1
ATOM 1451 C CA . LEU A 1 177 ? 0.286 -6.114 -8.733 1.00 98.25 177 LEU A CA 1
ATOM 1452 C C . LEU A 1 177 ? -0.696 -5.148 -8.060 1.00 98.25 177 LEU A C 1
ATOM 1454 O O . LEU A 1 177 ? -1.033 -5.345 -6.898 1.00 98.25 177 LEU A O 1
ATOM 1458 N N . ALA A 1 178 ? -1.222 -4.168 -8.800 1.00 98.25 178 ALA A N 1
ATOM 1459 C CA . ALA A 1 178 ? -2.208 -3.227 -8.274 1.00 98.25 178 ALA A CA 1
ATOM 1460 C C . ALA A 1 178 ? -3.503 -3.922 -7.809 1.00 98.25 178 ALA A C 1
ATOM 1462 O O . ALA A 1 178 ? -4.071 -3.548 -6.784 1.00 98.25 178 ALA A O 1
ATOM 1463 N N . GLN A 1 179 ? -3.959 -4.955 -8.528 1.00 98.12 179 GLN A N 1
ATOM 1464 C CA . GLN A 1 179 ? -5.099 -5.775 -8.102 1.00 98.12 179 GLN A CA 1
ATOM 1465 C C . GLN A 1 179 ? -4.790 -6.538 -6.810 1.00 98.12 179 GLN A C 1
ATOM 1467 O O . GLN A 1 179 ? -5.594 -6.519 -5.885 1.00 98.12 179 GLN A O 1
ATOM 1472 N N . LYS A 1 180 ? -3.607 -7.155 -6.701 1.00 97.56 180 LYS A N 1
ATOM 1473 C CA . LYS A 1 180 ? -3.199 -7.883 -5.490 1.00 97.56 180 LYS A CA 1
ATOM 1474 C C . LYS A 1 180 ? -3.012 -6.970 -4.281 1.00 97.56 180 LYS A C 1
ATOM 1476 O O . LYS A 1 180 ? -3.373 -7.361 -3.175 1.00 97.56 180 LYS A O 1
ATOM 1481 N N . GLU A 1 181 ? -2.500 -5.759 -4.477 1.00 98.06 181 GLU A N 1
ATOM 1482 C CA . GLU A 1 181 ? -2.439 -4.742 -3.423 1.00 98.06 181 GLU A CA 1
ATOM 1483 C C . GLU A 1 181 ? -3.846 -4.358 -2.944 1.00 98.06 181 GLU A C 1
ATOM 1485 O O . GLU A 1 181 ? -4.085 -4.304 -1.739 1.00 98.06 181 GLU A O 1
ATOM 1490 N N . GLN A 1 182 ? -4.795 -4.169 -3.867 1.00 98.19 182 GLN A N 1
ATOM 1491 C CA . GLN A 1 182 ? -6.191 -3.893 -3.524 1.00 98.19 182 GLN A CA 1
ATOM 1492 C C . GLN A 1 182 ? -6.843 -5.063 -2.765 1.00 98.19 182 GLN A C 1
ATOM 1494 O O . GLN A 1 182 ? -7.509 -4.837 -1.752 1.00 98.19 182 GLN A O 1
ATOM 1499 N N . ASP A 1 183 ? -6.638 -6.301 -3.218 1.00 97.81 183 ASP A N 1
ATOM 1500 C CA . ASP A 1 183 ? -7.149 -7.503 -2.550 1.00 97.81 183 ASP A CA 1
ATOM 1501 C C . ASP A 1 183 ? -6.572 -7.634 -1.131 1.00 97.81 183 ASP A C 1
ATOM 1503 O O . ASP A 1 183 ? -7.291 -7.952 -0.182 1.00 97.81 183 ASP A O 1
ATOM 1507 N N . TYR A 1 184 ? -5.279 -7.343 -0.963 1.00 97.69 184 TYR A N 1
ATOM 1508 C CA . TYR A 1 184 ? -4.617 -7.339 0.340 1.00 97.69 184 TYR A CA 1
ATOM 1509 C C . TYR A 1 184 ? -5.191 -6.265 1.272 1.00 97.69 184 TYR A C 1
ATOM 1511 O O . TYR A 1 184 ? -5.483 -6.548 2.435 1.00 97.69 184 TYR A O 1
ATOM 1519 N N . GLU A 1 185 ? -5.401 -5.043 0.773 1.00 97.81 185 GLU A N 1
ATOM 1520 C CA . GLU A 1 185 ? -6.047 -3.976 1.543 1.00 97.81 185 GLU A CA 1
ATOM 1521 C C . GLU A 1 185 ? -7.463 -4.380 1.981 1.00 97.81 185 GLU A C 1
ATOM 1523 O O . GLU A 1 185 ? -7.832 -4.182 3.142 1.00 97.81 185 GLU A O 1
ATOM 1528 N N . GLN A 1 186 ? -8.242 -5.004 1.093 1.00 97.75 186 GLN A N 1
ATOM 1529 C CA . GLN A 1 186 ? -9.571 -5.513 1.427 1.00 97.75 186 GLN A CA 1
ATOM 1530 C C . GLN A 1 186 ? -9.505 -6.608 2.498 1.00 97.75 186 GLN A C 1
ATOM 1532 O O . GLN A 1 186 ? -10.273 -6.569 3.463 1.00 97.75 186 GLN A O 1
ATOM 1537 N N . LEU A 1 187 ? -8.577 -7.556 2.370 1.00 97.88 187 LEU A N 1
ATOM 1538 C CA . LEU A 1 187 ? -8.399 -8.631 3.342 1.00 97.88 187 LEU A CA 1
ATOM 1539 C C . LEU A 1 187 ? -7.978 -8.092 4.715 1.00 97.88 187 LEU A C 1
ATOM 1541 O O . LEU A 1 187 ? -8.442 -8.587 5.743 1.00 97.88 187 LEU A O 1
ATOM 1545 N N . LEU A 1 188 ? -7.153 -7.044 4.751 1.00 97.81 188 LEU A N 1
ATOM 1546 C CA . LEU A 1 188 ? -6.751 -6.382 5.988 1.00 97.81 188 LEU A CA 1
ATOM 1547 C C . LEU A 1 188 ? -7.949 -5.736 6.698 1.00 97.81 188 LEU A C 1
ATOM 1549 O O . LEU A 1 188 ? -8.092 -5.883 7.914 1.00 97.81 188 LEU A O 1
ATOM 1553 N N . VAL A 1 189 ? -8.834 -5.068 5.951 1.00 97.50 189 VAL A N 1
ATOM 1554 C CA . VAL A 1 189 ? -10.080 -4.510 6.501 1.00 97.50 189 VAL A CA 1
ATOM 1555 C C . VAL A 1 189 ? -10.984 -5.628 7.018 1.00 97.50 189 VAL A C 1
ATOM 1557 O O . VAL A 1 189 ? -11.434 -5.560 8.158 1.00 97.50 189 VAL A O 1
ATOM 1560 N N . MET A 1 190 ? -11.172 -6.700 6.243 1.00 97.56 190 MET A N 1
ATOM 1561 C CA . MET A 1 190 ? -11.955 -7.863 6.677 1.00 97.56 190 MET A CA 1
ATOM 1562 C C . MET A 1 190 ? -11.380 -8.509 7.944 1.00 97.56 190 MET A C 1
ATOM 1564 O O . MET A 1 190 ? -12.137 -8.922 8.821 1.00 97.56 190 MET A O 1
ATOM 1568 N N . SER A 1 191 ? -10.053 -8.576 8.070 1.00 97.12 191 SER A N 1
ATOM 1569 C CA . SER A 1 191 ? -9.372 -9.068 9.272 1.00 97.12 191 SER A CA 1
ATOM 1570 C C . SER A 1 191 ? -9.625 -8.158 10.476 1.00 97.12 191 SER A C 1
ATOM 1572 O O . SER A 1 191 ? -9.944 -8.643 11.565 1.00 97.12 191 SER A O 1
ATOM 1574 N N . HIS A 1 192 ? -9.568 -6.836 10.286 1.00 97.88 192 HIS A N 1
ATOM 1575 C CA . HIS A 1 192 ? -9.893 -5.879 11.340 1.00 97.88 192 HIS A CA 1
ATOM 1576 C C . HIS A 1 192 ? -11.358 -5.992 11.786 1.00 97.88 192 HIS A C 1
ATOM 1578 O O . HIS A 1 192 ? -11.625 -6.057 12.988 1.00 97.88 192 HIS A O 1
ATOM 1584 N N . ASP A 1 193 ? -12.293 -6.107 10.841 1.00 98.00 193 ASP A N 1
ATOM 1585 C CA . ASP A 1 193 ? -13.721 -6.296 11.114 1.00 98.00 193 ASP A CA 1
ATOM 1586 C C . ASP A 1 193 ? -13.984 -7.621 11.843 1.00 98.00 193 ASP A C 1
ATOM 1588 O O . ASP A 1 193 ? -14.719 -7.661 12.835 1.00 98.00 193 ASP A O 1
ATOM 1592 N N . ALA A 1 194 ? -13.336 -8.708 11.414 1.00 97.75 194 ALA A N 1
ATOM 1593 C CA . ALA A 1 194 ? -13.421 -10.006 12.075 1.00 97.75 194 ALA A CA 1
ATOM 1594 C C . ALA A 1 194 ? -12.860 -9.953 13.505 1.00 97.75 194 ALA A C 1
ATOM 1596 O O . ALA A 1 194 ? -13.467 -10.504 14.430 1.00 97.75 194 ALA A O 1
ATOM 1597 N N . ASN A 1 195 ? -11.734 -9.263 13.721 1.00 97.50 195 ASN A N 1
ATOM 1598 C CA . ASN A 1 195 ? -11.165 -9.099 15.055 1.00 97.50 195 ASN A CA 1
ATOM 1599 C C . ASN A 1 195 ? -12.050 -8.216 15.947 1.00 97.50 195 ASN A C 1
ATOM 1601 O O . ASN A 1 195 ? -12.281 -8.568 17.101 1.00 97.50 195 ASN A O 1
ATOM 1605 N N . SER A 1 196 ? -12.622 -7.138 15.409 1.00 97.81 196 SER A N 1
ATOM 1606 C CA . SER A 1 196 ? -13.582 -6.289 16.121 1.00 97.81 196 SER A CA 1
ATOM 1607 C C . SER A 1 196 ? -14.839 -7.068 16.525 1.00 97.81 196 SER A C 1
ATOM 1609 O O . SER A 1 196 ? -15.261 -7.029 17.682 1.00 97.81 196 SER A O 1
ATOM 1611 N N . SER A 1 197 ? -15.393 -7.880 15.617 1.00 97.75 197 SER A N 1
ATOM 1612 C CA . SER A 1 197 ? -16.526 -8.766 15.913 1.00 97.75 197 SER A CA 1
ATOM 1613 C C . SER A 1 197 ? -16.189 -9.782 17.012 1.00 97.75 197 SER A C 1
ATOM 1615 O O . SER A 1 197 ? -16.961 -9.968 17.957 1.00 97.75 197 SER A O 1
ATOM 1617 N N . LYS A 1 198 ? -14.996 -10.387 16.953 1.00 98.38 198 LYS A N 1
ATOM 1618 C CA . LYS A 1 198 ? -14.484 -11.301 17.983 1.00 98.38 198 LYS A CA 1
ATOM 1619 C C . LYS A 1 198 ? -14.302 -10.610 19.336 1.00 98.38 198 LYS A C 1
ATOM 1621 O O . LYS A 1 198 ? -14.640 -11.200 20.361 1.00 98.38 198 LYS A O 1
ATOM 1626 N N . GLU A 1 199 ? -13.759 -9.396 19.369 1.00 97.94 199 GLU A N 1
ATOM 1627 C CA . GLU A 1 199 ? -13.607 -8.609 20.597 1.00 97.94 199 GLU A CA 1
ATOM 1628 C C . GLU A 1 199 ? -14.960 -8.212 21.187 1.00 97.94 199 GLU A C 1
ATOM 1630 O O . GLU A 1 199 ? -15.158 -8.373 22.391 1.00 97.94 199 GLU A O 1
ATOM 1635 N N . SER A 1 200 ? -15.917 -7.807 20.349 1.00 97.38 200 SER A N 1
ATOM 1636 C CA . SER A 1 200 ? -17.294 -7.534 20.767 1.00 97.38 200 SER A CA 1
ATOM 1637 C C . SER A 1 200 ? -17.937 -8.771 21.402 1.00 97.38 200 SER A C 1
ATOM 1639 O O . SER A 1 200 ? -18.405 -8.715 22.540 1.00 97.38 200 SER A O 1
ATOM 1641 N N . ALA A 1 201 ? -17.851 -9.928 20.738 1.00 97.88 201 ALA A N 1
ATOM 1642 C CA . ALA A 1 201 ? -18.388 -11.184 21.256 1.00 97.88 201 ALA A CA 1
ATOM 1643 C C . ALA A 1 201 ? -17.719 -11.610 22.577 1.00 97.88 201 ALA A C 1
ATOM 1645 O O . ALA A 1 201 ? -18.390 -12.074 23.500 1.00 97.88 201 ALA A O 1
ATOM 1646 N N . LYS A 1 202 ? -16.400 -11.417 22.712 1.00 98.19 202 LYS A N 1
ATOM 1647 C CA . LYS A 1 202 ? -15.679 -11.656 23.974 1.00 98.19 202 LYS A CA 1
ATOM 1648 C C . LYS A 1 202 ? -16.116 -10.698 25.081 1.00 98.19 202 LYS A C 1
ATOM 1650 O O . LYS A 1 202 ? -16.254 -11.123 26.227 1.00 98.19 202 LYS A O 1
ATOM 1655 N N . ALA A 1 203 ? -16.327 -9.424 24.761 1.00 98.00 203 ALA A N 1
ATOM 1656 C CA . ALA A 1 203 ? -16.791 -8.431 25.720 1.00 98.00 203 ALA A CA 1
ATOM 1657 C C . ALA A 1 203 ? -18.217 -8.742 26.196 1.00 98.00 203 ALA A C 1
ATOM 1659 O O . ALA A 1 203 ? -18.496 -8.658 27.391 1.00 98.00 203 ALA A O 1
ATOM 1660 N N . GLU A 1 204 ? -19.111 -9.144 25.290 1.00 97.56 204 GLU A N 1
ATOM 1661 C CA . GLU A 1 204 ? -20.452 -9.617 25.640 1.00 97.56 204 GLU A CA 1
ATOM 1662 C C . GLU A 1 204 ? -20.395 -10.865 26.520 1.00 97.56 204 GLU A C 1
ATOM 1664 O O . GLU A 1 204 ? -21.032 -10.892 27.572 1.00 97.56 204 GLU A O 1
ATOM 1669 N N . LEU A 1 205 ? -19.571 -11.855 26.160 1.00 97.88 205 LEU A N 1
ATOM 1670 C CA . LEU A 1 205 ? -19.377 -13.054 26.974 1.00 97.88 205 LEU A CA 1
ATOM 1671 C C . LEU A 1 205 ? -18.899 -12.703 28.389 1.00 97.88 205 LEU A C 1
ATOM 1673 O O . LEU A 1 205 ? -19.480 -13.175 29.361 1.00 97.88 205 LEU A O 1
ATOM 1677 N N . SER A 1 206 ? -17.903 -11.823 28.517 1.00 97.50 206 SER A N 1
ATOM 1678 C CA . SER A 1 206 ? -17.392 -11.380 29.818 1.00 97.50 206 SER A CA 1
ATOM 1679 C C . SER A 1 206 ? -18.461 -10.662 30.654 1.00 97.50 206 SER A C 1
ATOM 1681 O O . SER A 1 206 ? -18.576 -10.907 31.856 1.00 97.50 206 SER A O 1
ATOM 1683 N N . LYS A 1 207 ? -19.305 -9.828 30.028 1.00 97.88 207 LYS A N 1
ATOM 1684 C CA . LYS A 1 207 ? -20.452 -9.193 30.700 1.00 97.88 207 LYS A CA 1
ATOM 1685 C C . LYS A 1 207 ? -21.464 -10.230 31.187 1.00 97.88 207 LYS A C 1
ATOM 1687 O O . LYS A 1 207 ? -21.933 -10.127 32.320 1.00 97.88 207 LYS A O 1
ATOM 1692 N N . PHE A 1 208 ? -21.786 -11.233 30.369 1.00 97.81 208 PHE A N 1
ATOM 1693 C CA . PHE A 1 208 ? -22.684 -12.320 30.767 1.00 97.81 208 PHE A CA 1
ATOM 1694 C C . PHE A 1 208 ? -22.100 -13.157 31.908 1.00 97.81 208 PHE A C 1
ATOM 1696 O O . PHE A 1 208 ? -22.813 -13.462 32.861 1.00 97.81 208 PHE A O 1
ATOM 1703 N N . GLU A 1 209 ? -20.809 -13.484 31.865 1.00 97.69 209 GLU A N 1
ATOM 1704 C CA . GLU A 1 209 ? -20.123 -14.189 32.952 1.00 97.69 209 GLU A CA 1
ATOM 1705 C C . GLU A 1 209 ? -20.170 -13.392 34.261 1.00 97.69 209 GLU A C 1
ATOM 1707 O O . GLU A 1 209 ? -20.507 -13.951 35.308 1.00 97.69 209 GLU A O 1
ATOM 1712 N N . ALA A 1 210 ? -19.908 -12.082 34.208 1.00 97.38 210 ALA A N 1
ATOM 1713 C CA . ALA A 1 210 ? -20.007 -11.199 35.368 1.00 97.38 210 ALA A CA 1
ATOM 1714 C C . ALA A 1 210 ? -21.436 -11.145 35.931 1.00 97.38 210 ALA A C 1
ATOM 1716 O O . ALA A 1 210 ? -21.622 -11.245 37.144 1.00 97.38 210 ALA A O 1
ATOM 1717 N N . LEU A 1 211 ? -22.448 -11.057 35.061 1.00 97.88 211 LEU A N 1
ATOM 1718 C CA . LEU A 1 211 ? -23.856 -11.069 35.461 1.00 97.88 211 LEU A CA 1
ATOM 1719 C C . LEU A 1 211 ? -24.226 -12.389 36.148 1.00 97.88 211 LEU A C 1
ATOM 1721 O O . LEU A 1 211 ? -24.827 -12.376 37.219 1.00 97.88 211 LEU A O 1
ATOM 1725 N N . VAL A 1 212 ? -23.817 -13.530 35.586 1.00 98.06 212 VAL A N 1
ATOM 1726 C CA . VAL A 1 212 ? -24.067 -14.854 36.178 1.00 98.06 212 VAL A CA 1
ATOM 1727 C C . VAL A 1 212 ? -23.361 -15.008 37.527 1.00 98.06 212 VAL A C 1
ATOM 1729 O O . VAL A 1 212 ? -23.923 -15.602 38.450 1.00 98.06 212 VAL A O 1
ATOM 1732 N N . LEU A 1 213 ? -22.137 -14.491 37.670 1.00 97.44 213 LEU A N 1
ATOM 1733 C CA . LEU A 1 213 ? -21.412 -14.504 38.942 1.00 97.44 213 LEU A CA 1
ATOM 1734 C C . LEU A 1 213 ? -22.107 -13.646 40.002 1.00 97.44 213 LEU A C 1
ATOM 1736 O O . LEU A 1 213 ? -22.271 -14.106 41.134 1.00 97.44 213 LEU A O 1
ATOM 1740 N N . GLU A 1 214 ? -22.553 -12.442 39.645 1.00 97.12 214 GLU A N 1
ATOM 1741 C CA . GLU A 1 214 ? -23.274 -11.564 40.567 1.00 97.12 214 GLU A CA 1
ATOM 1742 C C . GLU A 1 214 ? -24.632 -12.164 40.955 1.00 97.12 214 GLU A C 1
ATOM 1744 O O . GLU A 1 214 ? -24.975 -12.186 42.133 1.00 97.12 214 GLU A O 1
ATOM 1749 N N . GLU A 1 215 ? -25.360 -12.772 40.016 1.00 97.19 215 GLU A N 1
ATOM 1750 C CA . GLU A 1 215 ? -26.609 -13.475 40.317 1.00 97.19 215 GLU A CA 1
ATOM 1751 C C . GLU A 1 215 ? -26.373 -14.668 41.261 1.00 97.19 215 GLU A C 1
ATOM 1753 O O . GLU A 1 215 ? -27.114 -14.874 42.224 1.00 97.19 215 GLU A O 1
ATOM 1758 N N . ARG A 1 216 ? -25.307 -15.453 41.047 1.00 97.50 216 ARG A N 1
ATOM 1759 C CA . ARG A 1 216 ? -24.921 -16.535 41.971 1.00 97.50 216 ARG A CA 1
ATOM 1760 C C . ARG A 1 216 ? -24.604 -16.000 43.363 1.00 97.50 216 ARG A C 1
ATOM 1762 O O . ARG A 1 216 ? -25.068 -16.580 44.342 1.00 97.50 216 ARG A O 1
ATOM 1769 N N . LYS A 1 217 ? -23.862 -14.895 43.451 1.00 97.56 217 LYS A N 1
ATOM 1770 C CA . LYS A 1 217 ? -23.515 -14.233 44.713 1.00 97.56 217 LYS A CA 1
ATOM 1771 C C . LYS A 1 217 ? -24.753 -13.685 45.425 1.00 97.56 217 LYS A C 1
ATOM 1773 O O . LYS A 1 217 ? -24.870 -13.846 46.636 1.00 97.56 217 LYS A O 1
ATOM 1778 N N . GLN A 1 218 ? -25.697 -13.096 44.692 1.00 96.88 218 GLN A N 1
ATOM 1779 C CA . GLN A 1 218 ? -26.974 -12.629 45.234 1.00 96.88 218 GLN A CA 1
ATOM 1780 C C . GLN A 1 218 ? -27.806 -13.793 45.774 1.00 96.88 218 GLN A C 1
ATOM 1782 O O . GLN A 1 218 ? -28.212 -13.756 46.932 1.00 96.88 218 GLN A O 1
ATOM 1787 N N . ARG A 1 219 ? -27.968 -14.879 45.005 1.00 96.75 219 ARG A N 1
ATOM 1788 C CA . ARG A 1 219 ? -28.662 -16.088 45.481 1.00 96.75 219 ARG A CA 1
ATOM 1789 C C . ARG A 1 219 ? -27.983 -16.702 46.707 1.00 96.75 219 ARG A C 1
ATOM 1791 O O . ARG A 1 219 ? -28.665 -17.168 47.618 1.00 96.75 219 ARG A O 1
ATOM 1798 N N . GLU A 1 220 ? -26.652 -16.720 46.749 1.00 96.75 220 GLU A N 1
ATOM 1799 C CA . GLU A 1 220 ? -25.905 -17.200 47.914 1.00 96.75 220 GLU A CA 1
ATOM 1800 C C . GLU A 1 220 ? -26.136 -16.303 49.135 1.00 96.75 220 GLU A C 1
ATOM 1802 O O . GLU A 1 220 ? -26.393 -16.818 50.224 1.00 96.75 220 GLU A O 1
ATOM 1807 N N . LYS A 1 221 ? -26.128 -14.978 48.952 1.00 97.38 221 LYS A N 1
ATOM 1808 C CA . LYS A 1 221 ? -26.442 -14.009 50.005 1.00 97.38 221 LYS A CA 1
ATOM 1809 C C . LYS A 1 221 ? -27.868 -14.193 50.528 1.00 97.38 221 LYS A C 1
ATOM 1811 O O . LYS A 1 221 ? -28.053 -14.308 51.734 1.00 97.38 221 LYS A O 1
ATOM 1816 N N . GLU A 1 222 ? -28.858 -14.330 49.648 1.00 96.38 222 GLU A N 1
ATOM 1817 C CA . GLU A 1 222 ? -30.245 -14.611 50.036 1.00 96.38 222 GLU A CA 1
ATOM 1818 C C . GLU A 1 222 ? -30.375 -15.935 50.802 1.00 96.38 222 GLU A C 1
ATOM 1820 O O . GLU A 1 222 ? -31.088 -16.021 51.804 1.00 96.38 222 GLU A O 1
ATOM 1825 N N . LEU A 1 223 ? -29.671 -16.986 50.368 1.00 96.94 223 LEU A N 1
ATOM 1826 C CA . LEU A 1 223 ? -29.635 -18.263 51.082 1.00 96.94 223 LEU A CA 1
ATOM 1827 C C . LEU A 1 223 ? -28.995 -18.121 52.466 1.00 96.94 223 LEU A C 1
ATOM 1829 O O . LEU A 1 223 ? -29.499 -18.706 53.427 1.00 96.94 223 LEU A O 1
ATOM 1833 N N . GLN A 1 224 ? -27.909 -17.355 52.587 1.00 96.38 224 GLN A N 1
ATOM 1834 C CA . GLN A 1 224 ? -27.262 -17.064 53.867 1.00 96.38 224 GLN A CA 1
ATOM 1835 C C . GLN A 1 224 ? -28.183 -16.259 54.792 1.00 96.38 224 GLN A C 1
ATOM 1837 O O . GLN A 1 224 ? -28.332 -16.624 55.956 1.00 96.38 224 GLN A O 1
ATOM 1842 N N . GLU A 1 225 ? -28.864 -15.232 54.283 1.00 95.88 225 GLU A N 1
ATOM 1843 C CA . GLU A 1 225 ? -29.836 -14.435 55.038 1.00 95.88 225 GLU A CA 1
ATOM 1844 C C . GLU A 1 225 ? -31.011 -15.295 55.521 1.00 95.88 225 GLU A C 1
ATOM 1846 O O . GLU A 1 225 ? -31.354 -15.272 56.706 1.00 95.88 225 GLU A O 1
ATOM 1851 N N . ARG A 1 226 ? -31.580 -16.144 54.653 1.00 94.75 226 ARG A N 1
ATOM 1852 C CA . ARG A 1 226 ? -32.639 -17.095 55.037 1.00 94.75 226 ARG A CA 1
ATOM 1853 C C . ARG A 1 226 ? -32.160 -18.087 56.094 1.00 94.75 226 ARG A C 1
ATOM 1855 O O . ARG A 1 226 ? -32.888 -18.347 57.054 1.00 94.75 226 ARG A O 1
ATOM 1862 N N . ARG A 1 227 ? -30.939 -18.618 55.962 1.00 95.56 227 ARG A N 1
ATOM 1863 C CA . ARG A 1 227 ? -30.321 -19.485 56.982 1.00 95.56 227 ARG A CA 1
ATOM 1864 C C . ARG A 1 227 ? -30.156 -18.748 58.308 1.00 95.56 227 ARG A C 1
ATOM 1866 O O . ARG A 1 227 ? -30.526 -19.304 59.335 1.00 95.56 227 ARG A O 1
ATOM 1873 N N . ALA A 1 228 ? -29.683 -17.503 58.294 1.00 95.94 228 ALA A N 1
ATOM 1874 C CA . ALA A 1 228 ? -29.521 -16.689 59.495 1.00 95.94 228 ALA A CA 1
ATOM 1875 C C . ALA A 1 228 ? -30.866 -16.400 60.182 1.00 95.94 228 ALA A C 1
ATOM 1877 O O . ALA A 1 228 ? -30.962 -16.487 61.405 1.00 95.94 228 ALA A O 1
ATOM 1878 N N . ILE A 1 229 ? -31.926 -16.117 59.416 1.00 94.44 229 ILE A N 1
ATOM 1879 C CA . ILE A 1 229 ? -33.283 -15.939 59.955 1.00 94.44 229 ILE A CA 1
ATOM 1880 C C . ILE A 1 229 ? -33.779 -17.232 60.609 1.00 94.44 229 ILE A C 1
ATOM 1882 O O . ILE A 1 229 ? -34.288 -17.187 61.727 1.00 94.44 229 ILE A O 1
ATOM 1886 N N . LEU A 1 230 ? -33.622 -18.384 59.947 1.00 94.50 230 LEU A N 1
ATOM 1887 C CA . LEU A 1 230 ? -33.996 -19.681 60.521 1.00 94.50 230 LEU A CA 1
ATOM 1888 C C . LEU A 1 230 ? -33.205 -19.982 61.797 1.00 94.50 230 LEU A C 1
ATOM 1890 O O . LEU A 1 230 ? -33.782 -20.430 62.782 1.00 94.50 230 LEU A O 1
ATOM 1894 N N . GLN A 1 231 ? -31.908 -19.678 61.810 1.00 94.69 231 GLN A N 1
ATOM 1895 C CA . GLN A 1 231 ? -31.047 -19.881 62.970 1.00 94.69 231 GLN A CA 1
ATOM 1896 C C . GLN A 1 231 ? -31.459 -18.983 64.145 1.00 94.69 231 GLN A C 1
ATOM 1898 O O . GLN A 1 231 ? -31.569 -19.471 65.267 1.00 94.69 231 GLN A O 1
ATOM 1903 N N . LYS A 1 232 ? -31.783 -17.706 63.891 1.00 93.38 232 LYS A N 1
ATOM 1904 C CA . LYS A 1 232 ? -32.345 -16.790 64.898 1.00 93.38 232 LYS A CA 1
ATOM 1905 C C . LYS A 1 232 ? -33.699 -17.270 65.416 1.00 93.38 232 LYS A C 1
ATOM 1907 O O . LYS A 1 232 ? -33.922 -17.262 66.620 1.00 93.38 232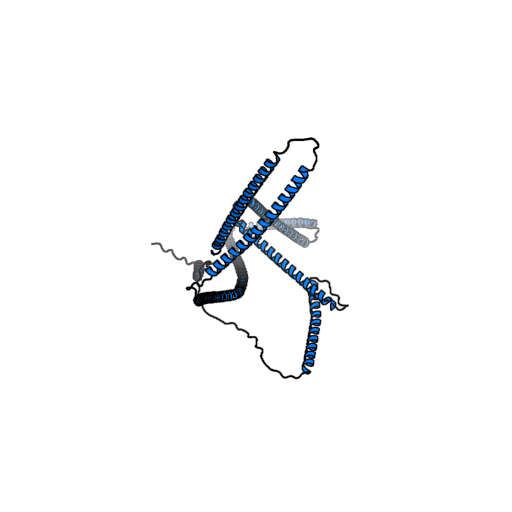 LYS A O 1
ATOM 1912 N N . LYS A 1 233 ? -34.597 -17.731 64.536 1.00 92.62 233 LYS A N 1
ATOM 1913 C CA . LYS A 1 233 ? -35.885 -18.316 64.949 1.00 92.62 233 LYS A CA 1
ATOM 1914 C C . LYS A 1 233 ? -35.686 -19.543 65.834 1.00 92.62 233 LYS A C 1
ATOM 1916 O O . LYS A 1 233 ? -36.383 -19.673 66.831 1.00 92.62 233 LYS A O 1
ATOM 1921 N N . GLN A 1 234 ? -34.723 -20.402 65.502 1.00 92.69 234 GLN A N 1
ATOM 1922 C CA . GLN A 1 234 ? -34.380 -21.556 66.328 1.00 92.69 234 GLN A CA 1
ATOM 1923 C C . GLN A 1 234 ? -33.812 -21.132 67.689 1.00 92.69 234 GLN A C 1
ATOM 1925 O O . GLN A 1 234 ? -34.183 -21.714 68.701 1.00 92.69 234 GLN A O 1
ATOM 1930 N N . GLN A 1 235 ? -32.942 -20.118 67.734 1.00 91.94 235 GLN A N 1
ATOM 1931 C CA . GLN A 1 235 ? -32.408 -19.572 68.988 1.00 91.94 235 GLN A CA 1
ATOM 1932 C C . GLN A 1 235 ? -33.525 -19.020 69.876 1.00 91.94 235 GLN A C 1
ATOM 1934 O O . GLN A 1 235 ? -33.629 -19.437 71.023 1.00 91.94 235 GLN A O 1
ATOM 1939 N N . ILE A 1 236 ? -34.411 -18.183 69.326 1.00 90.38 236 ILE A N 1
ATOM 1940 C CA . ILE A 1 236 ? -35.561 -17.633 70.056 1.00 90.38 236 ILE A CA 1
ATOM 1941 C C . ILE A 1 236 ? -36.497 -18.753 70.520 1.00 90.38 236 ILE A C 1
ATOM 1943 O O . ILE A 1 236 ? -36.956 -18.722 71.653 1.00 90.38 236 ILE A O 1
ATOM 1947 N N . ALA A 1 237 ? -36.773 -19.759 69.682 1.00 88.81 237 ALA A N 1
ATOM 1948 C CA . ALA A 1 237 ? -37.600 -20.900 70.073 1.00 88.81 237 ALA A CA 1
ATOM 1949 C C . ALA A 1 237 ? -36.971 -21.690 71.234 1.00 88.81 237 ALA A C 1
ATOM 1951 O O . ALA A 1 237 ? -37.669 -22.039 72.181 1.00 88.81 237 ALA A O 1
ATOM 1952 N N . ASN A 1 238 ? -35.654 -21.915 71.198 1.00 89.50 238 ASN A N 1
ATOM 1953 C CA . ASN A 1 238 ? -34.925 -22.588 72.273 1.00 89.50 238 ASN A CA 1
ATOM 1954 C C . ASN A 1 238 ? -34.893 -21.746 73.563 1.00 89.50 238 ASN A C 1
ATOM 1956 O O . ASN A 1 238 ? -35.018 -22.289 74.658 1.00 89.50 238 ASN A O 1
ATOM 1960 N N . GLU A 1 239 ? -34.715 -20.426 73.454 1.00 88.56 239 GLU A N 1
ATOM 1961 C CA . GLU A 1 239 ? -34.769 -19.495 74.588 1.00 88.56 239 GLU A CA 1
ATOM 1962 C C . GLU A 1 239 ? -36.174 -19.421 75.186 1.00 88.56 239 GLU A C 1
ATOM 1964 O O . GLU A 1 239 ? -36.320 -19.449 76.407 1.00 88.56 239 GLU A O 1
ATOM 1969 N N . LEU A 1 240 ? -37.213 -19.390 74.349 1.00 84.06 240 LEU A N 1
ATOM 1970 C CA . LEU A 1 240 ? -38.606 -19.436 74.779 1.00 84.06 240 LEU A CA 1
ATOM 1971 C C . LEU A 1 240 ? -38.913 -20.758 75.488 1.00 84.06 240 LEU A C 1
ATOM 1973 O O . LEU A 1 240 ? -39.497 -20.742 76.562 1.00 84.06 240 LEU A O 1
ATOM 1977 N N . GLU A 1 241 ? -38.469 -21.895 74.953 1.00 84.75 241 GLU A N 1
ATOM 1978 C CA . GLU A 1 241 ? -38.628 -23.194 75.615 1.00 84.75 241 GLU A CA 1
ATOM 1979 C C . GLU A 1 241 ? -37.885 -23.237 76.962 1.00 84.75 241 GLU A C 1
ATOM 1981 O O . GLU A 1 241 ? -38.392 -23.767 77.953 1.00 84.75 241 GLU A O 1
ATOM 1986 N N . ARG A 1 242 ? -36.685 -22.652 77.032 1.00 84.12 242 ARG A N 1
ATOM 1987 C CA . ARG A 1 242 ? -35.891 -22.585 78.264 1.00 84.12 242 ARG A CA 1
ATOM 1988 C C . ARG A 1 242 ? -36.548 -21.693 79.317 1.00 84.12 242 ARG A C 1
ATOM 1990 O O . ARG A 1 242 ? -36.719 -22.127 80.452 1.00 84.12 242 ARG A O 1
ATOM 1997 N N . THR A 1 243 ? -36.960 -20.489 78.938 1.00 80.56 243 THR A N 1
ATOM 1998 C CA . THR A 1 243 ? -37.670 -19.551 79.820 1.00 80.56 243 THR A CA 1
ATOM 1999 C C . THR A 1 243 ? -39.050 -20.063 80.209 1.00 80.56 243 THR A C 1
ATOM 2001 O O . THR A 1 243 ? -39.460 -19.867 81.346 1.00 80.56 243 THR A O 1
ATOM 2004 N N . GLU A 1 244 ? -39.764 -20.776 79.335 1.00 79.06 244 GLU A N 1
ATOM 2005 C CA . GLU A 1 244 ? -41.021 -21.435 79.688 1.00 79.06 244 GLU A CA 1
ATOM 2006 C C . GLU A 1 244 ? -40.779 -22.553 80.707 1.00 79.06 244 GLU A C 1
ATOM 2008 O O . GLU A 1 244 ? -41.514 -22.639 81.690 1.00 79.06 244 GLU A O 1
ATOM 2013 N N . ARG A 1 245 ? -39.725 -23.365 80.544 1.00 78.25 245 ARG A N 1
ATOM 2014 C CA . ARG A 1 245 ? -39.322 -24.369 81.546 1.00 78.25 245 ARG A CA 1
ATOM 2015 C C . ARG A 1 245 ? -38.976 -23.722 82.885 1.00 78.25 245 ARG A C 1
ATOM 2017 O O . ARG A 1 245 ? -39.476 -24.182 83.908 1.00 78.25 245 ARG A O 1
ATOM 2024 N N . GLU A 1 246 ? -38.183 -22.654 82.885 1.00 79.94 246 GLU A N 1
ATOM 2025 C CA . GLU A 1 246 ? -37.809 -21.907 84.094 1.00 79.94 246 GLU A CA 1
ATOM 2026 C C . GLU A 1 246 ? -39.034 -21.240 84.742 1.00 79.94 246 GLU A C 1
ATOM 2028 O O . GLU A 1 246 ? -39.241 -21.371 85.945 1.00 79.94 246 GLU A O 1
ATOM 2033 N N . ARG A 1 247 ? -39.926 -20.619 83.959 1.00 76.88 247 ARG A N 1
ATOM 2034 C CA . ARG A 1 247 ? -41.183 -20.032 84.448 1.00 76.88 247 ARG A CA 1
ATOM 2035 C C . ARG A 1 247 ? -42.124 -21.098 84.987 1.00 76.88 247 ARG A C 1
ATOM 2037 O O . ARG A 1 247 ? -42.783 -20.860 85.986 1.00 76.88 247 ARG A O 1
ATOM 2044 N N . ARG A 1 248 ? -42.212 -22.271 84.358 1.00 72.44 248 ARG A N 1
ATOM 2045 C CA . ARG A 1 248 ? -43.047 -23.390 84.819 1.00 72.44 248 ARG A CA 1
ATOM 2046 C C . ARG A 1 248 ? -42.506 -23.987 86.117 1.00 72.44 248 ARG A C 1
ATOM 2048 O O . ARG A 1 248 ? -43.302 -24.357 86.974 1.00 72.44 248 ARG A O 1
ATOM 2055 N N . GLN A 1 249 ? -41.184 -24.015 86.292 1.00 70.62 249 GLN A N 1
ATOM 2056 C CA . GLN A 1 249 ? -40.539 -24.354 87.564 1.00 70.62 249 GLN A CA 1
ATOM 2057 C C . GLN A 1 249 ? -40.821 -23.286 88.631 1.00 70.62 249 GLN A C 1
ATOM 2059 O O . GLN A 1 249 ? -41.297 -23.624 89.709 1.00 70.62 249 GLN A O 1
ATOM 2064 N N . GLN A 1 250 ? -40.653 -22.001 88.306 1.00 67.81 250 GLN A N 1
ATOM 2065 C CA . GLN A 1 250 ? -40.940 -20.891 89.219 1.00 67.81 250 GLN A CA 1
ATOM 2066 C C . GLN A 1 250 ? -42.423 -20.773 89.575 1.00 67.81 250 GLN A C 1
ATOM 2068 O O . GLN A 1 250 ? -42.731 -20.459 90.713 1.00 67.81 250 GLN A O 1
ATOM 2073 N N . LEU A 1 251 ? -43.358 -21.038 88.656 1.00 64.12 251 LEU A N 1
ATOM 2074 C CA . LEU A 1 251 ? -44.793 -21.055 88.957 1.00 64.12 251 LEU A CA 1
ATOM 2075 C C . LEU A 1 251 ? -45.166 -22.255 89.818 1.00 64.12 251 LEU A C 1
ATOM 2077 O O . LEU A 1 251 ? -46.005 -22.111 90.697 1.00 64.12 251 LEU A O 1
ATOM 2081 N N . ALA A 1 252 ? -44.551 -23.418 89.593 1.00 61.12 252 ALA A N 1
ATOM 2082 C CA . ALA A 1 252 ? -44.712 -24.565 90.481 1.00 61.12 252 ALA A CA 1
ATOM 2083 C C . ALA A 1 252 ? -44.145 -24.274 91.884 1.00 61.12 252 ALA A C 1
ATOM 2085 O O . ALA A 1 252 ? -44.666 -24.777 92.874 1.00 61.12 252 ALA A O 1
ATOM 2086 N N . GLU A 1 253 ? -43.116 -23.431 91.985 1.00 58.16 253 GLU A N 1
ATOM 2087 C CA . GLU A 1 253 ? -42.508 -23.002 93.248 1.00 58.16 253 GLU A CA 1
ATOM 2088 C C . GLU A 1 253 ? -43.266 -21.836 93.918 1.00 58.16 253 GLU A C 1
ATOM 2090 O O . GLU A 1 253 ? -43.446 -21.833 95.131 1.00 58.16 253 GLU A O 1
ATOM 2095 N N . GLN A 1 254 ? -43.833 -20.905 93.147 1.00 53.69 254 GLN A N 1
ATOM 2096 C CA . GLN A 1 254 ? -44.701 -19.820 93.623 1.00 53.69 254 GLN A CA 1
ATOM 2097 C C . GLN A 1 254 ? -46.108 -20.311 93.984 1.00 53.69 254 GLN A C 1
ATOM 2099 O O . GLN A 1 254 ? -46.661 -19.848 94.977 1.00 53.69 254 GLN A O 1
ATOM 2104 N N . GLN A 1 255 ? -46.675 -21.297 93.278 1.00 52.66 255 GLN A N 1
ATOM 2105 C CA . GLN A 1 255 ? -47.894 -21.994 93.723 1.00 52.66 255 GLN A CA 1
ATOM 2106 C C . GLN A 1 255 ? -47.675 -22.769 95.027 1.00 52.66 255 GLN A C 1
ATOM 2108 O O . GLN A 1 255 ? -48.641 -23.056 95.728 1.00 52.66 255 GLN A O 1
ATOM 2113 N N . ARG A 1 256 ? -46.421 -23.074 95.390 1.00 50.47 256 ARG A N 1
ATOM 2114 C CA . ARG A 1 256 ? -46.080 -23.579 96.727 1.00 50.47 256 ARG A CA 1
ATOM 2115 C C . ARG A 1 256 ? -45.914 -22.466 97.772 1.00 50.47 256 ARG A C 1
ATOM 2117 O O . ARG A 1 256 ? -45.866 -22.802 98.949 1.00 50.47 256 ARG A O 1
ATOM 2124 N N . MET A 1 257 ? -45.839 -21.186 97.382 1.00 52.25 257 MET A N 1
ATOM 2125 C CA . MET A 1 257 ? -45.389 -20.087 98.255 1.00 52.25 257 MET A CA 1
ATOM 2126 C C . MET A 1 257 ? -46.251 -18.805 98.283 1.00 52.25 257 MET A C 1
ATOM 2128 O O . MET A 1 257 ? -45.912 -17.919 99.062 1.00 52.25 257 MET A O 1
ATOM 2132 N N . ALA A 1 258 ? -47.340 -18.646 97.518 1.00 45.41 258 ALA A N 1
ATOM 2133 C CA . ALA A 1 258 ? -48.075 -17.367 97.491 1.00 45.41 258 ALA A CA 1
ATOM 2134 C C . ALA A 1 258 ? -49.604 -17.486 97.634 1.00 45.41 258 ALA A C 1
ATOM 2136 O O . ALA 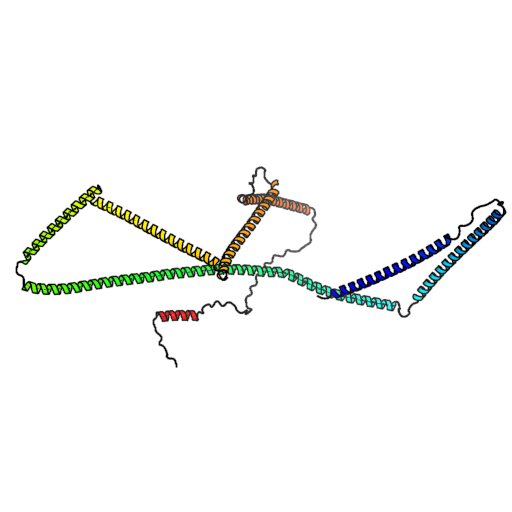A 1 258 ? -50.296 -17.999 96.755 1.00 45.41 258 ALA A O 1
ATOM 2137 N N . GLY A 1 259 ? -50.107 -16.940 98.749 1.00 47.53 259 GLY A N 1
ATOM 2138 C CA . GLY A 1 259 ? -51.493 -16.515 98.964 1.00 47.53 259 GLY A CA 1
ATOM 2139 C C . GLY A 1 259 ? -51.760 -15.080 98.471 1.00 47.53 259 GLY A C 1
ATOM 2140 O O . GLY A 1 259 ? -50.863 -14.397 97.984 1.00 47.53 259 GLY A O 1
ATOM 2141 N N . GLU A 1 260 ? -53.018 -14.657 98.605 1.00 50.44 260 GLU A N 1
ATOM 2142 C CA . GLU A 1 260 ? -53.771 -13.567 97.940 1.00 50.44 260 GLU A CA 1
ATOM 2143 C C . GLU A 1 260 ? -53.207 -12.120 97.864 1.00 50.44 260 GLU A C 1
ATOM 2145 O O . GLU A 1 260 ? -53.913 -11.234 97.380 1.00 50.44 260 GLU A O 1
ATOM 2150 N N . ASP A 1 261 ? -51.960 -11.820 98.235 1.00 50.81 261 ASP A N 1
ATOM 2151 C CA . ASP A 1 261 ? -51.481 -10.421 98.316 1.00 50.81 261 ASP A CA 1
ATOM 2152 C C . ASP A 1 261 ? -50.898 -9.824 97.013 1.00 50.81 261 ASP A C 1
ATOM 2154 O O . ASP A 1 261 ? -50.727 -8.608 96.906 1.00 50.81 261 ASP A O 1
ATOM 2158 N N . GLY A 1 262 ? -50.661 -10.623 95.966 1.00 53.44 262 GLY A N 1
ATOM 2159 C CA . GLY A 1 262 ? -50.037 -10.150 94.713 1.00 53.44 262 GLY A CA 1
ATOM 2160 C C . GLY A 1 262 ? -50.923 -9.276 93.807 1.00 53.44 262 GLY A C 1
ATOM 2161 O O . GLY A 1 262 ? -50.418 -8.542 92.956 1.00 53.44 262 GLY A O 1
ATOM 2162 N N . ALA A 1 263 ? -52.246 -9.313 93.982 1.00 54.50 263 ALA A N 1
ATOM 2163 C CA . ALA A 1 263 ? -53.184 -8.629 93.086 1.00 54.50 263 ALA A CA 1
ATOM 2164 C C . ALA A 1 263 ? -53.221 -7.100 93.284 1.00 54.50 263 ALA A C 1
ATOM 2166 O O . ALA A 1 263 ? -53.482 -6.363 92.335 1.00 54.50 263 ALA A O 1
ATOM 2167 N N . LYS A 1 264 ? -52.925 -6.606 94.495 1.00 55.78 264 LYS A N 1
ATOM 2168 C CA . LYS A 1 264 ? -53.000 -5.169 94.829 1.00 55.78 264 LYS A CA 1
ATOM 2169 C C . LYS A 1 264 ? -51.766 -4.379 94.384 1.00 55.78 264 LYS A C 1
ATOM 2171 O O . LYS A 1 264 ? -51.865 -3.179 94.120 1.00 55.78 264 LYS A O 1
ATOM 2176 N N . GLU A 1 265 ? -50.613 -5.035 94.276 1.00 56.50 265 GLU A N 1
ATOM 2177 C CA . GLU A 1 265 ? -49.364 -4.406 93.832 1.00 56.50 265 GLU A CA 1
ATOM 2178 C C . GLU A 1 265 ? -49.312 -4.243 92.304 1.00 56.50 265 GLU A C 1
ATOM 2180 O O . GLU A 1 265 ? -48.808 -3.238 91.803 1.00 56.50 265 GLU A O 1
ATOM 2185 N N . ALA A 1 266 ? -49.931 -5.166 91.560 1.00 58.62 266 ALA A N 1
ATOM 2186 C CA . ALA A 1 266 ? -50.073 -5.073 90.108 1.00 58.62 266 ALA A CA 1
ATOM 2187 C C . ALA A 1 266 ? -50.923 -3.862 89.677 1.00 58.62 266 ALA A C 1
ATOM 2189 O O . ALA A 1 266 ? -50.543 -3.140 88.759 1.00 58.62 266 ALA A O 1
ATOM 2190 N N . THR A 1 267 ? -52.025 -3.574 90.378 1.00 59.31 267 THR A N 1
ATOM 2191 C CA . THR A 1 267 ? -52.875 -2.399 90.102 1.00 59.31 267 THR A CA 1
ATOM 2192 C C . THR A 1 267 ? -52.176 -1.065 90.368 1.00 59.31 267 THR A C 1
ATOM 2194 O O . THR A 1 267 ? -52.387 -0.113 89.624 1.00 59.31 267 THR A O 1
ATOM 2197 N N . ARG A 1 268 ? -51.299 -0.988 91.379 1.00 62.56 268 ARG A N 1
ATOM 2198 C CA . ARG A 1 268 ? -50.545 0.244 91.681 1.00 62.56 268 ARG A CA 1
ATOM 2199 C C . ARG A 1 268 ? -49.494 0.566 90.621 1.00 62.56 268 ARG A C 1
ATOM 2201 O O . ARG A 1 268 ? -49.334 1.732 90.278 1.00 62.56 268 ARG A O 1
ATOM 2208 N N . LYS A 1 269 ? -48.828 -0.455 90.075 1.00 65.12 269 LYS A N 1
ATOM 2209 C CA . LYS A 1 269 ? -47.854 -0.280 88.986 1.00 65.12 269 LYS A CA 1
ATOM 2210 C C . LYS A 1 269 ? -48.521 0.223 87.705 1.00 65.12 269 LYS A C 1
ATOM 2212 O O . LYS A 1 269 ? -48.024 1.158 87.096 1.00 65.12 269 LYS A O 1
ATOM 2217 N N . VAL A 1 270 ? -49.703 -0.302 87.372 1.00 67.12 270 VAL A N 1
ATOM 2218 C CA . VAL A 1 270 ? -50.485 0.172 86.215 1.00 67.12 270 VAL A CA 1
ATOM 2219 C C . VAL A 1 270 ? -50.900 1.642 86.372 1.00 67.12 270 VAL A C 1
ATOM 2221 O O . VAL A 1 270 ? -50.831 2.406 85.414 1.00 67.12 270 VAL A O 1
ATOM 2224 N N . GLU A 1 271 ? -51.292 2.080 87.572 1.00 65.88 271 GLU A N 1
ATOM 2225 C CA . GLU A 1 271 ? -51.625 3.492 87.822 1.00 65.88 271 GLU A CA 1
ATOM 2226 C C . GLU A 1 271 ? -50.405 4.429 87.778 1.00 65.88 271 GLU A C 1
ATOM 2228 O O . GLU A 1 271 ? -50.533 5.578 87.343 1.00 65.88 271 GLU A O 1
ATOM 2233 N N . GLU A 1 272 ? -49.227 3.974 88.217 1.00 70.06 272 GLU A N 1
ATOM 2234 C CA . GLU A 1 272 ? -47.974 4.725 88.060 1.00 70.06 272 GLU A CA 1
ATOM 2235 C C . GLU A 1 272 ? -47.557 4.835 86.592 1.00 70.06 272 GLU A C 1
ATOM 2237 O O . GLU A 1 272 ? -47.213 5.931 86.146 1.00 70.06 272 GLU A O 1
ATOM 2242 N N . ASP A 1 273 ? -47.676 3.754 85.823 1.00 70.75 273 ASP A N 1
ATOM 2243 C CA . ASP A 1 273 ? -47.368 3.746 84.392 1.00 70.75 273 ASP A CA 1
ATOM 2244 C C . ASP A 1 273 ? -48.274 4.722 83.623 1.00 70.75 273 ASP A C 1
ATOM 2246 O O . ASP A 1 273 ? -47.780 5.536 82.839 1.00 70.75 273 ASP A O 1
ATOM 2250 N N . ILE A 1 274 ? -49.577 4.759 83.937 1.00 73.00 274 ILE A N 1
ATOM 2251 C CA . ILE A 1 274 ? -50.526 5.718 83.343 1.00 73.00 274 ILE A CA 1
ATOM 2252 C C . ILE A 1 274 ? -50.135 7.169 83.668 1.00 73.00 274 ILE A C 1
ATOM 2254 O O . ILE A 1 274 ? -50.221 8.047 82.807 1.00 73.00 274 ILE A O 1
ATOM 2258 N N . LYS A 1 275 ? -49.680 7.454 84.895 1.00 75.12 275 LYS A N 1
ATOM 2259 C CA . LYS A 1 275 ? -49.235 8.806 85.280 1.00 75.12 275 LYS A CA 1
ATOM 2260 C C . LYS A 1 275 ? -47.947 9.213 84.572 1.00 75.12 275 LYS A C 1
ATOM 2262 O O . LYS A 1 275 ? -47.822 10.367 84.155 1.00 75.12 275 LYS A O 1
ATOM 2267 N N . ILE A 1 276 ? -47.003 8.287 84.418 1.00 75.75 276 ILE A N 1
ATOM 2268 C CA . ILE A 1 276 ? -45.759 8.516 83.676 1.00 75.75 276 ILE A CA 1
ATOM 2269 C C . ILE A 1 276 ? -46.074 8.795 82.202 1.00 75.75 276 ILE A C 1
ATOM 2271 O O . ILE A 1 276 ? -45.491 9.698 81.601 1.00 75.75 276 ILE A O 1
ATOM 2275 N N . GLU A 1 277 ? -47.025 8.069 81.622 1.00 73.69 277 GLU A N 1
ATOM 2276 C CA . GLU A 1 277 ? -47.432 8.235 80.229 1.00 73.69 277 GLU A CA 1
ATOM 2277 C C . GLU A 1 277 ? -48.162 9.567 79.997 1.00 73.69 277 GLU A C 1
ATOM 2279 O O . GLU A 1 277 ? -47.845 10.293 79.056 1.00 73.69 277 GLU A O 1
ATOM 2284 N N . GLN A 1 278 ? -49.025 9.988 80.926 1.00 75.50 278 GLN A N 1
ATOM 2285 C CA . GLN A 1 278 ? -49.648 11.318 80.897 1.00 75.50 278 GLN A CA 1
ATOM 2286 C C . GLN A 1 278 ? -48.634 12.462 81.051 1.00 75.50 278 GLN A C 1
ATOM 2288 O O . GLN A 1 278 ? -48.774 13.502 80.404 1.00 75.50 278 GLN A O 1
ATOM 2293 N N . ALA A 1 279 ? -47.600 12.290 81.879 1.00 78.50 279 ALA A N 1
ATOM 2294 C CA . ALA A 1 279 ? -46.527 13.276 82.009 1.00 78.50 279 ALA A CA 1
ATOM 2295 C C . ALA A 1 279 ? -45.714 13.406 80.709 1.00 78.50 279 ALA A C 1
ATOM 2297 O O . ALA A 1 279 ? -45.374 14.520 80.308 1.00 78.50 279 ALA A O 1
ATOM 2298 N N . LYS A 1 280 ? -45.466 12.288 80.012 1.00 79.50 280 LYS A N 1
ATOM 2299 C CA . LYS A 1 280 ? -44.831 12.289 78.685 1.00 79.50 280 LYS A CA 1
ATOM 2300 C C . LYS A 1 280 ? -45.695 12.997 77.644 1.00 79.50 280 LYS A C 1
ATOM 2302 O O . LYS A 1 280 ? -45.169 13.819 76.905 1.00 79.50 280 LYS A O 1
ATOM 2307 N N . ILE A 1 281 ? -47.007 12.747 77.622 1.00 79.19 281 ILE A N 1
ATOM 2308 C CA . ILE A 1 281 ? -47.933 13.418 76.692 1.00 79.19 281 ILE A CA 1
ATOM 2309 C C . ILE A 1 281 ? -47.897 14.939 76.891 1.00 79.19 281 ILE A C 1
ATOM 2311 O O . ILE A 1 281 ? -47.718 15.672 75.923 1.00 79.19 281 ILE A O 1
ATOM 2315 N N . ARG A 1 282 ? -47.945 15.422 78.140 1.00 81.12 282 ARG A N 1
ATOM 2316 C CA . ARG A 1 282 ? -47.838 16.864 78.438 1.00 81.12 282 ARG A CA 1
ATOM 2317 C C . ARG A 1 282 ? -46.495 17.462 78.018 1.00 81.12 282 ARG A C 1
ATOM 2319 O O . ARG A 1 282 ? -46.448 18.598 77.553 1.00 81.12 282 ARG A O 1
ATOM 2326 N N . ALA A 1 283 ? -45.403 16.714 78.176 1.00 83.44 283 ALA A N 1
ATOM 2327 C CA . ALA A 1 283 ? -44.085 17.148 77.720 1.00 83.44 283 ALA A CA 1
ATOM 2328 C C . ALA A 1 283 ? -44.019 17.245 76.185 1.00 83.44 283 ALA A C 1
ATOM 2330 O O . ALA A 1 283 ? -43.480 18.219 75.659 1.00 83.44 283 ALA A O 1
ATOM 2331 N N . TYR A 1 284 ? -44.609 16.281 75.468 1.00 81.81 284 TYR A N 1
ATOM 2332 C CA . TYR A 1 284 ? -44.698 16.317 74.009 1.00 81.81 284 TYR A CA 1
ATOM 2333 C C . TYR A 1 284 ? -45.590 17.457 73.509 1.00 81.81 284 TYR A C 1
ATOM 2335 O O . TYR A 1 284 ? -45.195 18.136 72.570 1.00 81.81 284 TYR A O 1
ATOM 2343 N N . GLU A 1 285 ? -46.726 17.734 74.155 1.00 81.75 285 GLU A N 1
ATOM 2344 C CA . GLU A 1 285 ? -47.594 18.872 73.813 1.00 81.75 285 GLU A CA 1
ATOM 2345 C C . GLU A 1 285 ? -46.885 20.222 74.000 1.00 81.75 285 GLU A C 1
ATOM 2347 O O . GLU A 1 285 ? -46.966 21.086 73.126 1.00 81.75 285 GLU A O 1
ATOM 2352 N N . ALA A 1 286 ? -46.130 20.397 75.090 1.00 82.62 286 ALA A N 1
ATOM 2353 C CA . ALA A 1 286 ? -45.357 21.618 75.329 1.00 82.62 286 ALA A CA 1
ATOM 2354 C C . ALA A 1 286 ? -44.233 21.812 74.293 1.00 82.62 286 ALA A C 1
ATOM 2356 O O . ALA A 1 286 ? -44.037 22.920 73.791 1.00 82.62 286 ALA A O 1
ATOM 2357 N N . ALA A 1 287 ? -43.527 20.735 73.930 1.00 81.94 287 ALA A N 1
ATOM 2358 C CA . ALA A 1 287 ? -42.529 20.766 72.861 1.00 81.94 287 ALA A CA 1
ATOM 2359 C C . ALA A 1 287 ? -43.170 21.074 71.496 1.00 81.94 287 ALA A C 1
ATOM 2361 O O . ALA A 1 287 ? -42.617 21.837 70.704 1.00 81.94 287 ALA A O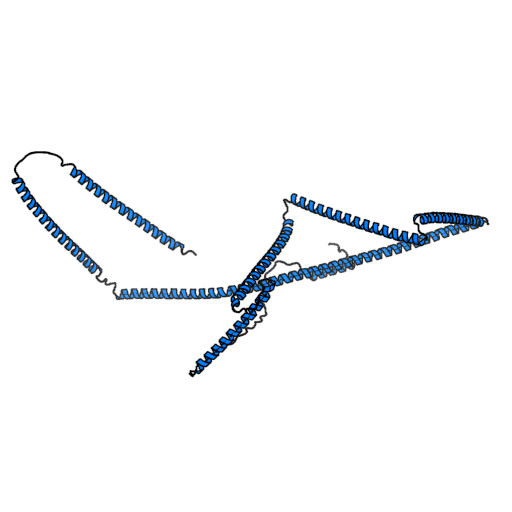 1
ATOM 2362 N N . PHE A 1 288 ? -44.367 20.541 71.235 1.00 73.88 288 PHE A N 1
ATOM 2363 C CA . PHE A 1 288 ? -45.095 20.797 69.995 1.00 73.88 288 PHE A CA 1
ATOM 2364 C C . PHE A 1 288 ? -45.556 22.248 69.880 1.00 73.88 288 PHE A C 1
ATOM 2366 O O . PHE A 1 288 ? -45.458 22.841 68.808 1.00 73.88 288 PHE A O 1
ATOM 2373 N N . GLN A 1 289 ? -46.014 22.838 70.983 1.00 78.81 289 GLN A N 1
ATOM 2374 C CA . GLN A 1 289 ? -46.415 24.240 71.030 1.00 78.81 289 GLN A CA 1
ATOM 2375 C C . GLN A 1 289 ? -45.227 25.175 70.748 1.00 78.81 289 GLN A C 1
ATOM 2377 O O . GLN A 1 289 ? -45.368 26.115 69.969 1.00 78.81 289 GLN A O 1
ATOM 2382 N N . GLN A 1 290 ? -44.036 24.866 71.276 1.00 82.50 290 GLN A N 1
ATOM 2383 C CA . GLN A 1 290 ? -42.812 25.609 70.948 1.00 82.50 290 GLN A CA 1
ATOM 2384 C C . GLN A 1 290 ? -42.442 25.505 69.462 1.00 82.50 290 GLN A C 1
ATOM 2386 O O . GLN A 1 290 ? -42.088 26.508 68.846 1.00 82.50 290 GLN A O 1
ATOM 2391 N N . ILE A 1 291 ? -42.554 24.315 68.860 1.00 79.06 291 ILE A N 1
ATOM 2392 C CA . ILE A 1 291 ? -42.306 24.126 67.421 1.00 79.06 291 ILE A CA 1
ATOM 2393 C C . ILE A 1 291 ? -43.347 24.893 66.595 1.00 79.06 291 ILE A C 1
ATOM 2395 O O . ILE A 1 291 ? -42.993 25.529 65.601 1.00 79.06 291 ILE A O 1
ATOM 2399 N N . LYS A 1 292 ? -44.615 24.888 67.018 1.00 79.44 292 LYS A N 1
ATOM 2400 C CA . LYS A 1 292 ? -45.715 25.616 66.371 1.00 79.44 292 LYS A CA 1
ATOM 2401 C C . LYS A 1 292 ? -45.482 27.129 66.372 1.00 79.44 292 LYS A C 1
ATOM 2403 O O . LYS A 1 292 ? -45.662 27.781 65.347 1.00 79.44 292 LYS A O 1
ATOM 2408 N N . GLU A 1 293 ? -45.027 27.673 67.497 1.00 80.62 293 GLU A N 1
ATOM 2409 C CA . GLU A 1 293 ? -44.689 29.093 67.648 1.00 80.62 293 GLU A CA 1
ATOM 2410 C C . GLU A 1 293 ? -43.436 29.483 66.850 1.00 80.62 293 GLU A C 1
ATOM 2412 O O . GLU A 1 293 ? -43.429 30.529 66.205 1.00 80.62 293 GLU A O 1
ATOM 2417 N N . ALA A 1 294 ? -42.405 28.631 66.826 1.00 78.56 294 ALA A N 1
ATOM 2418 C CA . ALA A 1 294 ? -41.166 28.893 66.091 1.00 78.56 294 ALA A CA 1
ATOM 2419 C C . ALA A 1 294 ? -41.323 28.778 64.564 1.00 78.56 294 ALA A C 1
ATOM 2421 O O . ALA A 1 294 ? -40.666 29.502 63.818 1.00 78.56 294 ALA A O 1
ATOM 2422 N N . THR A 1 295 ? -42.181 27.870 64.090 1.00 74.06 295 THR A N 1
ATOM 2423 C CA . THR A 1 295 ? -42.427 27.653 62.653 1.00 74.06 295 THR A CA 1
ATOM 2424 C C . THR A 1 295 ? -43.566 28.512 62.099 1.00 74.06 295 THR A C 1
ATOM 2426 O O . THR A 1 295 ? -43.634 28.714 60.888 1.00 74.06 295 THR A O 1
ATOM 2429 N N . GLY A 1 296 ? -44.438 29.051 62.962 1.00 74.50 296 GLY A N 1
ATOM 2430 C CA . GLY A 1 296 ? -45.545 29.936 62.578 1.00 74.50 296 GLY A CA 1
ATOM 2431 C C . GLY A 1 296 ? -46.693 29.234 61.844 1.00 74.50 296 GLY A C 1
ATOM 2432 O O . GLY A 1 296 ? -47.459 29.886 61.137 1.00 74.50 296 GLY A O 1
ATOM 2433 N N . VAL A 1 297 ? -46.805 27.910 61.978 1.00 76.31 297 VAL A N 1
ATOM 2434 C CA . VAL A 1 297 ? -47.743 27.066 61.223 1.00 76.31 297 VAL A CA 1
ATOM 2435 C C . VAL A 1 297 ? -48.936 26.652 62.099 1.00 76.31 297 VAL A C 1
ATOM 2437 O O . VAL A 1 297 ? -48.774 26.331 63.273 1.00 76.31 297 VAL A O 1
ATOM 2440 N N . ALA A 1 298 ? -50.160 26.666 61.557 1.00 73.69 298 ALA A N 1
ATOM 2441 C CA . ALA A 1 298 ? -51.381 26.450 62.345 1.00 73.69 298 ALA A CA 1
ATOM 2442 C C . ALA A 1 298 ? -51.717 24.967 62.610 1.00 73.69 298 ALA A C 1
ATOM 2444 O O . ALA A 1 298 ? -52.347 24.673 63.633 1.00 73.69 298 ALA A O 1
ATOM 2445 N N . ASP A 1 299 ? -51.281 24.052 61.738 1.00 78.25 299 ASP A N 1
ATOM 2446 C CA . ASP A 1 299 ? -51.600 22.619 61.783 1.00 78.25 299 ASP A CA 1
ATOM 2447 C C . ASP A 1 299 ? -50.338 21.738 61.857 1.00 78.25 299 ASP A C 1
ATOM 2449 O O . ASP A 1 299 ? -49.323 21.999 61.210 1.00 78.25 299 ASP A O 1
ATOM 2453 N N . VAL A 1 300 ? -50.425 20.660 62.637 1.00 75.06 300 VAL A N 1
ATOM 2454 C CA . VAL A 1 300 ? -49.365 19.666 62.861 1.00 75.06 300 VAL A CA 1
ATOM 2455 C C . VAL A 1 300 ? -48.937 19.014 61.548 1.00 75.06 300 VAL A C 1
ATOM 2457 O O . VAL A 1 300 ? -47.749 18.793 61.314 1.00 75.06 300 VAL A O 1
ATOM 2460 N N . ASN A 1 301 ? -49.896 18.734 60.668 1.00 79.12 301 ASN A N 1
ATOM 2461 C CA . ASN A 1 301 ? -49.618 18.067 59.403 1.00 79.12 301 ASN A CA 1
ATOM 2462 C C . ASN A 1 301 ? -48.846 18.974 58.426 1.00 79.12 301 ASN A C 1
ATOM 2464 O O . ASN A 1 301 ? -47.990 18.497 57.683 1.00 79.12 301 ASN A O 1
ATOM 2468 N N . GLU A 1 302 ? -49.086 20.288 58.466 1.00 80.62 302 GLU A N 1
ATOM 2469 C CA . GLU A 1 302 ? -48.342 21.261 57.659 1.00 80.62 302 GLU A CA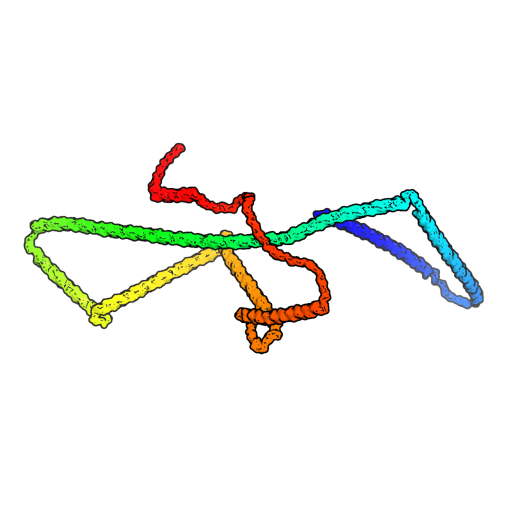 1
ATOM 2470 C C . GLU A 1 302 ? -46.897 21.419 58.168 1.00 80.62 302 GLU A C 1
ATOM 2472 O O . GLU A 1 302 ? -45.970 21.510 57.362 1.00 80.62 302 GLU A O 1
ATOM 2477 N N . VAL A 1 303 ? -46.682 21.361 59.491 1.00 79.31 303 VAL A N 1
ATOM 2478 C CA . VAL A 1 303 ? -45.333 21.312 60.084 1.00 79.31 303 VAL A CA 1
ATOM 2479 C C . VAL A 1 303 ? -44.582 20.078 59.587 1.00 79.31 303 VAL A C 1
ATOM 2481 O O . VAL A 1 303 ? -43.469 20.217 59.086 1.00 79.31 303 VAL A O 1
ATOM 2484 N N . ILE A 1 304 ? -45.193 18.890 59.664 1.00 82.50 304 ILE A N 1
ATOM 2485 C CA . ILE A 1 304 ? -44.565 17.641 59.208 1.00 82.50 304 ILE A CA 1
ATOM 2486 C C . ILE A 1 304 ? -44.209 17.743 57.726 1.00 82.50 304 ILE A C 1
ATOM 2488 O O . ILE A 1 304 ? -43.058 17.519 57.379 1.00 82.50 304 ILE A O 1
ATOM 2492 N N . GLN A 1 305 ? -45.139 18.165 56.864 1.00 82.50 305 GLN A N 1
ATOM 2493 C CA . GLN A 1 305 ? -44.871 18.277 55.427 1.00 82.50 305 GLN A CA 1
ATOM 2494 C C . GLN A 1 305 ? -43.732 19.249 55.110 1.00 82.50 305 GLN A C 1
ATOM 2496 O O . GLN A 1 305 ? -42.859 18.911 54.312 1.00 82.50 305 GLN A O 1
ATOM 2501 N N . ARG A 1 306 ? -43.696 20.432 55.740 1.00 80.94 306 ARG A N 1
ATOM 2502 C CA . ARG A 1 306 ? -42.599 21.388 55.522 1.00 80.94 306 ARG A CA 1
ATOM 2503 C C . ARG A 1 306 ? -41.269 20.857 56.039 1.00 80.94 306 ARG A C 1
ATOM 2505 O O . ARG A 1 306 ? -40.271 21.032 55.351 1.00 80.94 306 ARG A O 1
ATOM 2512 N N . PHE A 1 307 ? -41.253 20.174 57.184 1.00 83.94 307 PHE A N 1
ATOM 2513 C CA . PHE A 1 307 ? -40.047 19.513 57.682 1.00 83.94 307 PHE A CA 1
ATOM 2514 C C . PHE A 1 307 ? -39.582 18.398 56.750 1.00 83.94 307 PHE A C 1
ATOM 2516 O O . PHE A 1 307 ? -38.401 18.356 56.441 1.00 83.94 307 PHE A O 1
ATOM 2523 N N . THR A 1 308 ? -40.477 17.544 56.246 1.00 86.00 308 THR A N 1
ATOM 2524 C CA . THR A 1 308 ? -40.100 16.447 55.343 1.00 86.00 308 THR A CA 1
ATOM 2525 C C . THR A 1 308 ? -39.595 16.974 54.000 1.00 86.00 308 THR A C 1
ATOM 2527 O O . THR A 1 308 ? -38.563 16.521 53.520 1.00 86.00 308 THR A O 1
ATOM 2530 N N . LEU A 1 309 ? -40.253 17.986 53.423 1.00 86.38 309 LEU A N 1
ATOM 2531 C CA . LEU A 1 309 ? -39.787 18.651 52.198 1.00 86.38 309 LEU A CA 1
ATOM 2532 C C . LEU A 1 309 ? -38.446 19.370 52.418 1.00 86.38 309 LEU A C 1
ATOM 2534 O O . LEU A 1 309 ? -37.562 19.341 51.559 1.00 86.38 309 LEU A O 1
ATOM 2538 N N . GLN A 1 310 ? -38.264 20.017 53.570 1.00 87.69 310 GLN A N 1
ATOM 2539 C CA . GLN A 1 310 ? -37.010 20.689 53.906 1.00 87.69 310 GLN A CA 1
ATOM 2540 C C . GLN A 1 310 ? -35.878 19.691 54.194 1.00 87.69 310 GLN A C 1
ATOM 2542 O O . GLN A 1 310 ? -34.735 19.933 53.817 1.00 87.69 310 GLN A O 1
ATOM 2547 N N . GLU A 1 311 ? -36.186 18.552 54.809 1.00 90.25 311 GLU A N 1
ATOM 2548 C CA . GLU A 1 311 ? -35.250 17.453 55.039 1.00 90.25 311 GLU A CA 1
ATOM 2549 C C . GLU A 1 311 ? -34.842 16.794 53.719 1.00 90.25 311 GLU A C 1
ATOM 2551 O O . GLU A 1 311 ? -33.653 16.599 53.486 1.00 90.25 311 GLU A O 1
ATOM 2556 N N . GLU A 1 312 ? -35.789 16.552 52.811 1.00 89.75 312 GLU A N 1
ATOM 2557 C CA . GLU A 1 312 ? -35.518 16.004 51.480 1.00 89.75 312 GLU A CA 1
ATOM 2558 C C . GLU A 1 312 ? -34.653 16.958 50.644 1.00 89.75 312 GLU A C 1
ATOM 2560 O O . GLU A 1 312 ? -33.646 16.547 50.063 1.00 89.75 312 GLU A O 1
ATOM 2565 N N . THR A 1 313 ? -34.977 18.256 50.632 1.00 88.38 313 THR A N 1
ATOM 2566 C CA . THR A 1 313 ? -34.161 19.263 49.930 1.00 88.38 313 THR A CA 1
ATOM 2567 C C . THR A 1 313 ? -32.764 19.395 50.537 1.00 88.38 313 THR A C 1
ATOM 2569 O O . THR A 1 313 ? -31.779 19.454 49.797 1.00 88.38 313 THR A O 1
ATOM 2572 N N . HIS A 1 314 ? -32.644 19.371 51.866 1.00 91.81 314 HIS A N 1
ATOM 2573 C CA . HIS A 1 314 ? -31.360 19.358 52.564 1.00 91.81 314 HIS A CA 1
ATOM 2574 C C . HIS A 1 314 ? -30.547 18.092 52.254 1.00 91.81 314 HIS A C 1
ATOM 2576 O O . HIS A 1 314 ? -29.351 18.172 51.969 1.00 91.81 314 HIS A O 1
ATOM 2582 N N . GLN A 1 315 ? -31.182 16.921 52.248 1.00 93.31 315 GLN A N 1
ATOM 2583 C CA . GLN A 1 315 ? -30.525 15.652 51.955 1.00 93.31 315 GLN A CA 1
ATOM 2584 C C . GLN A 1 315 ? -30.075 15.570 50.493 1.00 93.31 315 GLN A C 1
ATOM 2586 O O . GLN A 1 315 ? -28.973 15.088 50.220 1.00 93.31 315 GLN A O 1
ATOM 2591 N N . ASN A 1 316 ? -30.859 16.119 49.563 1.00 92.25 316 ASN A N 1
ATOM 2592 C CA . ASN A 1 316 ? -30.467 16.244 48.164 1.00 92.25 316 ASN A CA 1
ATOM 2593 C C . ASN A 1 316 ? -29.269 17.196 47.990 1.00 92.25 316 ASN A C 1
ATOM 2595 O O . ASN A 1 316 ? -28.306 16.853 47.309 1.00 92.25 316 ASN A O 1
ATOM 2599 N N . LEU A 1 317 ? -29.257 18.347 48.675 1.00 91.94 317 LEU A N 1
ATOM 2600 C CA . LEU A 1 317 ? -28.110 19.269 48.692 1.00 91.94 317 LEU A CA 1
ATOM 2601 C C . LEU A 1 317 ? -26.841 18.608 49.247 1.00 91.94 317 LEU A C 1
ATOM 2603 O O . LEU A 1 317 ? -25.762 18.768 48.671 1.00 91.94 317 LEU A O 1
ATOM 2607 N N . ILE A 1 318 ? -26.954 17.827 50.325 1.00 93.69 318 ILE A N 1
ATOM 2608 C CA . ILE A 1 318 ? -25.835 17.041 50.863 1.00 93.69 318 ILE A CA 1
ATOM 2609 C C . ILE A 1 318 ? -25.365 16.000 49.846 1.00 93.69 318 ILE A C 1
ATOM 2611 O O . ILE A 1 318 ? -24.159 15.860 49.640 1.00 93.69 318 ILE A O 1
ATOM 2615 N N . SER A 1 319 ? -26.289 15.288 49.196 1.00 93.12 319 SER A N 1
ATOM 2616 C CA . SER A 1 319 ? -25.960 14.294 48.172 1.00 93.12 319 SER A CA 1
ATOM 2617 C C . SER A 1 319 ? -25.219 14.929 46.996 1.00 93.12 319 SER A C 1
ATOM 2619 O O . SER A 1 319 ? -24.131 14.475 46.651 1.00 93.12 319 SER A O 1
ATOM 2621 N N . MET A 1 320 ? -25.734 16.034 46.451 1.00 91.19 320 MET A N 1
ATOM 2622 C CA . MET A 1 320 ? -25.092 16.780 45.365 1.00 91.19 320 MET A CA 1
ATOM 2623 C C . MET A 1 320 ? -23.723 17.328 45.771 1.00 91.19 320 MET A C 1
ATOM 2625 O O . MET A 1 320 ? -22.784 17.295 44.977 1.00 91.19 320 MET A O 1
ATOM 2629 N N . THR A 1 321 ? -23.579 17.810 47.008 1.00 94.06 321 THR A N 1
ATOM 2630 C CA . THR A 1 321 ? -22.292 18.292 47.531 1.00 94.06 321 THR A CA 1
ATOM 2631 C C . THR A 1 321 ? -21.296 17.142 47.645 1.00 94.06 321 THR A C 1
ATOM 2633 O O . THR A 1 321 ? -20.149 17.280 47.232 1.00 94.06 321 THR A O 1
ATOM 2636 N N . LYS A 1 322 ? -21.731 15.984 48.152 1.00 96.19 322 LYS A N 1
ATOM 2637 C CA . LYS A 1 322 ? -20.896 14.787 48.275 1.00 96.19 322 LYS A CA 1
ATOM 2638 C C . LYS A 1 322 ? -20.478 14.241 46.910 1.00 96.19 322 LYS A C 1
ATOM 2640 O O . LYS A 1 322 ? -19.320 13.878 46.743 1.00 96.19 322 LYS A O 1
ATOM 2645 N N . GLU A 1 323 ? -21.389 14.207 45.943 1.00 93.88 323 GLU A N 1
ATOM 2646 C CA . GLU A 1 323 ? -21.104 13.787 44.568 1.00 93.88 323 GLU A CA 1
ATOM 2647 C C . GLU A 1 323 ? -20.145 14.763 43.876 1.00 93.88 323 GLU A C 1
ATOM 2649 O O . GLU A 1 323 ? -19.157 14.346 43.275 1.00 93.88 323 GLU A O 1
ATOM 2654 N N . SER A 1 324 ? -20.372 16.069 44.035 1.00 92.06 324 SER A N 1
ATOM 2655 C CA . SER A 1 324 ? -19.476 17.102 43.508 1.00 92.06 324 SER A CA 1
ATOM 2656 C C . SER A 1 324 ? -18.085 17.005 44.133 1.00 92.06 324 SER A C 1
ATOM 2658 O O . SER A 1 324 ? -17.089 17.087 43.420 1.00 92.06 324 SER A O 1
ATOM 2660 N N . GLN A 1 325 ? -18.002 16.772 45.446 1.00 93.62 325 GLN A N 1
ATOM 2661 C CA . GLN A 1 325 ? -16.735 16.583 46.147 1.00 93.62 325 GLN A CA 1
ATOM 2662 C C . GLN A 1 325 ? -16.016 15.313 45.677 1.00 93.62 325 GLN A C 1
ATOM 2664 O O . GLN A 1 325 ? -14.827 15.373 45.382 1.00 93.62 325 GLN A O 1
ATOM 2669 N N . ALA A 1 326 ? -16.733 14.196 45.520 1.00 93.94 326 ALA A N 1
ATOM 2670 C CA . ALA A 1 326 ? -16.169 12.958 44.984 1.00 93.94 326 ALA A CA 1
ATOM 2671 C C . ALA A 1 326 ? -15.620 13.156 43.563 1.00 93.94 326 ALA A C 1
ATOM 2673 O O . ALA A 1 326 ? -14.517 12.710 43.261 1.00 93.94 326 ALA A O 1
ATOM 2674 N N . ARG A 1 327 ? -16.344 13.897 42.716 1.00 93.88 327 ARG A N 1
ATOM 2675 C CA . ARG A 1 327 ? -15.903 14.227 41.358 1.00 93.88 327 ARG A CA 1
ATOM 2676 C C . ARG A 1 327 ? -14.685 15.150 41.348 1.00 93.88 327 ARG A C 1
ATOM 2678 O O . ARG A 1 327 ? -13.800 14.983 40.515 1.00 93.88 327 ARG A O 1
ATOM 2685 N N . ILE A 1 328 ? -14.612 16.112 42.269 1.00 93.88 328 ILE A N 1
ATOM 2686 C CA . ILE A 1 328 ? -13.426 16.962 42.449 1.00 93.88 328 ILE A CA 1
ATOM 2687 C C . ILE A 1 328 ? -12.228 16.117 42.882 1.00 93.88 328 ILE A C 1
ATOM 2689 O O . ILE A 1 328 ? -11.138 16.310 42.350 1.00 93.88 328 ILE A O 1
ATOM 2693 N N . ASP A 1 329 ? -12.412 15.187 43.816 1.00 94.12 329 ASP A N 1
ATOM 2694 C CA . ASP A 1 329 ? -11.335 14.326 44.304 1.00 94.12 329 ASP A CA 1
ATOM 2695 C C . ASP A 1 329 ? -10.859 13.345 43.222 1.00 94.12 329 ASP A C 1
ATOM 2697 O O . ASP A 1 329 ? -9.655 13.141 43.070 1.00 94.12 329 ASP A O 1
ATOM 2701 N N . GLU A 1 330 ? -11.770 12.810 42.406 1.00 93.62 330 GLU A N 1
ATOM 2702 C CA . GLU A 1 330 ? -11.445 11.988 41.236 1.00 93.62 330 GLU A CA 1
ATOM 2703 C C . GLU A 1 330 ? -10.663 12.780 40.183 1.00 93.62 330 GLU A C 1
ATOM 2705 O O . GLU A 1 330 ? -9.604 12.339 39.743 1.00 93.62 330 GLU A O 1
ATOM 2710 N N . LEU A 1 331 ? -11.115 13.990 39.837 1.00 92.12 331 LEU A N 1
ATOM 2711 C CA . LEU A 1 331 ? -10.392 14.866 38.911 1.00 92.12 331 LEU A CA 1
ATOM 2712 C C . LEU A 1 331 ? -9.024 15.276 39.464 1.00 92.12 331 LEU A C 1
ATOM 2714 O O . LEU A 1 331 ? -8.049 15.314 38.720 1.00 92.12 331 LEU A O 1
ATOM 2718 N N . ARG A 1 332 ? -8.915 15.553 40.767 1.00 92.25 332 ARG A N 1
ATOM 2719 C CA . ARG A 1 332 ? -7.628 15.841 41.417 1.00 92.25 332 ARG A CA 1
ATOM 2720 C C . ARG A 1 332 ? -6.694 14.643 41.360 1.00 92.25 332 ARG A C 1
ATOM 2722 O O . ARG A 1 332 ? -5.510 14.830 41.105 1.00 92.25 332 ARG A O 1
ATOM 2729 N N . ARG A 1 333 ? -7.217 13.435 41.570 1.00 92.88 333 ARG A N 1
ATOM 2730 C CA . ARG A 1 333 ? -6.443 12.200 41.463 1.00 92.88 333 ARG A CA 1
ATOM 2731 C C . ARG A 1 333 ? -5.976 11.958 40.031 1.00 92.88 333 ARG A C 1
ATOM 2733 O O . ARG A 1 333 ? -4.799 11.695 39.846 1.00 92.88 333 ARG A O 1
ATOM 2740 N N . ALA A 1 334 ? -6.849 12.131 39.039 1.00 91.38 334 ALA A N 1
ATOM 2741 C CA . ALA A 1 334 ? -6.489 12.018 37.627 1.00 91.38 334 ALA A CA 1
ATOM 2742 C C . ALA A 1 334 ? -5.415 13.043 37.228 1.00 91.38 334 ALA A C 1
ATOM 2744 O O . ALA A 1 334 ? -4.448 12.693 36.561 1.00 91.38 334 ALA A O 1
ATOM 2745 N N . VAL A 1 335 ? -5.532 14.289 37.701 1.00 92.12 335 VAL A N 1
ATOM 2746 C CA . VAL A 1 335 ? -4.509 15.326 37.492 1.00 92.12 335 VAL A CA 1
ATOM 2747 C C . VAL A 1 335 ? -3.188 14.957 38.166 1.00 92.12 335 VAL A C 1
ATOM 2749 O O . VAL A 1 335 ? -2.131 15.210 37.599 1.00 92.12 335 VAL A O 1
ATOM 2752 N N . GLU A 1 336 ? -3.211 14.382 39.368 1.00 90.75 336 GLU A N 1
ATOM 2753 C CA . GLU A 1 336 ? -1.988 13.952 40.054 1.00 90.75 336 GLU A CA 1
ATOM 2754 C C . GLU A 1 336 ? -1.346 12.737 39.370 1.00 90.75 336 GLU A C 1
ATOM 2756 O O . GLU A 1 336 ? -0.129 12.688 39.219 1.00 90.75 336 GLU A O 1
ATOM 2761 N N . GLU A 1 337 ? -2.155 11.793 38.887 1.00 91.12 337 GLU A N 1
ATOM 2762 C CA . GLU A 1 337 ? -1.706 10.655 38.081 1.00 91.12 337 GLU A CA 1
ATOM 2763 C C . GLU A 1 337 ? -1.084 11.133 36.762 1.00 91.12 337 GLU A C 1
ATOM 2765 O O . GLU A 1 337 ? 0.020 10.713 36.421 1.00 91.12 337 GLU A O 1
ATOM 2770 N N . GLU A 1 338 ? -1.718 12.074 36.060 1.00 84.88 338 GLU A N 1
ATOM 2771 C CA . GLU A 1 338 ? -1.179 12.670 34.835 1.00 84.88 338 GLU A CA 1
ATOM 2772 C C . GLU A 1 338 ? 0.102 13.468 35.108 1.00 84.88 338 GLU A C 1
ATOM 2774 O O . GLU A 1 338 ? 1.087 13.307 34.394 1.00 84.88 338 GLU A O 1
ATOM 2779 N N . LYS A 1 339 ? 0.157 14.257 36.188 1.00 87.50 339 LYS A N 1
ATOM 2780 C CA . LYS A 1 339 ? 1.392 14.930 36.624 1.00 87.50 339 LYS A CA 1
ATOM 2781 C C . LYS A 1 339 ? 2.502 13.940 36.944 1.00 87.50 339 LYS A C 1
ATOM 2783 O O . LYS A 1 339 ? 3.650 14.200 36.600 1.00 87.50 339 LYS A O 1
ATOM 2788 N N . HIS A 1 340 ? 2.188 12.819 37.588 1.00 85.50 340 HIS A N 1
ATOM 2789 C CA . HIS A 1 340 ? 3.166 11.780 37.883 1.00 85.50 340 HIS A CA 1
ATOM 2790 C C . HIS A 1 340 ? 3.637 11.079 36.602 1.00 85.50 340 HIS A C 1
ATOM 2792 O O . HIS A 1 340 ? 4.822 10.783 36.476 1.00 85.50 340 HIS A O 1
ATOM 2798 N N . LEU A 1 341 ? 2.752 10.859 35.624 1.00 83.50 341 LEU A N 1
ATOM 2799 C CA . LEU A 1 341 ? 3.110 10.336 34.301 1.00 83.50 341 LEU A CA 1
ATOM 2800 C C . LEU A 1 341 ? 3.983 11.320 33.516 1.00 83.50 341 LEU A C 1
ATOM 2802 O O . LEU A 1 341 ? 4.965 10.900 32.910 1.00 83.50 341 LEU A O 1
ATOM 2806 N N . VAL A 1 342 ? 3.676 12.617 33.567 1.00 82.19 342 VAL A N 1
ATOM 2807 C CA . VAL A 1 342 ? 4.483 13.675 32.944 1.00 82.19 342 VAL A CA 1
ATOM 2808 C C . VAL A 1 342 ? 5.843 13.781 33.627 1.00 82.19 342 VAL A C 1
ATOM 2810 O O . VAL A 1 342 ? 6.853 13.713 32.939 1.00 82.19 342 VAL A O 1
ATOM 2813 N N . MET A 1 343 ? 5.903 13.835 34.960 1.00 78.25 343 MET A N 1
ATOM 2814 C CA . MET A 1 343 ? 7.172 13.829 35.697 1.00 78.25 343 MET A CA 1
ATOM 2815 C C . MET A 1 343 ? 7.979 12.556 35.425 1.00 78.25 343 MET A C 1
ATOM 2817 O O . MET A 1 343 ? 9.187 12.634 35.235 1.00 78.25 343 MET A O 1
ATOM 2821 N N . ALA A 1 344 ? 7.341 11.386 35.344 1.00 76.94 344 ALA A N 1
ATOM 2822 C CA . ALA A 1 344 ? 8.012 10.142 34.975 1.00 76.94 344 ALA A CA 1
ATOM 2823 C C . ALA A 1 344 ? 8.507 10.157 33.521 1.00 76.94 344 ALA A C 1
ATOM 2825 O O . ALA A 1 344 ? 9.580 9.627 33.247 1.00 76.94 344 ALA A O 1
ATOM 2826 N N . ALA A 1 345 ? 7.777 10.778 32.591 1.00 73.19 345 ALA A N 1
ATOM 2827 C CA . ALA A 1 345 ? 8.202 10.951 31.204 1.00 73.19 345 ALA A CA 1
ATOM 2828 C C . ALA A 1 345 ? 9.354 11.962 31.075 1.00 73.19 345 ALA A C 1
ATOM 2830 O O . ALA A 1 345 ? 10.292 11.724 30.317 1.00 73.19 345 ALA A O 1
ATOM 2831 N N . GLU A 1 346 ? 9.333 13.047 31.848 1.00 70.69 346 GLU A N 1
ATOM 2832 C CA . GLU A 1 346 ? 10.407 14.042 31.925 1.00 70.69 346 GLU A CA 1
ATOM 2833 C C . GLU A 1 346 ? 11.671 13.448 32.564 1.00 70.69 346 GLU A C 1
ATOM 2835 O O . GLU A 1 346 ? 12.754 13.552 31.992 1.00 70.69 346 GLU A O 1
ATOM 2840 N N . TYR A 1 347 ? 11.542 12.705 33.666 1.00 63.28 347 TYR A N 1
ATOM 2841 C CA . TYR A 1 347 ? 12.657 11.958 34.255 1.00 63.28 347 TYR A CA 1
ATOM 2842 C C . TYR A 1 347 ? 13.122 10.797 33.367 1.00 63.28 347 TYR A C 1
ATOM 2844 O O . TYR A 1 347 ? 14.315 10.516 33.318 1.00 63.28 347 TYR A O 1
ATOM 2852 N N . SER A 1 348 ? 12.230 10.142 32.617 1.00 56.38 348 SER A N 1
ATOM 2853 C CA . SER A 1 348 ? 12.607 9.136 31.615 1.00 56.38 348 SER A CA 1
ATOM 2854 C C . SER A 1 348 ? 13.351 9.766 30.438 1.00 56.38 348 SER A C 1
ATOM 2856 O O . SER A 1 348 ? 14.199 9.102 29.848 1.00 56.38 348 SER A O 1
ATOM 2858 N N . ARG A 1 349 ? 13.068 11.025 30.096 1.00 52.03 349 ARG A N 1
ATOM 2859 C CA . ARG A 1 349 ? 13.774 11.782 29.056 1.00 52.03 349 ARG A CA 1
ATOM 2860 C C . ARG A 1 349 ? 15.168 12.223 29.512 1.00 52.03 349 ARG A C 1
ATOM 2862 O O . ARG A 1 349 ? 16.082 12.218 28.698 1.00 52.03 349 ARG A O 1
ATOM 2869 N N . GLU A 1 350 ? 15.341 12.530 30.797 1.00 51.25 350 GLU A N 1
ATOM 2870 C CA . GLU A 1 350 ? 16.646 12.875 31.385 1.00 51.25 350 GLU A CA 1
ATOM 2871 C C . GLU A 1 350 ? 17.485 11.622 31.732 1.00 51.25 350 GLU A C 1
ATOM 2873 O O . GLU A 1 350 ? 18.711 11.644 31.672 1.00 51.25 350 GLU A O 1
ATOM 2878 N N . SER A 1 351 ? 16.837 10.494 32.059 1.00 50.06 351 SER A N 1
ATOM 2879 C CA . SER A 1 351 ? 17.493 9.243 32.476 1.00 50.06 351 SER A CA 1
ATOM 2880 C C . SER A 1 351 ? 17.814 8.280 31.328 1.00 50.06 351 SER A C 1
ATOM 2882 O O . SER A 1 351 ? 18.700 7.438 31.492 1.00 50.06 351 SER A O 1
ATOM 2884 N N . LYS A 1 352 ? 17.118 8.338 30.185 1.00 45.31 352 LYS A N 1
ATOM 2885 C CA . LYS A 1 352 ? 17.338 7.408 29.063 1.00 45.31 352 LYS A CA 1
ATOM 2886 C C . LYS A 1 352 ? 18.201 8.034 27.969 1.00 45.31 352 LYS A C 1
ATOM 2888 O O . LYS A 1 352 ? 17.783 8.201 26.835 1.00 45.31 352 LYS A O 1
ATOM 2893 N N . GLY A 1 353 ? 19.471 8.247 28.301 1.00 49.31 353 GLY A N 1
ATOM 2894 C CA . GLY A 1 353 ? 20.556 8.242 27.314 1.00 49.31 353 GLY A CA 1
ATOM 2895 C C . GLY A 1 353 ? 20.926 6.832 26.817 1.00 49.31 353 GLY A C 1
ATOM 2896 O O . GLY A 1 353 ? 21.931 6.679 26.131 1.00 49.31 353 GLY A O 1
ATOM 2897 N N . ALA A 1 354 ? 20.172 5.786 27.184 1.00 46.84 354 ALA A N 1
ATOM 2898 C CA . ALA A 1 354 ? 20.503 4.398 26.864 1.00 46.84 354 ALA A CA 1
ATOM 2899 C C . ALA A 1 354 ? 19.283 3.457 26.975 1.00 46.84 354 ALA A C 1
ATOM 2901 O O . ALA A 1 354 ? 19.104 2.824 28.008 1.00 46.84 354 ALA A O 1
ATOM 2902 N N . SER A 1 355 ? 18.427 3.369 25.947 1.00 45.31 355 SER A N 1
ATOM 2903 C CA . SER A 1 355 ? 17.694 2.136 25.560 1.00 45.31 355 SER A CA 1
ATOM 2904 C C . SER A 1 355 ? 16.752 2.426 24.381 1.00 45.31 355 SER A C 1
ATOM 2906 O O . SER A 1 355 ? 15.759 3.133 24.533 1.00 45.31 355 SER A O 1
ATOM 2908 N N . GLY A 1 356 ? 17.095 1.917 23.195 1.00 52.22 356 GLY A N 1
ATOM 2909 C CA . GLY A 1 356 ? 16.528 2.316 21.901 1.00 52.22 356 GLY A CA 1
ATOM 2910 C C . GLY A 1 356 ? 15.506 1.361 21.278 1.00 52.22 356 GLY A C 1
ATOM 2911 O O . GLY A 1 356 ? 15.570 1.163 20.072 1.00 52.22 356 GLY A O 1
ATOM 2912 N N . SER A 1 357 ? 14.587 0.759 22.041 1.00 55.44 357 SER A N 1
ATOM 2913 C CA . SER A 1 357 ? 13.557 -0.132 21.461 1.00 55.44 357 SER A CA 1
ATOM 2914 C C . SER A 1 357 ? 12.130 0.431 21.494 1.00 55.44 357 SER A C 1
ATOM 2916 O O . SER A 1 357 ? 11.417 0.308 20.504 1.00 55.44 357 SER A O 1
ATOM 2918 N N . ASP A 1 358 ? 11.716 1.125 22.559 1.00 51.62 358 ASP A N 1
ATOM 2919 C CA . ASP A 1 358 ? 10.360 1.715 22.634 1.00 51.62 358 ASP A CA 1
ATOM 2920 C C . ASP A 1 358 ? 10.250 3.087 21.948 1.00 51.62 358 ASP A C 1
ATOM 2922 O O . ASP A 1 358 ? 9.159 3.539 21.595 1.00 51.62 358 ASP A O 1
ATOM 2926 N N . GLU A 1 359 ? 11.382 3.756 21.704 1.00 52.44 359 GLU A N 1
ATOM 2927 C CA . GLU A 1 359 ? 11.404 5.010 20.945 1.00 52.44 359 GLU A CA 1
ATOM 2928 C C . GLU A 1 359 ? 11.053 4.809 19.467 1.00 52.44 359 GLU A C 1
ATOM 2930 O O . GLU A 1 359 ? 10.546 5.736 18.834 1.00 52.44 359 GLU A O 1
ATOM 2935 N N . ASP A 1 360 ? 11.296 3.617 18.917 1.00 54.91 360 ASP A N 1
ATOM 2936 C CA . ASP A 1 360 ? 11.143 3.357 17.487 1.00 54.91 360 ASP A CA 1
ATOM 2937 C C . ASP A 1 360 ? 9.675 3.120 17.097 1.00 54.91 360 ASP A C 1
ATOM 2939 O O . ASP A 1 360 ? 9.224 3.595 16.059 1.00 54.91 360 ASP A O 1
ATOM 2943 N N . GLN A 1 361 ? 8.859 2.513 17.969 1.00 57.59 361 GLN A N 1
ATOM 2944 C CA . GLN A 1 361 ? 7.420 2.335 17.710 1.00 57.59 361 GLN A CA 1
ATOM 2945 C C . GLN A 1 361 ? 6.625 3.644 17.810 1.00 57.59 361 GLN A C 1
ATOM 2947 O O . GLN A 1 361 ? 5.793 3.932 16.944 1.00 57.59 361 GLN A O 1
ATOM 2952 N N . GLY A 1 362 ? 6.906 4.484 18.813 1.00 57.28 362 GLY A N 1
ATOM 2953 C CA . GLY A 1 362 ? 6.281 5.807 18.936 1.00 57.28 362 GLY A CA 1
ATOM 2954 C C . GLY A 1 362 ? 6.706 6.762 17.813 1.00 57.28 362 GLY A C 1
ATOM 2955 O O . GLY A 1 362 ? 5.879 7.491 17.251 1.00 57.28 362 GLY A O 1
ATOM 2956 N N . ARG A 1 363 ? 7.984 6.712 17.410 1.00 59.78 363 ARG A N 1
ATOM 2957 C CA . ARG A 1 363 ? 8.476 7.422 16.219 1.00 59.78 363 ARG A CA 1
ATOM 2958 C C . ARG A 1 363 ? 7.864 6.874 14.936 1.00 59.78 363 ARG A C 1
ATOM 2960 O O . ARG A 1 363 ? 7.469 7.662 14.088 1.00 59.78 363 ARG A O 1
ATOM 2967 N N . SER A 1 364 ? 7.717 5.561 14.797 1.00 65.56 364 SER A N 1
ATOM 2968 C CA . SER A 1 364 ? 7.119 4.939 13.613 1.00 65.56 364 SER A CA 1
ATOM 2969 C C . SER A 1 364 ? 5.649 5.333 13.440 1.00 65.56 364 SER A C 1
ATOM 2971 O O . SER A 1 364 ? 5.258 5.765 12.356 1.00 65.56 364 SER A O 1
ATOM 2973 N N . SER A 1 365 ? 4.853 5.315 14.515 1.00 72.12 365 SER A N 1
ATOM 2974 C CA . SER A 1 365 ? 3.442 5.736 14.484 1.00 72.12 365 SER A CA 1
ATOM 2975 C C . SER A 1 365 ? 3.280 7.225 14.143 1.00 72.12 365 SER A C 1
ATOM 2977 O O . SER A 1 365 ? 2.493 7.600 13.269 1.00 72.12 365 SER A O 1
ATOM 2979 N N . THR A 1 366 ? 4.097 8.095 14.745 1.00 74.25 366 THR A N 1
ATOM 2980 C CA . THR A 1 366 ? 4.074 9.538 14.443 1.00 74.25 366 THR A CA 1
ATOM 2981 C C . THR A 1 366 ? 4.585 9.851 13.032 1.00 74.25 366 THR A C 1
ATOM 2983 O O . THR A 1 366 ? 4.010 10.694 12.339 1.00 74.25 366 THR A O 1
ATOM 2986 N N . LEU A 1 367 ? 5.601 9.133 12.543 1.00 80.44 367 LEU A N 1
ATOM 2987 C CA . LEU A 1 367 ? 6.080 9.228 11.160 1.00 80.44 367 LEU A CA 1
ATOM 2988 C C . LEU A 1 367 ? 5.050 8.701 10.155 1.00 80.44 367 LEU A C 1
ATOM 2990 O O . LEU A 1 367 ? 4.917 9.276 9.074 1.00 80.44 367 LEU A O 1
ATOM 2994 N N . ALA A 1 368 ? 4.306 7.645 10.489 1.00 80.44 368 ALA A N 1
ATOM 2995 C CA . ALA A 1 368 ? 3.231 7.110 9.659 1.00 80.44 368 ALA A CA 1
ATOM 2996 C C . ALA A 1 368 ? 2.075 8.113 9.534 1.00 80.44 368 ALA A C 1
ATOM 2998 O O . ALA A 1 368 ? 1.669 8.434 8.413 1.00 80.44 368 ALA A O 1
ATOM 2999 N N . ALA A 1 369 ? 1.632 8.701 10.650 1.00 82.38 369 ALA A N 1
ATOM 3000 C CA . ALA A 1 369 ? 0.623 9.760 10.655 1.00 82.38 369 ALA A CA 1
ATOM 3001 C C . ALA A 1 369 ? 1.084 10.991 9.850 1.00 82.38 369 ALA A C 1
ATOM 3003 O O . ALA A 1 369 ? 0.341 11.522 9.020 1.00 82.38 369 ALA A O 1
ATOM 3004 N N . GLN A 1 370 ? 2.349 11.398 10.003 1.00 83.81 370 GLN A N 1
ATOM 3005 C CA . GLN A 1 370 ? 2.930 12.505 9.242 1.00 83.81 370 GLN A CA 1
ATOM 3006 C C . GLN A 1 370 ? 3.019 12.195 7.738 1.00 83.81 370 GLN A C 1
ATOM 3008 O O . GLN A 1 370 ? 2.725 13.056 6.902 1.00 83.81 370 GLN A O 1
ATOM 3013 N N . LYS A 1 371 ? 3.388 10.963 7.363 1.00 86.88 371 LYS A N 1
ATOM 3014 C CA . LYS A 1 371 ? 3.394 10.502 5.965 1.00 86.88 371 LYS A CA 1
ATOM 3015 C C . LYS A 1 371 ? 1.983 10.494 5.377 1.00 86.88 371 LYS A C 1
ATOM 3017 O O . LYS A 1 371 ? 1.810 10.952 4.248 1.00 86.88 371 LYS A O 1
ATOM 3022 N N . GLN A 1 372 ? 0.979 10.033 6.121 1.00 87.19 372 GLN A N 1
ATOM 3023 C CA . GLN A 1 372 ? -0.416 10.023 5.674 1.00 87.19 372 GLN A CA 1
ATOM 3024 C C . GLN A 1 372 ? -0.945 11.446 5.455 1.00 87.19 372 GLN A C 1
ATOM 3026 O O . GLN A 1 372 ? -1.545 11.732 4.417 1.00 87.19 372 GLN A O 1
ATOM 3031 N N . LEU A 1 373 ? -0.632 12.364 6.370 1.00 87.81 373 LEU A N 1
ATOM 3032 C CA . LEU A 1 373 ? -0.989 13.776 6.261 1.00 87.81 373 LEU A CA 1
ATOM 3033 C C . LEU A 1 373 ? -0.303 14.441 5.056 1.00 87.81 373 LEU A C 1
ATOM 3035 O O . LEU A 1 373 ? -0.944 15.168 4.294 1.00 87.81 373 LEU A O 1
ATOM 3039 N N . ASN A 1 374 ? 0.978 14.150 4.820 1.00 88.75 374 ASN A N 1
ATOM 3040 C CA . ASN A 1 374 ? 1.701 14.646 3.648 1.00 88.75 374 ASN A CA 1
ATOM 3041 C C . ASN A 1 374 ? 1.133 14.094 2.333 1.00 88.75 374 ASN A C 1
ATOM 3043 O O . ASN A 1 374 ? 0.944 14.865 1.393 1.00 88.75 374 ASN A O 1
ATOM 3047 N N . ARG A 1 375 ? 0.778 12.803 2.275 1.00 90.38 375 ARG A N 1
ATOM 3048 C CA . ARG A 1 375 ? 0.102 12.195 1.114 1.00 90.38 375 ARG A CA 1
ATOM 3049 C C . ARG A 1 375 ? -1.254 12.851 0.848 1.00 90.38 375 ARG A C 1
ATOM 3051 O O . ARG A 1 375 ? -1.554 13.176 -0.298 1.00 90.38 375 ARG A O 1
ATOM 3058 N N . ALA A 1 376 ? -2.054 13.103 1.885 1.00 86.44 376 ALA A N 1
ATOM 3059 C CA . ALA A 1 376 ? -3.333 13.802 1.755 1.00 86.44 376 ALA A CA 1
ATOM 3060 C C . ALA A 1 376 ? -3.151 15.241 1.241 1.00 86.44 376 ALA A C 1
ATOM 3062 O O . ALA A 1 376 ? -3.855 15.665 0.324 1.00 86.44 376 ALA A O 1
ATOM 3063 N N . ARG A 1 377 ? -2.150 15.971 1.754 1.00 92.06 377 ARG A N 1
ATOM 3064 C CA . ARG A 1 377 ? -1.790 17.311 1.260 1.00 92.06 377 ARG A CA 1
ATOM 3065 C C . ARG A 1 377 ? -1.338 17.293 -0.195 1.00 92.06 377 ARG A C 1
ATOM 3067 O O . ARG A 1 377 ? -1.702 18.187 -0.955 1.00 92.06 377 ARG A O 1
ATOM 3074 N N . GLU A 1 378 ? -0.546 16.305 -0.595 1.00 90.94 378 GLU A N 1
ATOM 3075 C CA . GLU A 1 378 ? -0.073 16.193 -1.972 1.00 90.94 378 GLU A CA 1
ATOM 3076 C C . GLU A 1 378 ? -1.215 15.859 -2.938 1.00 90.94 378 GLU A C 1
ATOM 3078 O O . GLU A 1 378 ? -1.320 16.495 -3.987 1.00 90.94 378 GLU A O 1
ATOM 3083 N N . ARG A 1 379 ? -2.118 14.943 -2.558 1.00 90.19 379 ARG A N 1
ATOM 3084 C CA . ARG A 1 379 ? -3.357 14.674 -3.305 1.00 90.19 379 ARG A CA 1
ATOM 3085 C C . ARG A 1 379 ? -4.200 15.941 -3.437 1.00 90.19 379 ARG A C 1
ATOM 3087 O O . ARG A 1 379 ? -4.537 16.311 -4.554 1.00 90.19 379 ARG A O 1
ATOM 3094 N N . GLY A 1 380 ? -4.430 16.668 -2.341 1.00 87.56 380 GLY A N 1
ATOM 3095 C CA . GLY A 1 380 ? -5.157 17.942 -2.366 1.00 87.56 380 GLY A CA 1
ATOM 3096 C C . GLY A 1 380 ? -4.514 18.985 -3.289 1.00 87.56 380 GLY A C 1
ATOM 3097 O O . GLY A 1 380 ? -5.204 19.625 -4.078 1.00 87.56 380 GLY A O 1
ATOM 3098 N N . ARG A 1 381 ? -3.178 19.108 -3.276 1.00 92.62 381 ARG A N 1
ATOM 3099 C CA . ARG A 1 381 ? -2.442 19.987 -4.205 1.00 92.62 381 ARG A CA 1
ATOM 3100 C C . ARG A 1 381 ? -2.580 19.549 -5.663 1.00 92.62 381 ARG A C 1
ATOM 3102 O O . ARG A 1 381 ? -2.704 20.412 -6.527 1.00 92.62 381 ARG A O 1
ATOM 3109 N N . LYS A 1 382 ? -2.535 18.243 -5.951 1.00 92.88 382 LYS A N 1
ATOM 3110 C CA . LYS A 1 382 ? -2.735 17.703 -7.308 1.00 92.88 382 LYS A CA 1
ATOM 3111 C C . LYS A 1 382 ? -4.150 18.004 -7.803 1.00 92.88 382 LYS A C 1
ATOM 3113 O O . LYS A 1 382 ? -4.287 18.570 -8.882 1.00 92.88 382 LYS A O 1
ATOM 3118 N N . THR A 1 383 ? -5.170 17.738 -6.989 1.00 91.31 383 THR A N 1
ATOM 3119 C CA . THR A 1 383 ? -6.568 18.052 -7.315 1.00 91.31 383 THR A CA 1
ATOM 3120 C C . THR A 1 383 ? -6.772 19.545 -7.561 1.00 91.31 383 THR A C 1
ATOM 3122 O O . THR A 1 383 ? -7.397 19.915 -8.550 1.00 91.31 383 THR A O 1
ATOM 3125 N N . LEU A 1 384 ? -6.182 20.416 -6.733 1.00 90.69 384 LEU A N 1
ATOM 3126 C CA . LEU A 1 384 ? -6.264 21.865 -6.931 1.00 90.69 384 LEU A CA 1
ATOM 3127 C C . LEU A 1 384 ? -5.608 22.306 -8.248 1.00 90.69 384 LEU A C 1
ATOM 3129 O O . LEU A 1 384 ? -6.195 23.090 -8.983 1.00 90.69 384 LEU A O 1
ATOM 3133 N N . LYS A 1 385 ? -4.424 21.772 -8.584 1.00 93.12 385 LYS A N 1
ATOM 3134 C CA . LYS A 1 385 ? -3.759 22.058 -9.869 1.00 93.12 385 LYS A CA 1
ATOM 3135 C C . LYS A 1 385 ? -4.614 21.635 -11.063 1.00 93.12 385 LYS A C 1
ATOM 3137 O O . LYS A 1 385 ? -4.717 22.393 -12.022 1.00 93.12 385 LYS A O 1
ATOM 3142 N N . ILE A 1 386 ? -5.218 20.447 -10.998 1.00 91.38 386 ILE A N 1
ATOM 3143 C CA . ILE A 1 386 ? -6.106 19.940 -12.051 1.00 91.38 386 ILE A CA 1
ATOM 3144 C C . ILE A 1 386 ? -7.337 20.840 -12.171 1.00 91.38 386 ILE A C 1
ATOM 3146 O O . ILE A 1 386 ? -7.638 21.280 -13.273 1.00 91.38 386 ILE A O 1
ATOM 3150 N N . SER A 1 387 ? -7.989 21.192 -11.058 1.00 88.31 387 SER A N 1
ATOM 3151 C CA . SER A 1 387 ? -9.143 22.103 -11.056 1.00 88.31 387 SER A CA 1
ATOM 3152 C C . SER A 1 387 ? -8.801 23.460 -11.682 1.00 88.31 387 SER A C 1
ATOM 3154 O O . SER A 1 387 ? -9.498 23.914 -12.585 1.00 88.31 387 SER A O 1
ATOM 3156 N N . THR A 1 388 ? -7.672 24.073 -11.309 1.00 90.56 388 THR A N 1
ATOM 3157 C CA . THR A 1 388 ? -7.215 25.324 -11.935 1.00 90.56 388 THR A CA 1
ATOM 3158 C C . THR A 1 388 ? -6.945 25.156 -13.432 1.00 90.56 388 THR A C 1
ATOM 3160 O O . THR A 1 388 ? -7.327 26.015 -14.222 1.00 90.56 388 THR A O 1
ATOM 3163 N N . SER A 1 389 ? -6.327 24.046 -13.849 1.00 92.12 389 SER A N 1
ATOM 3164 C CA . SER A 1 389 ? -6.094 23.760 -15.270 1.00 92.12 389 SER A CA 1
ATOM 3165 C C . SER A 1 389 ? -7.400 23.594 -16.047 1.00 92.12 389 SER A C 1
ATOM 3167 O O . SER A 1 389 ? -7.503 24.100 -17.160 1.00 92.12 389 SER A O 1
ATOM 3169 N N . VAL A 1 390 ? -8.394 22.912 -15.470 1.00 90.56 390 VAL A N 1
ATOM 3170 C CA . VAL A 1 390 ? -9.723 22.733 -16.070 1.00 90.56 390 VAL A CA 1
ATOM 3171 C C . VAL A 1 390 ? -10.431 24.076 -16.192 1.00 90.56 390 VAL A C 1
ATOM 3173 O O . VAL A 1 390 ? -10.927 24.390 -17.268 1.00 90.56 390 VAL A O 1
ATOM 3176 N N . LYS A 1 391 ? -10.412 24.914 -15.149 1.00 90.31 391 LYS A N 1
ATOM 3177 C CA . LYS A 1 391 ? -10.993 26.262 -15.217 1.00 90.31 391 LYS A CA 1
ATOM 3178 C C . LYS A 1 391 ? -10.358 27.108 -16.313 1.00 90.31 391 LYS A C 1
ATOM 3180 O O . LYS A 1 391 ? -11.077 27.734 -17.078 1.00 90.31 391 LYS A O 1
ATOM 3185 N N . ASN A 1 392 ? -9.030 27.089 -16.419 1.00 89.44 392 ASN A N 1
ATOM 3186 C CA . ASN A 1 392 ? -8.318 27.831 -17.457 1.00 89.44 392 ASN A CA 1
ATOM 3187 C C . ASN A 1 392 ? -8.628 27.292 -18.861 1.00 89.44 392 ASN A C 1
ATOM 3189 O O . ASN A 1 392 ? -8.777 28.076 -19.792 1.00 89.44 392 ASN A O 1
ATOM 3193 N N . ALA A 1 393 ? -8.747 25.970 -19.021 1.00 89.88 393 ALA A N 1
ATOM 3194 C CA . ALA A 1 393 ? -9.116 25.358 -20.295 1.00 89.88 393 ALA A CA 1
ATOM 3195 C C . ALA A 1 393 ? -10.550 25.723 -20.703 1.00 89.88 393 ALA A C 1
ATOM 3197 O O . ALA A 1 393 ? -10.780 26.109 -21.845 1.00 89.88 393 ALA A O 1
ATOM 3198 N N . VAL A 1 394 ? -11.500 25.658 -19.766 1.00 89.62 394 VAL A N 1
ATOM 3199 C CA . VAL A 1 394 ? -12.887 26.075 -20.003 1.00 89.62 394 VAL A CA 1
ATOM 3200 C C . VAL A 1 394 ? -12.947 27.567 -20.323 1.00 89.62 394 VAL A C 1
ATOM 3202 O O . VAL A 1 394 ? -13.581 27.926 -21.308 1.00 89.62 394 VAL A O 1
ATOM 3205 N N . GLN A 1 395 ? -12.229 28.420 -19.584 1.00 88.31 395 GLN A N 1
ATOM 3206 C CA . GLN A 1 395 ? -12.142 29.853 -19.880 1.00 88.31 395 GLN A CA 1
ATOM 3207 C C . GLN A 1 395 ? -11.599 30.105 -21.290 1.00 88.31 395 GLN A C 1
ATOM 3209 O O . GLN A 1 395 ? -12.200 30.857 -22.042 1.00 88.31 395 GLN A O 1
ATOM 3214 N N . HIS A 1 396 ? -10.523 29.422 -21.686 1.00 89.44 396 HIS A N 1
ATOM 3215 C CA . HIS A 1 396 ? -9.971 29.557 -23.032 1.00 89.44 396 HIS A CA 1
ATOM 3216 C C . HIS A 1 396 ? -10.978 29.142 -24.114 1.00 89.44 396 HIS A C 1
ATOM 3218 O O . HIS A 1 396 ? -11.080 29.795 -25.147 1.00 89.44 396 HIS A O 1
ATOM 3224 N N . ILE A 1 397 ? -11.737 28.062 -23.902 1.00 89.06 397 ILE A N 1
ATOM 3225 C CA . ILE A 1 397 ? -12.774 27.650 -24.858 1.00 89.06 397 ILE A CA 1
ATOM 3226 C C . ILE A 1 397 ? -13.897 28.693 -24.914 1.00 89.06 397 ILE A C 1
ATOM 3228 O O . ILE A 1 397 ? -14.348 29.030 -26.005 1.00 89.06 397 ILE A O 1
ATOM 3232 N N . VAL A 1 398 ? -14.313 29.244 -23.771 1.00 87.19 398 VAL A N 1
ATOM 3233 C CA . VAL A 1 398 ? -15.286 30.346 -23.716 1.00 87.19 398 VAL A CA 1
ATOM 3234 C C . VAL A 1 398 ? -14.770 31.564 -24.493 1.00 87.19 398 VAL A C 1
ATOM 3236 O O . VAL A 1 398 ? -15.504 32.081 -25.327 1.00 87.19 398 VAL A O 1
ATOM 3239 N N . ASP A 1 399 ? -13.504 31.951 -24.314 1.00 87.19 399 ASP A N 1
ATOM 3240 C CA . ASP A 1 399 ? -12.878 33.079 -25.020 1.00 87.19 399 ASP A CA 1
ATOM 3241 C C . ASP A 1 399 ? -12.799 32.845 -26.544 1.00 87.19 399 ASP A C 1
ATOM 3243 O O . ASP A 1 399 ? -12.971 33.771 -27.336 1.00 87.19 399 ASP A O 1
ATOM 3247 N N . VAL A 1 400 ? -12.569 31.604 -26.989 1.00 89.00 400 VAL A N 1
ATOM 3248 C CA . VAL A 1 400 ? -12.573 31.240 -28.421 1.00 89.00 400 VAL A CA 1
ATOM 3249 C C . VAL A 1 400 ? -13.985 31.301 -29.012 1.00 89.00 400 VAL A C 1
ATOM 3251 O O . VAL A 1 400 ? -14.154 31.647 -30.182 1.00 89.00 400 VAL A O 1
ATOM 3254 N N . LEU A 1 401 ? -14.999 30.974 -28.212 1.00 85.00 401 LEU A N 1
ATOM 3255 C CA . LEU A 1 401 ? -16.410 31.004 -28.602 1.00 85.00 401 LEU A CA 1
ATOM 3256 C C . LEU A 1 401 ? -17.059 32.386 -28.400 1.00 85.00 401 LEU A C 1
ATOM 3258 O O . LEU A 1 401 ? -18.207 32.579 -28.799 1.00 85.00 401 LEU A O 1
ATOM 3262 N N . GLU A 1 402 ? -16.320 33.359 -27.860 1.00 80.94 402 GLU A N 1
ATOM 3263 C CA . GLU A 1 402 ? -16.727 34.757 -27.665 1.00 80.94 402 GLU A CA 1
ATOM 3264 C C . GLU A 1 402 ? -17.385 35.394 -28.908 1.00 80.94 402 GLU A C 1
ATOM 3266 O O . GLU A 1 402 ? -18.421 36.048 -28.755 1.00 80.94 402 GLU A O 1
ATOM 3271 N N . PRO A 1 403 ? -16.889 35.188 -30.151 1.00 81.19 403 PRO A N 1
ATOM 3272 C CA . PRO A 1 403 ? -17.505 35.772 -31.346 1.00 81.19 403 PRO A CA 1
ATOM 3273 C C . PRO A 1 403 ? -18.910 35.235 -31.662 1.00 81.19 403 PRO A C 1
ATOM 3275 O O . PRO A 1 403 ? -19.638 35.857 -32.432 1.00 81.19 403 PRO A O 1
ATOM 3278 N N . LEU A 1 404 ? -19.287 34.084 -31.094 1.00 76.19 404 LEU A N 1
ATOM 3279 C CA . LEU A 1 404 ? -20.598 33.441 -31.251 1.00 76.19 404 LEU A CA 1
ATOM 3280 C C . LEU A 1 404 ? -21.557 33.767 -30.094 1.00 76.19 404 LEU A C 1
ATOM 3282 O O . LEU A 1 404 ? -22.669 33.228 -30.027 1.00 76.19 404 LEU A O 1
ATOM 3286 N N . ARG A 1 405 ? -21.134 34.620 -29.154 1.00 75.88 405 ARG A N 1
ATOM 3287 C CA . ARG A 1 405 ? -21.984 35.070 -28.056 1.00 75.88 405 ARG A CA 1
ATOM 3288 C C . ARG A 1 405 ? -23.023 36.064 -28.570 1.00 75.88 405 ARG A C 1
ATOM 3290 O O . ARG A 1 405 ? -22.705 37.009 -29.294 1.00 75.88 405 ARG A O 1
ATOM 3297 N N . GLU A 1 406 ? -24.276 35.854 -28.184 1.00 73.50 406 GLU A N 1
ATOM 3298 C CA . GLU A 1 406 ? -25.355 36.784 -28.510 1.00 73.50 406 GLU A CA 1
ATOM 3299 C C . GLU A 1 406 ? -25.229 38.043 -27.637 1.00 73.50 406 GLU A C 1
ATOM 3301 O O . GLU A 1 406 ? -24.760 37.980 -26.501 1.00 73.50 406 GLU A O 1
ATOM 3306 N N . LYS A 1 407 ? -25.612 39.215 -28.161 1.00 61.56 407 LYS A N 1
ATOM 3307 C CA . LYS A 1 407 ? -25.354 40.516 -27.505 1.00 61.56 407 LYS A CA 1
ATOM 3308 C C . LYS A 1 407 ? -26.021 40.679 -26.129 1.00 61.56 407 LYS A C 1
ATOM 3310 O O . LYS A 1 407 ? -25.577 41.533 -25.367 1.00 61.56 407 LYS A O 1
ATOM 3315 N N . ASP A 1 408 ? -27.013 39.848 -25.812 1.00 62.88 408 ASP A N 1
ATOM 3316 C CA . ASP A 1 408 ? -27.785 39.888 -24.564 1.00 62.88 408 ASP A CA 1
ATOM 3317 C C . ASP A 1 408 ? -27.398 38.772 -23.565 1.00 62.88 408 ASP A C 1
ATOM 3319 O O . ASP A 1 408 ? -28.006 38.640 -22.502 1.00 62.88 408 ASP A O 1
ATOM 3323 N N . GLU A 1 409 ? -26.378 37.962 -23.870 1.00 68.06 409 GLU A N 1
ATOM 3324 C CA . GLU A 1 409 ? -25.996 36.793 -23.071 1.00 68.06 409 GLU A CA 1
ATOM 3325 C C . GLU A 1 409 ? -24.901 37.155 -22.045 1.00 68.06 409 GLU A C 1
ATOM 3327 O O . GLU A 1 409 ? -23.712 37.231 -22.363 1.00 68.06 409 GLU A O 1
ATOM 3332 N N . VAL A 1 410 ? -25.303 37.416 -20.794 1.00 65.69 410 VAL A N 1
ATOM 3333 C CA . VAL A 1 410 ? -24.379 37.737 -19.690 1.00 65.69 410 VAL A CA 1
ATOM 3334 C C . VAL A 1 410 ? -23.878 36.449 -19.041 1.00 65.69 410 VAL A C 1
ATOM 3336 O O . VAL A 1 410 ? -24.626 35.757 -18.351 1.00 65.69 410 VAL A O 1
ATOM 3339 N N . VAL A 1 411 ? -22.592 36.149 -19.219 1.00 68.25 411 VAL A N 1
ATOM 3340 C CA . VAL A 1 411 ? -21.929 35.025 -18.551 1.00 68.25 411 VAL A CA 1
ATOM 3341 C C . VAL A 1 411 ? -21.281 35.526 -17.255 1.00 68.25 411 VAL A C 1
ATOM 3343 O O . VAL A 1 411 ? -20.561 36.526 -17.260 1.00 68.25 411 VAL A O 1
ATOM 3346 N N . ALA A 1 412 ? -21.564 34.860 -16.133 1.00 75.69 412 ALA A N 1
ATOM 3347 C CA . ALA A 1 412 ? -20.961 35.184 -14.840 1.00 75.69 412 ALA A CA 1
ATOM 3348 C C . ALA A 1 412 ? -19.424 35.006 -14.874 1.00 75.69 412 ALA A C 1
ATOM 3350 O O . ALA A 1 412 ? -18.916 34.276 -15.719 1.00 75.69 412 ALA A O 1
ATOM 3351 N N . PRO A 1 413 ? -18.656 35.647 -13.973 1.00 78.81 413 PRO A N 1
ATOM 3352 C CA . PRO A 1 413 ? -17.219 35.406 -13.871 1.00 78.81 413 PRO A CA 1
ATOM 3353 C C . PRO A 1 413 ? -16.904 33.946 -13.514 1.00 78.81 413 PRO A C 1
ATOM 3355 O O . PRO A 1 413 ? -17.607 33.327 -12.710 1.00 78.81 413 PRO A O 1
ATOM 3358 N N . MET A 1 414 ? -15.806 33.425 -14.062 1.00 80.62 414 MET A N 1
ATOM 3359 C CA . MET A 1 414 ? -15.375 32.041 -13.864 1.00 80.62 414 MET A CA 1
ATOM 3360 C C . MET A 1 414 ? -14.972 31.766 -12.408 1.00 80.62 414 MET A C 1
ATOM 3362 O O . MET A 1 414 ? -13.985 32.307 -11.904 1.00 80.62 414 MET A O 1
ATOM 3366 N N . SER A 1 415 ? -15.718 30.894 -11.734 1.00 85.50 415 SER A N 1
ATOM 3367 C CA . SER A 1 415 ? -15.500 30.454 -10.354 1.00 85.50 415 SER A CA 1
ATOM 3368 C C . SER A 1 415 ? -15.741 28.943 -10.221 1.00 85.50 415 SER A C 1
ATOM 3370 O O . SER A 1 415 ? -16.123 28.279 -11.185 1.00 85.50 415 SER A O 1
ATOM 3372 N N . ASP A 1 416 ? -15.476 28.369 -9.040 1.00 80.50 416 ASP A N 1
ATOM 3373 C CA . ASP A 1 416 ? -15.802 26.955 -8.775 1.00 80.50 416 ASP A CA 1
ATOM 3374 C C . ASP A 1 416 ? -17.302 26.673 -8.926 1.00 80.50 416 ASP A C 1
ATOM 3376 O O . ASP A 1 416 ? -17.679 25.648 -9.491 1.00 80.50 416 ASP A O 1
ATOM 3380 N N . ASP A 1 417 ? -18.144 27.609 -8.493 1.00 83.88 417 ASP A N 1
ATOM 3381 C CA . ASP A 1 417 ? -19.598 27.446 -8.504 1.00 83.88 417 ASP A CA 1
ATOM 3382 C C . ASP A 1 417 ? -20.195 27.665 -9.904 1.00 83.88 417 ASP A C 1
ATOM 3384 O O . ASP A 1 417 ? -21.229 27.088 -10.240 1.00 83.88 417 ASP A O 1
ATOM 3388 N N . THR A 1 418 ? -19.543 28.474 -10.748 1.00 84.69 418 THR A N 1
ATOM 3389 C CA . THR A 1 418 ? -20.026 28.799 -12.101 1.00 84.69 418 THR A CA 1
ATOM 3390 C C . THR A 1 418 ? -19.426 27.912 -13.196 1.00 84.69 418 THR A C 1
ATOM 3392 O O . THR A 1 418 ? -19.946 27.904 -14.311 1.00 84.69 418 THR A O 1
ATOM 3395 N N . LEU A 1 419 ? -18.389 27.111 -12.909 1.00 86.50 419 LEU A N 1
ATOM 3396 C CA . LEU A 1 419 ? -17.705 26.232 -13.877 1.00 86.50 419 LEU A CA 1
ATOM 3397 C C . LEU A 1 419 ? -18.678 25.373 -14.701 1.00 86.50 419 LEU A C 1
ATOM 3399 O O . LEU A 1 419 ? -18.550 25.294 -15.923 1.00 86.50 419 LEU A O 1
ATOM 3403 N N . LEU A 1 420 ? -19.674 24.764 -14.054 1.00 86.12 420 LEU A N 1
ATOM 3404 C CA . LEU A 1 420 ? -20.654 23.916 -14.738 1.00 86.12 420 LEU A CA 1
ATOM 3405 C C . LEU A 1 420 ? -21.530 24.718 -15.715 1.00 86.12 420 LEU A C 1
ATOM 3407 O O . LEU A 1 420 ? -21.834 24.244 -16.808 1.00 86.12 420 LEU A O 1
ATOM 3411 N N . GLN A 1 421 ? -21.883 25.954 -15.352 1.00 85.19 421 GLN A N 1
ATOM 3412 C CA . GLN A 1 421 ? -22.640 26.863 -16.212 1.00 85.19 421 GLN A CA 1
ATOM 3413 C C . GLN A 1 421 ? -21.827 27.261 -17.453 1.00 85.19 421 GLN A C 1
ATOM 3415 O O . GLN A 1 421 ? -22.364 27.267 -18.560 1.00 85.19 421 GLN A O 1
ATOM 3420 N N . HIS A 1 422 ? -20.525 27.522 -17.296 1.00 86.06 422 HIS A N 1
ATOM 3421 C CA . HIS A 1 422 ? -19.629 27.785 -18.427 1.00 86.06 422 HIS A CA 1
ATOM 3422 C C . HIS A 1 422 ? -19.468 26.564 -19.340 1.00 86.06 422 HIS A C 1
ATOM 3424 O O . HIS A 1 422 ? -19.451 26.716 -20.559 1.00 86.06 422 HIS A O 1
ATOM 3430 N N . MET A 1 423 ? -19.396 25.350 -18.787 1.00 86.50 423 MET A N 1
ATOM 3431 C CA . MET A 1 423 ? -19.334 24.126 -19.596 1.00 86.50 423 MET A CA 1
ATOM 3432 C C . MET A 1 423 ? -20.618 23.893 -20.402 1.00 86.50 423 MET A C 1
ATOM 3434 O O . MET A 1 423 ? -20.532 23.573 -21.585 1.00 86.50 423 MET A O 1
ATOM 3438 N N . ALA A 1 424 ? -21.791 24.120 -19.806 1.00 86.19 424 ALA A N 1
ATOM 3439 C CA . ALA A 1 424 ? -23.068 24.036 -20.516 1.00 86.19 424 ALA A CA 1
ATOM 3440 C C . ALA A 1 424 ? -23.182 25.094 -21.633 1.00 86.19 424 ALA A C 1
ATOM 3442 O O . ALA A 1 424 ? -23.691 24.813 -22.719 1.00 86.19 424 ALA A O 1
ATOM 3443 N N . PHE A 1 425 ? -22.662 26.304 -21.397 1.00 84.38 425 PHE A N 1
ATOM 3444 C CA . PHE A 1 425 ? -22.567 27.343 -22.425 1.00 84.38 425 PHE A CA 1
ATOM 3445 C C . PHE A 1 425 ? -21.680 26.902 -23.599 1.00 84.38 425 PHE A C 1
ATOM 3447 O O . PHE A 1 425 ? -22.087 27.008 -24.758 1.00 84.38 425 PHE A O 1
ATOM 3454 N N . VAL A 1 426 ? -20.497 26.354 -23.308 1.00 88.25 426 VAL A N 1
ATOM 3455 C CA . VAL A 1 426 ? -19.585 25.806 -24.324 1.00 88.25 426 VAL A CA 1
ATOM 3456 C C . VAL A 1 426 ? -20.266 24.701 -25.135 1.00 88.25 426 VAL A C 1
ATOM 3458 O O . VAL A 1 426 ? -20.198 24.723 -26.361 1.00 88.25 426 VAL A O 1
ATOM 3461 N N . GLU A 1 427 ? -20.957 23.769 -24.478 1.00 88.69 427 GLU A N 1
ATOM 3462 C CA . GLU A 1 427 ? -21.678 22.675 -25.136 1.00 88.69 427 GLU A CA 1
ATOM 3463 C C . GLU A 1 427 ? -22.746 23.193 -26.111 1.00 88.69 427 GLU A C 1
ATOM 3465 O O . GLU A 1 427 ? -22.779 22.776 -27.270 1.00 88.69 427 GLU A O 1
ATOM 3470 N N . SER A 1 428 ? -23.559 24.162 -25.681 1.00 87.00 428 SER A N 1
ATOM 3471 C CA . SER A 1 428 ? -24.593 24.783 -26.518 1.00 87.00 428 SER A CA 1
ATOM 3472 C C . SER A 1 428 ? -24.006 25.422 -27.783 1.00 87.00 428 SER A C 1
ATOM 3474 O O . SER A 1 428 ? -24.469 25.166 -28.897 1.00 87.00 428 SER A O 1
ATOM 3476 N N . LYS A 1 429 ? -22.929 26.207 -27.648 1.00 86.00 429 LYS A N 1
ATOM 3477 C CA . LYS A 1 429 ? -22.294 26.875 -28.797 1.00 86.00 429 LYS A CA 1
ATOM 3478 C C . LYS A 1 429 ? -21.580 25.884 -29.721 1.00 86.00 429 LYS A C 1
ATOM 3480 O O . LYS A 1 429 ? -21.667 26.024 -30.940 1.00 86.00 429 LYS A O 1
ATOM 3485 N N . LEU A 1 430 ? -20.927 24.856 -29.176 1.00 87.88 430 LEU A N 1
ATOM 3486 C CA . LEU A 1 430 ? -20.319 23.792 -29.982 1.00 87.88 430 LEU A CA 1
ATOM 3487 C C . LEU A 1 430 ? -21.366 22.990 -30.761 1.00 87.88 430 LEU A C 1
ATOM 3489 O O . LEU A 1 430 ? -21.108 22.632 -31.908 1.00 87.88 430 LEU A O 1
ATOM 3493 N N . ALA A 1 431 ? -22.553 22.759 -30.195 1.00 88.00 431 ALA A N 1
ATOM 3494 C CA . ALA A 1 431 ? -23.650 22.104 -30.904 1.00 88.00 431 ALA A CA 1
ATOM 3495 C C . ALA A 1 431 ? -24.120 22.920 -32.122 1.00 88.00 431 ALA A C 1
ATOM 3497 O O . ALA A 1 431 ? -24.364 22.350 -33.186 1.00 88.00 431 ALA A O 1
ATOM 3498 N N . VAL A 1 432 ? -24.174 24.254 -32.006 1.00 86.38 432 VAL A N 1
ATOM 3499 C CA . VAL A 1 432 ? -24.489 25.148 -33.137 1.00 86.38 432 VAL A CA 1
ATOM 3500 C C . VAL A 1 432 ? -23.421 25.054 -34.230 1.00 86.38 432 VAL A C 1
ATOM 3502 O O . VAL A 1 432 ? -23.756 24.913 -35.406 1.00 86.38 432 VAL A O 1
ATOM 3505 N N . ILE A 1 433 ? -22.137 25.075 -33.858 1.00 86.69 433 ILE A N 1
ATOM 3506 C CA . ILE A 1 433 ? -21.028 24.917 -34.811 1.00 86.69 433 ILE A CA 1
ATOM 3507 C C . ILE A 1 433 ? -21.088 23.546 -35.499 1.00 86.69 433 ILE A C 1
ATOM 3509 O O . ILE A 1 433 ? -20.939 23.461 -36.716 1.00 86.69 433 ILE A O 1
ATOM 3513 N N . ALA A 1 434 ? -21.334 22.474 -34.743 1.00 87.81 434 ALA A N 1
ATOM 3514 C CA . ALA A 1 434 ? -21.443 21.121 -35.281 1.00 87.81 434 ALA A CA 1
ATOM 3515 C C . ALA A 1 434 ? -22.602 20.995 -36.283 1.00 87.81 434 ALA A C 1
ATOM 3517 O O . ALA A 1 434 ? -22.434 20.389 -37.341 1.00 87.81 434 ALA A O 1
ATOM 3518 N N . ALA A 1 435 ? -23.748 21.618 -35.996 1.00 88.62 435 ALA A N 1
ATOM 3519 C CA . ALA A 1 435 ? -24.874 21.671 -36.924 1.00 88.62 435 ALA A CA 1
ATOM 3520 C C . ALA A 1 435 ? -24.527 22.441 -38.212 1.00 88.62 435 ALA A C 1
ATOM 3522 O O . ALA A 1 435 ? -24.875 21.990 -39.303 1.00 88.62 435 ALA A O 1
ATOM 3523 N N . ALA A 1 436 ? -23.796 23.556 -38.107 1.00 86.44 436 ALA A N 1
ATOM 3524 C CA . ALA A 1 436 ? -23.336 24.314 -39.271 1.00 86.44 436 ALA A CA 1
ATOM 3525 C C . ALA A 1 436 ? -22.346 23.511 -40.135 1.00 86.44 436 ALA A C 1
ATOM 3527 O O . ALA A 1 436 ? -22.463 23.506 -41.359 1.00 86.44 436 ALA A O 1
ATOM 3528 N N . PHE A 1 437 ? -21.409 22.777 -39.524 1.00 87.38 437 PHE A N 1
ATOM 3529 C CA . PHE A 1 437 ? -20.514 21.882 -40.267 1.00 87.38 437 PHE A CA 1
ATOM 3530 C C . PHE A 1 437 ? -21.268 20.745 -40.958 1.00 87.38 437 PHE A C 1
ATOM 3532 O O . PHE A 1 437 ? -20.975 20.456 -42.115 1.00 87.38 437 PHE A O 1
ATOM 3539 N N . ALA A 1 438 ? -22.262 20.144 -40.299 1.00 87.25 438 ALA A N 1
ATOM 3540 C CA . ALA A 1 438 ? -23.090 19.105 -40.908 1.00 87.25 438 ALA A CA 1
ATOM 3541 C C . ALA A 1 438 ? -23.855 19.626 -42.140 1.00 87.25 438 ALA A C 1
ATOM 3543 O O . ALA A 1 438 ? -23.914 18.939 -43.159 1.00 87.25 438 ALA A O 1
ATOM 3544 N N . GLN A 1 439 ? -24.373 20.859 -42.083 1.00 85.38 439 GLN A N 1
ATOM 3545 C CA . GLN A 1 439 ? -25.009 21.513 -43.233 1.00 85.38 439 GLN A CA 1
ATOM 3546 C C . GLN A 1 439 ? -24.013 21.770 -44.369 1.00 85.38 439 GLN A C 1
ATOM 3548 O O . GLN A 1 439 ? -24.305 21.451 -45.517 1.00 85.38 439 GLN A O 1
ATOM 3553 N N . ILE A 1 440 ? -22.812 22.275 -44.064 1.00 84.75 440 ILE A N 1
ATOM 3554 C CA . ILE A 1 440 ? -21.762 22.503 -45.072 1.00 84.75 440 ILE A CA 1
ATOM 3555 C C . ILE A 1 440 ? -21.318 21.183 -45.718 1.00 84.75 440 ILE A C 1
ATOM 3557 O O . ILE A 1 440 ? -21.094 21.132 -46.927 1.00 84.75 440 ILE A O 1
ATOM 3561 N N . GLU A 1 441 ? -21.194 20.100 -44.948 1.00 83.69 441 GLU A N 1
ATOM 3562 C CA . GLU A 1 441 ? -20.892 18.771 -45.488 1.00 83.69 441 GLU A CA 1
ATOM 3563 C C . GLU A 1 441 ? -21.999 18.263 -46.416 1.00 83.69 441 GLU A C 1
ATOM 3565 O O . GLU A 1 441 ? -21.703 17.686 -47.466 1.00 83.69 441 GLU A O 1
ATOM 3570 N N . GLU A 1 442 ? -23.265 18.492 -46.064 1.00 82.19 442 GLU A N 1
ATOM 3571 C CA . GLU A 1 442 ? -24.417 18.131 -46.888 1.00 82.19 442 GLU A CA 1
ATOM 3572 C C . GLU A 1 442 ? -24.462 18.951 -48.187 1.00 82.19 442 GLU A C 1
ATOM 3574 O O . GLU A 1 442 ? -24.579 18.376 -49.270 1.00 82.19 442 GLU A O 1
ATOM 3579 N N . GLU A 1 443 ? -24.232 20.264 -48.116 1.00 80.50 443 GLU A N 1
ATOM 3580 C CA . GLU A 1 443 ? -24.107 21.146 -49.283 1.00 80.50 443 GLU A CA 1
ATOM 3581 C C . GLU A 1 443 ? -22.918 20.761 -50.177 1.00 80.50 443 GLU A C 1
ATOM 3583 O O . GLU A 1 443 ? -23.038 20.710 -51.405 1.00 80.50 443 GLU A O 1
ATOM 3588 N N . HIS A 1 444 ? -21.766 20.432 -49.588 1.00 78.75 444 HIS A N 1
ATOM 3589 C CA . HIS A 1 444 ? -20.584 19.979 -50.320 1.00 78.75 444 HIS A CA 1
ATOM 3590 C C . HIS A 1 444 ? -20.824 18.620 -50.992 1.00 78.75 444 HIS A C 1
ATOM 3592 O O . HIS A 1 444 ? -20.414 18.397 -52.135 1.00 78.75 444 HIS A O 1
ATOM 3598 N N . LYS A 1 445 ? -21.547 17.717 -50.322 1.00 81.12 445 LYS A N 1
ATOM 3599 C CA . LYS A 1 445 ? -21.983 16.434 -50.882 1.00 81.12 445 LYS A CA 1
ATOM 3600 C C . LYS A 1 445 ? -22.970 16.640 -52.029 1.00 81.12 445 LYS A C 1
ATOM 3602 O O . LYS A 1 445 ? -22.817 16.005 -53.072 1.00 81.12 445 LYS A O 1
ATOM 3607 N N . GLU A 1 446 ? -23.919 17.563 -51.900 1.00 78.81 446 GLU A N 1
ATOM 3608 C CA . GLU A 1 446 ? -24.808 17.945 -52.995 1.00 78.81 446 GLU A CA 1
ATOM 3609 C C . GLU A 1 446 ? -24.041 18.535 -54.186 1.00 78.81 446 GLU A C 1
ATOM 3611 O O . GLU A 1 446 ? -24.289 18.152 -55.331 1.00 78.81 446 GLU A O 1
ATOM 3616 N N . LEU A 1 447 ? -23.080 19.430 -53.950 1.00 75.44 447 LEU A N 1
ATOM 3617 C CA . LEU A 1 447 ? -22.231 20.000 -54.999 1.00 75.44 447 LEU A CA 1
ATOM 3618 C C . LEU A 1 447 ? -21.404 18.917 -55.705 1.00 75.44 447 LEU A C 1
ATOM 3620 O O . LEU A 1 447 ? -21.359 18.892 -56.934 1.00 75.44 447 LEU A O 1
ATOM 3624 N N . LEU A 1 448 ? -20.838 17.961 -54.965 1.00 73.44 448 LEU A N 1
ATOM 3625 C CA . LEU A 1 448 ? -20.156 16.790 -55.527 1.00 73.44 448 LEU A CA 1
ATOM 3626 C C . LEU A 1 448 ? -21.095 15.916 -56.370 1.00 73.44 448 LEU A C 1
ATOM 3628 O O . LEU A 1 448 ? -20.700 15.457 -57.443 1.00 73.44 448 LEU A O 1
ATOM 3632 N N . THR A 1 449 ? -22.346 15.713 -55.943 1.00 70.50 449 THR A N 1
ATOM 3633 C CA . THR A 1 449 ? -23.338 14.982 -56.754 1.00 70.50 449 THR A CA 1
ATOM 3634 C C . THR A 1 449 ? -23.743 15.745 -58.018 1.00 70.50 449 THR A C 1
ATOM 3636 O O . THR A 1 449 ? -23.884 15.127 -59.073 1.00 70.50 449 THR A O 1
ATOM 3639 N N . LYS A 1 450 ? -23.838 17.081 -57.964 1.00 68.06 450 LYS A N 1
ATOM 3640 C CA . LYS A 1 450 ? -24.110 17.947 -59.127 1.00 68.06 450 LYS A CA 1
ATOM 3641 C C . LYS A 1 450 ? -22.935 17.957 -60.117 1.00 68.06 450 LYS A C 1
ATOM 3643 O O . LYS A 1 450 ? -23.156 17.903 -61.324 1.00 68.06 450 LYS A O 1
ATOM 3648 N N . VAL A 1 451 ? -21.692 17.942 -59.628 1.00 61.47 451 VAL A N 1
ATOM 3649 C CA . VAL A 1 451 ? -20.476 17.840 -60.460 1.00 61.47 451 VAL A CA 1
ATOM 3650 C C . VAL A 1 451 ? -20.348 16.444 -61.090 1.00 61.47 451 VAL A C 1
ATOM 3652 O O . VAL A 1 451 ? -20.081 16.338 -62.288 1.00 61.47 451 VAL A O 1
ATOM 3655 N N . SER A 1 452 ? -20.630 15.379 -60.331 1.00 54.66 452 SER A N 1
ATOM 3656 C CA . SER A 1 452 ? -20.641 13.985 -60.811 1.00 54.66 452 SER A CA 1
ATOM 3657 C C . SER A 1 452 ? -21.771 13.701 -61.819 1.00 54.66 452 SER A C 1
ATOM 3659 O O . SER A 1 452 ? -21.585 12.951 -62.776 1.00 54.66 452 SER A O 1
ATOM 3661 N N . GLY A 1 453 ? -22.916 14.383 -61.696 1.00 51.25 453 GLY A N 1
ATOM 3662 C CA . GLY A 1 453 ? -24.041 14.296 -62.637 1.00 51.25 453 GLY A CA 1
ATOM 3663 C C . GLY A 1 453 ? -23.776 14.867 -64.038 1.00 51.25 453 GLY A C 1
ATOM 3664 O O . GLY A 1 453 ? -24.580 14.645 -64.941 1.00 51.25 453 GLY A O 1
ATOM 3665 N N . SER A 1 454 ? -22.654 15.569 -64.254 1.00 50.44 454 SER A N 1
ATOM 3666 C CA . SER A 1 454 ? -22.322 16.198 -65.545 1.00 50.44 454 SER A CA 1
ATOM 3667 C C . SER A 1 454 ? -21.395 15.381 -66.455 1.00 50.44 454 SER A C 1
ATOM 3669 O O . SER A 1 454 ? -21.198 15.756 -67.610 1.00 50.44 454 SER A O 1
ATOM 3671 N N . LYS A 1 455 ? -20.868 14.233 -66.010 1.00 43.53 455 LYS A N 1
ATOM 3672 C CA . LYS A 1 455 ? -20.166 13.286 -66.892 1.00 43.53 455 LYS A CA 1
ATOM 3673 C C . LYS A 1 455 ? -20.445 11.849 -66.477 1.00 43.53 455 LYS A C 1
ATOM 3675 O O . LYS A 1 455 ? -19.801 11.292 -65.596 1.00 43.53 455 LYS A O 1
ATOM 3680 N N . ALA A 1 456 ? -21.365 11.222 -67.202 1.00 46.72 456 ALA A N 1
ATOM 3681 C CA . ALA A 1 456 ? -21.432 9.775 -67.276 1.00 46.72 456 ALA A CA 1
ATOM 3682 C C . ALA A 1 456 ? -20.137 9.233 -67.910 1.00 46.72 456 ALA A C 1
ATOM 3684 O O . ALA A 1 456 ? -19.935 9.328 -69.119 1.00 46.72 456 ALA A O 1
ATOM 3685 N N . SER A 1 457 ? -19.282 8.609 -67.104 1.00 39.34 457 SER A N 1
ATOM 3686 C CA . SER A 1 457 ? -18.362 7.573 -67.575 1.00 39.34 457 SER A CA 1
ATOM 3687 C C . SER A 1 457 ? -18.334 6.432 -66.562 1.00 39.34 457 SER A C 1
ATOM 3689 O O . SER A 1 457 ? -18.106 6.646 -65.375 1.00 39.34 457 SER A O 1
ATOM 3691 N N . LYS A 1 458 ? -18.641 5.231 -67.059 1.00 41.00 458 LYS A N 1
ATOM 3692 C CA . LYS A 1 458 ? -18.778 3.964 -66.328 1.00 41.00 458 LYS A CA 1
ATOM 3693 C C . LYS A 1 458 ? -17.540 3.583 -65.486 1.00 41.00 458 LYS A C 1
ATOM 3695 O O . LYS A 1 458 ? -16.432 3.984 -65.834 1.00 41.00 458 LYS A O 1
ATOM 3700 N N . PRO A 1 459 ? -17.732 2.749 -64.441 1.00 50.22 459 PRO A N 1
ATOM 3701 C CA . PRO A 1 459 ? -16.700 2.326 -63.492 1.00 50.22 459 PRO A CA 1
ATOM 3702 C C . PRO A 1 459 ? -15.916 1.097 -63.992 1.00 50.22 459 PRO A C 1
ATOM 3704 O O . PRO A 1 459 ? -16.343 0.427 -64.937 1.00 50.22 459 PRO A O 1
ATOM 3707 N N . PRO A 1 460 ? -14.790 0.771 -63.340 1.00 44.88 460 PRO A N 1
ATOM 3708 C CA . PRO A 1 460 ? -14.750 -0.439 -62.501 1.00 44.88 460 PRO A CA 1
ATOM 3709 C C . PRO A 1 460 ? -13.917 -0.186 -61.224 1.00 44.88 460 PRO A C 1
ATOM 3711 O O . PRO A 1 460 ? -13.190 0.792 -61.144 1.00 44.88 460 PRO A O 1
ATOM 3714 N N . ALA A 1 461 ? -13.866 -0.994 -60.176 1.00 37.78 461 ALA A N 1
ATOM 3715 C CA . ALA A 1 461 ? -14.618 -2.104 -59.611 1.00 37.78 461 ALA A CA 1
ATOM 3716 C C . ALA A 1 461 ? -13.921 -2.359 -58.251 1.00 37.78 461 ALA A C 1
ATOM 3718 O O . ALA A 1 461 ? -12.708 -2.196 -58.183 1.00 37.78 461 ALA A O 1
ATOM 3719 N N . THR A 1 462 ? -14.674 -2.784 -57.223 1.00 39.12 462 THR A N 1
ATOM 3720 C CA . THR A 1 462 ? -14.253 -3.679 -56.105 1.00 39.12 462 THR A CA 1
ATOM 3721 C C . THR A 1 462 ? -12.984 -3.311 -55.299 1.00 39.12 462 THR A C 1
ATOM 3723 O O . THR A 1 462 ? -11.894 -3.220 -55.836 1.00 39.12 462 THR A O 1
ATOM 3726 N N . LEU A 1 463 ? -13.015 -3.177 -53.969 1.00 39.84 463 LEU A N 1
ATOM 3727 C CA . LEU A 1 463 ? -13.115 -4.272 -52.985 1.00 39.84 463 LEU A CA 1
ATOM 3728 C C . LEU A 1 463 ? -13.411 -3.643 -51.602 1.00 39.84 463 LEU A C 1
ATOM 3730 O O . LEU A 1 463 ? -12.725 -2.723 -51.176 1.00 39.84 463 LEU A O 1
ATOM 3734 N N . LYS A 1 464 ? -14.594 -3.904 -51.037 1.00 38.56 464 LYS A N 1
ATOM 3735 C CA . LYS A 1 464 ? -14.854 -4.801 -49.890 1.00 38.56 464 LYS A CA 1
ATOM 3736 C C . LYS A 1 464 ? -14.176 -4.399 -48.569 1.00 38.56 464 LYS A C 1
ATOM 3738 O O . LYS A 1 464 ? -12.983 -4.571 -48.371 1.00 38.56 464 LYS A O 1
ATOM 3743 N N . LYS A 1 465 ? -15.037 -3.913 -47.669 1.00 41.84 465 LYS A N 1
ATOM 3744 C CA . LYS A 1 465 ? -14.856 -3.797 -46.221 1.00 41.84 465 LYS A CA 1
ATOM 3745 C C . LYS A 1 465 ? -14.895 -5.195 -45.593 1.00 41.84 465 LYS A C 1
ATOM 3747 O O . LYS A 1 465 ? -15.826 -5.942 -45.883 1.00 41.84 465 LYS A O 1
ATOM 3752 N N . GLU A 1 466 ? -13.973 -5.478 -44.685 1.00 36.16 466 GLU A N 1
ATOM 3753 C CA . GLU A 1 466 ? -14.078 -6.540 -43.675 1.00 36.16 466 GLU A CA 1
ATOM 3754 C C . GLU A 1 466 ? -13.835 -5.850 -42.322 1.00 36.16 466 GLU A C 1
ATOM 3756 O O . GLU A 1 466 ? -12.847 -5.146 -42.148 1.00 36.16 466 GLU A O 1
ATOM 3761 N N . ALA A 1 467 ? -14.880 -5.658 -41.517 1.00 35.38 467 ALA A N 1
ATOM 3762 C CA . ALA A 1 467 ? -15.415 -6.610 -40.542 1.00 35.38 467 ALA A CA 1
ATOM 3763 C C . ALA A 1 467 ? -14.499 -6.729 -39.312 1.00 35.38 467 ALA A C 1
ATOM 3765 O O . ALA A 1 467 ? -13.541 -7.491 -39.270 1.00 35.38 467 ALA A O 1
ATOM 3766 N N . THR A 1 468 ? -14.850 -5.933 -38.304 1.00 38.84 468 THR A N 1
ATOM 3767 C CA . THR A 1 468 ? -14.477 -6.070 -36.895 1.00 38.84 468 THR A CA 1
ATOM 3768 C C . THR A 1 468 ? -14.678 -7.508 -36.420 1.00 38.84 468 THR A C 1
ATOM 3770 O O . THR A 1 468 ? -15.814 -7.976 -36.347 1.00 38.84 468 THR A O 1
ATOM 3773 N N . ALA A 1 469 ? -13.582 -8.182 -36.078 1.00 34.91 469 ALA A N 1
ATOM 3774 C CA . ALA A 1 469 ? -13.596 -9.464 -35.394 1.00 34.91 469 ALA A CA 1
ATOM 3775 C C . ALA A 1 469 ? -13.431 -9.235 -33.885 1.00 34.91 469 ALA A C 1
ATOM 3777 O O . ALA A 1 469 ? -12.386 -8.806 -33.403 1.00 34.91 469 ALA A O 1
ATOM 3778 N N . THR A 1 470 ? -14.502 -9.523 -33.154 1.00 35.22 470 THR A N 1
ATOM 3779 C CA . THR A 1 470 ? -14.507 -9.883 -31.735 1.00 35.22 470 THR A CA 1
ATOM 3780 C C . THR A 1 470 ? -13.622 -11.108 -31.519 1.00 35.22 470 THR A C 1
ATOM 3782 O O . THR A 1 470 ? -13.907 -12.164 -32.085 1.00 35.22 470 THR A O 1
ATOM 3785 N N . PHE A 1 471 ? -12.574 -10.976 -30.709 1.00 32.94 471 PHE A N 1
ATOM 3786 C CA . PHE A 1 471 ? -11.746 -12.100 -30.279 1.00 32.94 471 PHE A CA 1
ATOM 3787 C C . PHE A 1 471 ? -12.141 -12.505 -28.856 1.00 32.94 471 PHE A C 1
ATOM 3789 O O . PHE A 1 471 ? -12.115 -11.687 -27.937 1.00 32.94 471 PHE A O 1
ATOM 3796 N N . GLY A 1 472 ? -12.593 -13.753 -28.734 1.00 31.31 472 GLY A N 1
ATOM 3797 C CA . GLY A 1 472 ? -13.038 -14.382 -27.499 1.00 31.31 472 GLY A CA 1
ATOM 3798 C C . GLY A 1 472 ? -11.885 -14.779 -26.581 1.00 31.31 472 GLY A C 1
ATOM 3799 O O . GLY A 1 472 ? -10.755 -14.993 -27.018 1.00 31.31 472 GLY A O 1
ATOM 3800 N N . LEU A 1 473 ? -12.220 -14.881 -25.297 1.00 32.25 473 LEU A N 1
ATOM 3801 C CA . LEU A 1 473 ? -11.390 -15.497 -24.272 1.00 32.25 473 LEU A CA 1
ATOM 3802 C C . LEU A 1 473 ? -11.173 -16.988 -24.578 1.00 32.25 473 LEU A C 1
ATOM 3804 O O . LEU A 1 473 ? -12.141 -17.665 -24.933 1.00 32.25 473 LEU A O 1
ATOM 3808 N N . PRO A 1 474 ? -9.964 -17.528 -24.364 1.00 38.75 474 PRO A N 1
ATOM 3809 C CA . PRO A 1 474 ? -9.784 -18.946 -24.127 1.00 38.75 474 PRO A CA 1
ATOM 3810 C C . PRO A 1 474 ? -9.810 -19.236 -22.620 1.00 38.75 474 PRO A C 1
ATOM 3812 O O . PRO A 1 474 ? -8.970 -18.747 -21.866 1.00 38.75 474 PRO A O 1
ATOM 3815 N N . GLU A 1 475 ? -10.774 -20.061 -22.214 1.00 37.81 475 GLU A N 1
ATOM 3816 C CA . GLU A 1 475 ? -10.662 -20.959 -21.062 1.00 37.81 475 GLU A CA 1
ATOM 3817 C C . GLU A 1 475 ? -9.434 -21.861 -21.250 1.00 37.81 475 GLU A C 1
ATOM 3819 O O . GLU A 1 475 ? -9.250 -22.465 -22.313 1.00 37.81 475 GLU A O 1
ATOM 3824 N N . LYS A 1 476 ? -8.605 -21.955 -20.213 1.00 35.62 476 LYS A N 1
ATOM 3825 C CA . LYS A 1 476 ? -7.646 -23.039 -20.033 1.00 35.62 476 LYS A CA 1
ATOM 3826 C C . LYS A 1 476 ? -7.618 -23.394 -18.554 1.00 35.62 476 LYS A C 1
ATOM 3828 O O . LYS A 1 476 ? -7.125 -22.611 -17.746 1.00 35.62 476 LYS A O 1
ATOM 3833 N N . ASP A 1 477 ? -8.186 -24.554 -18.272 1.00 33.25 477 ASP A N 1
ATOM 3834 C CA . ASP A 1 477 ? -7.966 -25.321 -17.059 1.00 33.25 477 ASP A CA 1
ATOM 3835 C C . ASP A 1 477 ? -6.660 -26.130 -17.174 1.00 33.25 477 ASP A C 1
ATOM 3837 O O . ASP A 1 477 ? -6.214 -26.471 -18.277 1.00 33.25 477 ASP A O 1
ATOM 3841 N N . ASP A 1 478 ? -6.153 -26.441 -15.983 1.00 34.34 478 ASP A N 1
ATOM 3842 C CA . ASP A 1 478 ? -5.246 -27.514 -15.572 1.00 34.34 478 ASP A CA 1
ATOM 3843 C C . ASP A 1 478 ? -3.717 -27.311 -15.642 1.00 34.34 478 ASP A C 1
ATOM 3845 O O . ASP A 1 478 ? -3.094 -27.244 -16.702 1.00 34.34 478 ASP A O 1
ATOM 3849 N N . ASP A 1 479 ? -3.185 -27.304 -14.411 1.00 36.31 479 ASP A N 1
ATOM 3850 C CA . ASP A 1 479 ? -2.017 -28.024 -13.899 1.00 36.31 479 ASP A CA 1
ATOM 3851 C C . ASP A 1 479 ? -0.626 -27.665 -14.429 1.00 36.31 479 ASP A C 1
ATOM 3853 O O . ASP A 1 479 ? -0.197 -28.142 -15.472 1.00 36.31 479 ASP A O 1
ATOM 3857 N N . ASP A 1 480 ? 0.123 -26.932 -13.600 1.00 33.31 480 ASP A N 1
ATOM 3858 C CA . ASP A 1 480 ? 1.531 -27.242 -13.342 1.00 33.31 480 ASP A CA 1
ATOM 3859 C C . ASP A 1 480 ? 1.883 -26.861 -11.891 1.00 33.31 480 ASP A C 1
ATOM 3861 O O . ASP A 1 480 ? 1.710 -25.720 -11.450 1.00 33.31 480 ASP A O 1
ATOM 3865 N N . ASP A 1 481 ? 2.326 -27.883 -11.160 1.00 37.66 481 ASP A N 1
ATOM 3866 C CA . ASP A 1 481 ? 2.995 -27.831 -9.867 1.00 37.66 481 ASP A CA 1
ATOM 3867 C C . ASP A 1 481 ? 4.253 -26.954 -9.950 1.00 37.66 481 ASP A C 1
ATOM 3869 O O . ASP A 1 481 ? 5.095 -27.171 -10.815 1.00 37.66 481 ASP A O 1
ATOM 3873 N N . ASP A 1 482 ? 4.433 -26.040 -8.996 1.00 34.97 482 ASP A N 1
ATOM 3874 C CA . ASP A 1 482 ? 5.770 -25.625 -8.569 1.00 34.97 482 ASP A CA 1
ATOM 3875 C C . ASP A 1 482 ? 5.744 -25.303 -7.068 1.00 34.97 482 ASP A C 1
ATOM 3877 O O . ASP A 1 482 ? 5.319 -24.235 -6.616 1.00 34.97 482 ASP A O 1
ATOM 3881 N N . ASP A 1 483 ? 6.205 -26.300 -6.310 1.00 41.03 483 ASP A N 1
ATOM 3882 C CA . ASP A 1 483 ? 6.763 -26.189 -4.967 1.00 41.03 483 ASP A CA 1
ATOM 3883 C C . ASP A 1 483 ? 7.769 -25.027 -4.909 1.00 41.03 483 ASP A C 1
ATOM 3885 O O . ASP A 1 483 ? 8.858 -25.098 -5.483 1.00 41.03 483 ASP A O 1
ATOM 3889 N N . PHE A 1 484 ? 7.446 -23.984 -4.145 1.00 31.89 484 PHE A N 1
ATOM 3890 C CA . PHE A 1 484 ? 8.457 -23.140 -3.515 1.00 31.89 484 PHE A CA 1
ATOM 3891 C C . PHE A 1 484 ? 8.136 -22.996 -2.028 1.00 31.89 484 PHE A C 1
ATOM 3893 O O . PHE A 1 484 ? 7.137 -22.398 -1.626 1.00 31.89 484 PHE A O 1
ATOM 3900 N N . GLU A 1 485 ? 9.014 -23.617 -1.250 1.00 35.53 485 GLU A N 1
ATOM 3901 C CA . GLU A 1 485 ? 9.026 -23.749 0.199 1.00 35.53 485 GLU A CA 1
ATOM 3902 C C . GLU A 1 485 ? 8.977 -22.405 0.952 1.00 35.53 485 GLU A C 1
ATOM 3904 O O . GLU A 1 485 ? 9.626 -21.425 0.587 1.00 35.53 485 GLU A O 1
ATOM 3909 N N . GLU A 1 486 ? 8.202 -22.444 2.041 1.00 34.22 486 GLU A N 1
ATOM 3910 C CA . GLU A 1 486 ? 8.552 -22.023 3.407 1.00 34.22 486 GLU A CA 1
ATOM 3911 C C . GLU A 1 486 ? 9.203 -20.644 3.621 1.00 34.22 486 GLU A C 1
ATOM 3913 O O . GLU A 1 486 ? 10.405 -20.452 3.485 1.00 34.22 486 GLU A O 1
ATOM 3918 N N . ASP A 1 487 ? 8.403 -19.706 4.133 1.00 39.03 487 ASP A N 1
ATOM 3919 C CA . ASP A 1 487 ? 8.602 -19.223 5.508 1.00 39.03 487 ASP A CA 1
ATOM 3920 C C . ASP A 1 487 ? 7.450 -18.287 5.902 1.00 39.03 487 ASP A C 1
ATOM 3922 O O . ASP A 1 487 ? 7.421 -17.115 5.533 1.00 39.03 487 ASP A O 1
ATOM 3926 N N . MET A 1 488 ? 6.468 -18.837 6.622 1.00 36.97 488 MET A N 1
ATOM 3927 C CA . MET A 1 488 ? 5.711 -18.215 7.723 1.00 36.97 488 MET A CA 1
ATOM 3928 C C . MET A 1 488 ? 4.506 -19.108 8.042 1.00 36.97 488 MET A C 1
ATOM 3930 O O . MET A 1 488 ? 3.354 -18.776 7.762 1.00 36.97 488 MET A O 1
ATOM 3934 N N . GLU A 1 489 ? 4.775 -20.265 8.648 1.00 35.66 489 GLU A N 1
ATOM 3935 C CA . GLU A 1 489 ? 3.735 -21.020 9.340 1.00 35.66 489 GLU A CA 1
ATOM 3936 C C . GLU A 1 489 ? 3.322 -20.244 10.598 1.00 35.66 489 GLU A C 1
ATOM 3938 O O . GLU A 1 489 ? 3.909 -20.361 11.675 1.00 35.66 489 GLU A O 1
ATOM 3943 N N . GLU A 1 490 ? 2.289 -19.416 10.467 1.00 43.91 490 GLU A N 1
ATOM 3944 C CA . GLU A 1 490 ? 1.447 -19.088 11.608 1.00 43.91 490 GLU A CA 1
ATOM 3945 C C . GLU A 1 490 ? 0.796 -20.411 12.037 1.00 43.91 490 GLU A C 1
ATOM 3947 O O . GLU A 1 490 ? -0.023 -20.962 11.307 1.00 43.91 490 GLU A O 1
ATOM 3952 N N . GLU A 1 491 ? 1.240 -20.973 13.166 1.00 43.72 491 GLU A N 1
ATOM 3953 C CA . GLU A 1 491 ? 0.806 -22.269 13.703 1.00 43.72 491 GLU A CA 1
ATOM 3954 C C . GLU A 1 491 ? -0.719 -22.271 13.932 1.00 43.72 491 GLU A C 1
ATOM 3956 O O . GLU A 1 491 ? -1.231 -21.991 15.022 1.00 43.72 491 GLU A O 1
ATOM 3961 N N . VAL A 1 492 ? -1.481 -22.570 12.878 1.00 53.78 492 VAL A N 1
ATOM 3962 C CA . VAL A 1 492 ? -2.921 -22.774 12.961 1.00 53.78 492 VAL A CA 1
ATOM 3963 C C . VAL A 1 492 ? -3.122 -24.081 13.702 1.00 53.78 492 VAL A C 1
ATOM 3965 O O . VAL A 1 492 ? -2.847 -25.171 13.206 1.00 53.78 492 VAL A O 1
ATOM 3968 N N . MET A 1 493 ? -3.584 -23.948 14.941 1.00 59.72 493 MET A N 1
ATOM 3969 C CA . MET A 1 493 ? -3.769 -25.053 15.865 1.00 59.72 493 MET A CA 1
ATOM 3970 C C . MET A 1 493 ? -4.624 -26.154 15.227 1.00 59.72 493 MET A C 1
ATOM 3972 O O . MET A 1 493 ? -5.821 -25.993 14.983 1.00 59.72 493 MET A O 1
ATOM 3976 N N . ASP A 1 494 ? -3.974 -27.280 14.967 1.00 72.69 494 ASP A N 1
ATOM 3977 C CA . ASP A 1 494 ? -4.506 -28.343 14.134 1.00 72.69 494 ASP A CA 1
ATOM 3978 C C . ASP A 1 494 ? -5.818 -28.923 14.705 1.00 72.69 494 ASP A C 1
ATOM 3980 O O . ASP A 1 494 ? -6.008 -28.995 15.929 1.00 72.69 494 ASP A O 1
ATOM 3984 N N . ARG A 1 495 ? -6.758 -29.364 13.853 1.00 70.44 495 ARG A N 1
ATOM 3985 C CA . ARG A 1 495 ? -8.118 -29.794 14.283 1.00 70.44 495 ARG A CA 1
ATOM 3986 C C . ARG A 1 495 ? -8.075 -30.890 15.358 1.00 70.44 495 ARG A C 1
ATOM 3988 O O . ARG A 1 495 ? -8.968 -30.992 16.204 1.00 70.44 495 ARG A O 1
ATOM 3995 N N . SER A 1 496 ? -7.021 -31.703 15.341 1.00 72.31 496 SER A N 1
ATOM 3996 C CA . SER A 1 496 ? -6.742 -32.740 16.335 1.00 72.31 496 SER A CA 1
ATOM 3997 C C . SER A 1 496 ? -6.341 -32.168 17.709 1.00 72.31 496 SER A C 1
ATOM 3999 O O . SER A 1 496 ? -6.773 -32.692 18.742 1.00 72.31 496 SER A O 1
ATOM 4001 N N . SER A 1 497 ? -5.594 -31.061 17.738 1.00 74.19 497 SER A N 1
ATOM 4002 C CA . SER A 1 497 ? -5.197 -30.319 18.941 1.00 74.19 497 SER A CA 1
ATOM 4003 C C . SER A 1 497 ? -6.364 -29.546 19.551 1.00 74.19 497 SER A C 1
ATOM 4005 O O . SER A 1 497 ? -6.565 -29.625 20.767 1.00 74.19 497 SER A O 1
ATOM 4007 N N . LEU A 1 498 ? -7.208 -28.910 18.727 1.00 77.38 498 LEU A N 1
ATOM 4008 C CA . LEU A 1 498 ? -8.442 -28.271 19.204 1.00 77.38 498 LEU A CA 1
ATOM 4009 C C . LEU A 1 498 ? -9.387 -29.299 19.844 1.00 77.38 498 LEU A C 1
ATOM 4011 O O . LEU A 1 498 ? -9.950 -29.069 20.917 1.00 77.38 498 LEU A O 1
ATOM 4015 N N . LYS A 1 499 ? -9.505 -30.483 19.226 1.00 81.75 499 LYS A N 1
ATOM 4016 C CA . LYS A 1 499 ? -10.308 -31.584 19.764 1.00 81.75 499 LYS A CA 1
ATOM 4017 C C . LYS A 1 499 ? -9.759 -32.067 21.109 1.00 81.75 499 LYS A C 1
ATOM 4019 O O . LYS A 1 499 ? -10.531 -32.152 22.059 1.00 81.75 499 LYS A O 1
ATOM 4024 N N . LYS A 1 500 ? -8.442 -32.268 21.245 1.00 81.00 500 LYS A N 1
ATOM 4025 C CA . LYS A 1 500 ? -7.805 -32.641 22.525 1.00 81.00 500 LYS A CA 1
ATOM 4026 C C . LYS A 1 500 ? -7.972 -31.580 23.615 1.00 81.00 500 LYS A C 1
ATOM 4028 O O . LYS A 1 500 ? -8.171 -31.935 24.776 1.00 81.00 500 LYS A O 1
ATOM 4033 N N . GLN A 1 501 ? -7.900 -30.291 23.279 1.00 77.75 501 GLN A N 1
ATOM 4034 C CA . GLN A 1 501 ? -8.148 -29.222 24.252 1.00 77.75 501 GLN A CA 1
ATOM 4035 C C . GLN A 1 501 ? -9.614 -29.184 24.694 1.00 77.75 501 GLN A C 1
ATOM 4037 O O . GLN A 1 501 ? -9.877 -29.066 25.892 1.00 77.75 501 GLN A O 1
ATOM 4042 N N . SER A 1 502 ? -10.556 -29.359 23.762 1.00 76.69 502 SER A N 1
ATOM 4043 C CA . SER A 1 502 ? -11.983 -29.450 24.091 1.00 76.69 502 SER A CA 1
ATOM 4044 C C . SER A 1 502 ? -12.289 -30.662 24.980 1.00 76.69 502 SER A C 1
ATOM 4046 O O . SER A 1 502 ? -13.001 -30.538 25.973 1.00 76.69 502 SER A O 1
ATOM 4048 N N . GLU A 1 503 ? -11.662 -31.808 24.707 1.00 76.88 503 GLU A N 1
ATOM 4049 C CA . GLU A 1 503 ? -11.827 -33.037 25.485 1.00 76.88 503 GLU A CA 1
ATOM 4050 C C . GLU A 1 503 ? -11.215 -32.891 26.886 1.00 76.88 503 GLU A C 1
ATOM 4052 O O . GLU A 1 503 ? -11.835 -33.272 27.872 1.00 76.88 503 GLU A O 1
ATOM 4057 N N . ASN A 1 504 ? -10.062 -32.223 27.012 1.00 74.50 504 ASN A N 1
ATOM 4058 C CA . ASN A 1 504 ? -9.445 -31.909 28.305 1.00 74.50 504 ASN A CA 1
ATOM 4059 C C . ASN A 1 504 ? -10.260 -30.911 29.146 1.00 74.50 504 ASN A C 1
ATOM 4061 O O . ASN A 1 504 ? -10.248 -30.996 30.378 1.00 74.50 504 ASN A O 1
ATOM 4065 N N . LEU A 1 505 ? -10.952 -29.959 28.515 1.00 79.56 505 LEU A N 1
ATOM 4066 C CA . LEU A 1 505 ? -11.869 -29.042 29.199 1.00 79.56 505 LEU A CA 1
ATOM 4067 C C . LEU A 1 505 ? -13.110 -29.785 29.711 1.00 79.56 505 LEU A C 1
ATOM 4069 O O . LEU A 1 505 ? -13.508 -29.586 30.860 1.00 79.56 505 LEU A O 1
ATOM 4073 N N . VAL A 1 506 ? -13.664 -30.698 28.910 1.00 76.69 506 VAL A N 1
ATOM 4074 C CA . VAL A 1 506 ? -14.798 -31.554 29.296 1.00 76.69 506 VAL A CA 1
ATOM 4075 C C . VAL A 1 506 ? -14.399 -32.569 30.380 1.00 76.69 506 VAL A C 1
ATOM 4077 O O . VAL A 1 506 ? -15.146 -32.782 31.337 1.00 76.69 506 VAL A O 1
ATOM 4080 N N . ASP A 1 507 ? -13.195 -33.138 30.315 1.00 70.38 507 ASP A N 1
ATOM 4081 C CA . ASP A 1 507 ? -12.656 -34.043 31.339 1.00 70.38 507 ASP A CA 1
ATOM 4082 C C . ASP A 1 507 ? -12.381 -33.313 32.667 1.00 70.38 507 ASP A C 1
ATOM 4084 O O . ASP A 1 507 ? -12.645 -33.858 33.744 1.00 70.38 507 ASP A O 1
ATOM 4088 N N . LYS A 1 508 ? -11.924 -32.051 32.622 1.00 69.56 508 LYS A N 1
ATOM 4089 C CA . LYS A 1 508 ? -11.800 -31.196 33.817 1.00 69.56 508 LYS A CA 1
ATOM 4090 C C . LYS A 1 508 ? -13.159 -30.823 34.409 1.00 69.56 508 LYS A C 1
ATOM 4092 O O . LYS A 1 508 ? -13.292 -30.818 35.631 1.00 69.56 508 LYS A O 1
ATOM 4097 N N . ALA A 1 509 ? -14.157 -30.550 33.570 1.00 63.59 509 ALA A N 1
ATOM 4098 C CA . ALA A 1 509 ? -15.513 -30.231 34.011 1.00 63.59 509 ALA A CA 1
ATOM 4099 C C . ALA A 1 509 ? -16.263 -31.455 34.575 1.00 63.59 509 ALA A C 1
ATOM 4101 O O . ALA A 1 509 ? -17.085 -31.309 35.476 1.00 63.59 509 ALA A O 1
ATOM 4102 N N . SER A 1 510 ? -15.956 -32.667 34.100 1.00 62.22 510 SER A N 1
ATOM 4103 C CA . SER A 1 510 ? -16.618 -33.911 34.527 1.00 62.22 510 SER A CA 1
ATOM 4104 C C . SER A 1 510 ? -15.990 -34.592 35.756 1.00 62.22 510 SER A C 1
ATOM 4106 O O . SER A 1 510 ? -16.465 -35.642 36.192 1.00 62.22 510 SER A O 1
ATOM 4108 N N . GLY A 1 511 ? -14.945 -34.012 36.361 1.00 51.81 511 GLY A N 1
ATOM 4109 C CA . GLY A 1 511 ? -14.433 -34.413 37.680 1.00 51.81 511 GLY A CA 1
ATOM 4110 C C . GLY A 1 511 ? -13.812 -35.817 37.778 1.00 51.81 511 GLY A C 1
ATOM 4111 O O . GLY A 1 511 ? -13.508 -36.277 38.883 1.00 51.81 511 GLY A O 1
ATOM 4112 N N . LYS A 1 512 ? -13.577 -36.523 36.663 1.00 57.19 512 LYS A N 1
ATOM 4113 C CA . LYS A 1 512 ? -12.964 -37.863 36.674 1.00 57.19 512 LYS A CA 1
ATOM 4114 C C . LYS A 1 512 ? -11.443 -37.780 36.860 1.00 57.19 512 LYS A C 1
ATOM 4116 O O . LYS A 1 512 ? -10.677 -37.673 35.908 1.00 57.19 512 LYS A O 1
ATOM 4121 N N . LYS A 1 513 ? -10.974 -37.900 38.108 1.00 48.16 513 LYS A N 1
ATOM 4122 C CA . LYS A 1 513 ? -9.544 -38.087 38.430 1.00 48.16 513 LYS A CA 1
ATOM 4123 C C . LYS A 1 513 ? -9.018 -39.407 37.838 1.00 48.16 513 LYS A C 1
ATOM 4125 O O . LYS A 1 513 ? -9.334 -40.479 38.351 1.00 48.16 513 LYS A O 1
ATOM 4130 N N . LYS A 1 514 ? -8.159 -39.349 36.810 1.00 50.78 514 LYS A N 1
ATOM 4131 C CA . LYS A 1 514 ? -7.345 -40.501 36.368 1.00 50.78 514 LYS A CA 1
ATOM 4132 C C . LYS A 1 514 ? -6.240 -40.783 37.399 1.00 50.78 514 LYS A C 1
ATOM 4134 O O . LYS A 1 514 ? -5.447 -39.906 37.736 1.00 50.78 514 LYS A O 1
ATOM 4139 N N . GLY A 1 515 ? -6.216 -42.010 37.924 1.00 47.31 515 GLY A N 1
ATOM 4140 C CA . GLY A 1 515 ? -5.252 -42.471 38.926 1.00 47.31 515 GLY A CA 1
ATOM 4141 C C . GLY A 1 515 ? -3.814 -42.553 38.397 1.00 47.31 515 GLY A C 1
ATOM 4142 O O . GLY A 1 515 ? -3.573 -43.023 37.287 1.00 47.31 515 GLY A O 1
ATOM 4143 N N . LYS A 1 516 ? -2.854 -42.113 39.222 1.00 40.06 516 LYS A N 1
ATOM 4144 C CA . LYS A 1 516 ? -1.403 -42.230 38.992 1.00 40.06 516 LYS A CA 1
ATOM 4145 C C . LYS A 1 516 ? -0.994 -43.701 38.832 1.00 40.06 516 LYS A C 1
ATOM 4147 O O . LYS A 1 516 ? -1.143 -44.476 39.775 1.00 40.06 516 LYS A O 1
ATOM 4152 N N . LYS A 1 517 ? -0.386 -44.065 37.698 1.00 42.69 517 LYS A N 1
ATOM 4153 C CA . LYS A 1 517 ? 0.424 -45.290 37.595 1.00 42.69 517 LYS A CA 1
ATOM 4154 C C . LYS A 1 517 ? 1.858 -45.010 38.058 1.00 42.69 517 LYS A C 1
ATOM 4156 O O . LYS A 1 517 ? 2.452 -43.999 37.687 1.00 42.69 517 LYS A O 1
ATOM 4161 N N . LYS A 1 518 ? 2.367 -45.904 38.913 1.00 43.97 518 LYS A N 1
ATOM 4162 C CA . LYS A 1 518 ? 3.748 -45.952 39.415 1.00 43.97 518 LYS A CA 1
ATOM 4163 C C . LYS A 1 518 ? 4.722 -46.219 38.263 1.00 43.97 518 LYS A C 1
ATOM 4165 O O . LYS A 1 518 ? 4.427 -47.048 37.406 1.00 43.97 518 LYS A O 1
ATOM 4170 N N . LYS A 1 519 ? 5.866 -45.528 38.286 1.00 41.09 519 LYS A N 1
ATOM 4171 C CA . LYS A 1 519 ? 7.033 -45.814 37.442 1.00 41.09 519 LYS A CA 1
ATOM 4172 C C . LYS A 1 519 ? 7.626 -47.176 37.831 1.00 41.09 519 LYS A C 1
ATOM 4174 O O . LYS A 1 519 ? 7.762 -47.438 39.028 1.00 41.09 519 LYS A O 1
ATOM 4179 N N . ALA A 1 520 ? 7.942 -47.985 36.825 1.00 42.41 520 ALA A N 1
ATOM 4180 C CA . ALA A 1 520 ? 8.967 -49.022 36.880 1.00 42.41 520 ALA A CA 1
ATOM 4181 C C . ALA A 1 520 ? 10.221 -48.460 36.208 1.00 42.41 520 ALA A C 1
ATOM 4183 O O . ALA A 1 520 ? 10.032 -47.663 35.255 1.00 42.41 520 ALA A O 1
#

Foldseek 3Di:
DPDPVPVVVVVVVVVVVVVVVVVVVVVVVVVVVVVVVVVVVVVVVVVVVVVPPDDDDDDDDDDDDDVVVVVVVVVVVVVVVVVVVVVVVVVVVVVVVVVVVVVVVVVVVVVVVVVPPDDVVPDVVNVVVVVVVVVVVVVVVVVVVVVVVVVVVVVVVVVVVVVVVVVVVVVVVVVVVVVVVVVVVVVVVVVVVVVVVVVVVVVVVVVVVVVVVVVVVVVVVVVVVVVVVVVVVVVVVVVCVVVVVVVVVVVVVVVVPDDDPPPVVVVVVVVVVVVVVVVVVVVVVVVVVVLCVVVVDDDPVVSVVVVVVVVVVVVVVVVVVVVVVVVVVVVVVVVVVVVVVVVVVVVCVVVPPDDPDVVVVVVVVVVVVVVVVVVVVVVVVVVVVVVVVLLVVLVVLLVVCVVVDDPPDDQDDRDPVRSVVSVVVSVVSVVVVVVVVVVVVVVVVVVVVVVVVPDDDDDDDDDDDDDDDDDDDDDDDDDDDDDDDDDDPPPPQDPVNVVVVVVVVVVVVVPDDDDDDDDD

InterPro domains:
  IPR033192 Outer dynein arm-docking complex subunit 3 [PTHR46518] (6-519)
  IPR049258 ODAD1, central coiled coil region [PF21773] (131-400)